Protein AF-W4LJQ9-F1 (afdb_monomer_lite)

Sequence (547 aa):
MVQDPSAESLKRIEALAGYAGAALRARLMQADMQIQIDRLKTTSRDLQQLRPLLRETQQRLEKLIQHLPQGIVMLDTAFHVVMVNPLGQDYLAVLADIGVGERLAALGVYPIELLLLMPEEGHHHEVESQETAPRAFEVEVHALESQGEAGGWLLVLNDVTEKRQVRQQLQQKEHLANVGQGVAGMAHDFNNLLSGTISLARSLEVLDGMPAVARDRLARIVELGQHGSSLVRQMIDVTPAPTNIAQPLNVDVFLSETCELLKHVIPKQIYFFLASDAGQHVARIDAVPLQQALMNLVANAVDAMPQGGKLRLGLSRATCLAGEPTPCPDMPPGEWVVLTVSDTGSGIPADALPHVFESFFTTKPPGKGTGLGLSQVHSIVKQHQGYMNIESEEGEGTSVLIYLPAVHDRTAVVGADREEDLPQGQGEVVLLVDDEIIVREGSKALLEYLGYQVLTADNGQHALDVYRSHQDEIALVLTDMVMPEIDGVRLFHQLRQLNPEVLSVLMTGYPLGEERQQLLQQGIVDWIQKPLDLAVLAQTVHRILTP

Secondary structure (DSSP, 8-state):
----HHHHHHHHHHHHHHHHHHHHHHHHHHHHHHHHHHHHHHHHHHHHHHHHHHHHHHHHHHHHHHT-SSEEEEEETT-BEEEE-HHHHHHHHHHT---TTSB--EETTEEHHHHTS---TTPPEEEE--SSS--EEEEEEEEE--SSS--EEEEEEEE-HHHHHHHHHHHHHHHHHHHHHHHHHHHHHHHHHHHHHHHHHHHHHTSTT--HHHHHHHHHHHHHHHHHHHHHHHHHTTS-------EEEEHHHHHHHHHHHHHHHS-TTEEEEEEE-SS--EEEE-HHHHHHHHHHHHHHHHHH-TT-EEEEEEEEEEEEPTTSPPSSTTPPSEEEEEEEEEE-SS---TTTGGGTTSTT--SSPTTS--S-HHHHHHHHHHHTT-EEEEEEETTTEEEEEEEEEB---TT--SS---SS-PPPPSS-EEEEE-S-HHHHHHHHHHHHHTT-EEEEESSHHHHHHHHHHSTTTEEEEEEESS-SSS-HHHHHHHHHHH-TT--EEEEESS---THHHHHHHTT--EEEESS--HHHHHHHHHHHH--

Foldseek 3Di:
DDPPPPPVVVVVVVVVVVVVVVVVVVVVVVVVVVVVVVVVVVVVVVVVVVVVVVVVVVVVVLVVQQPDLWWKFKAFPQQATQDTHPVVQVQCCQQPNDDHRDHQQAGAPGGPVRVVPDPDPPDWDWHWGPDPQIWIWTWDKDWADDPDDTTIIMIIIDTCRVVVVVVVVVVVLVVLQVVLVVLVVVLVVLLVVLVVQLVVLVVVCPDPPDDPVSNVVSVVSNVVSVVSNVVSVVVSLSGDDPDDFQAWDFVVVLVVVLVVVLVVVADPLAAEDEAEDPDGFTFRGDSPLLSLLVVLLSVVQNVQAVRYWYWYWYWYKDFADPPDDDLDPPDDGAIWIKIKIWHQGQWDDPVCQVCLLPQQDDPDPPPPDRSHNNVSSCVNLVSQVKDWDWDTDGNRTIMIMIIGHGDPPPPSDPDDDDPPDLQADPAAEEEEEAQDPVLQVVVCVLNVVSVYHYDYDNALVRSVVVCVVQVVRHLEYEYEQDGPPAGPLNSVVVVCVVPVPHAYEYEEQDDDDPCVVVSVVVPHPYYAYPPHDSSCVSVSVCVRSPD

InterPro domains:
  IPR001789 Signal transduction response regulator, receiver domain [PF00072] (430-541)
  IPR001789 Signal transduction response regulator, receiver domain [PS50110] (429-545)
  IPR001789 Signal transduction response regulator, receiver domain [SM00448] (428-541)
  IPR003594 Histidine kinase/HSP90-like ATPase domain [PF02518] (286-406)
  IPR003594 Histidine kinase/HSP90-like ATPase domain [SM00387] (285-408)
  IPR004358 Signal transduction histidine kinase-related protein, C-terminal [PR00344] (337-351)
  IPR004358 Signal transduction histidine kinase-related protein, C-terminal [PR00344] (355-365)
  IPR004358 Signal transduction histidine kinase-related protein, C-terminal [PR00344] (368-386)
  IPR004358 Signal transduction histidine kinase-related protein, C-terminal [PR00344] (392-405)
  IPR005467 Histidine kinase domain [PS50109] (185-408)
  IPR011006 CheY-like superfamily [SSF52172] (430-545)
  IPR013656 PAS fold 4 [PF08448] (67-165)
  IPR035965 PAS domain superfamily [SSF55785] (46-161)
  IPR036097 Signal transduction histidine kinase, dimerisation/phosphoacceptor domain superfamily [SSF47384] (168-239)
  IPR036890 Histidine kinase/HSP90-like ATPase superfamily [G3DSA:3.30.565.10] (246-414)
  IPR036890 Histidine kinase/HSP90-like ATPase superfamily [SSF55874] (245-407)

Radius of gyration: 46.01 Å; chains: 1; bounding box: 107×58×169 Å

Organism: Entotheonella factor (NCBI:txid1429438)

Structure (mmCIF, N/CA/C/O backbone):
data_AF-W4LJQ9-F1
#
_entry.id   AF-W4LJQ9-F1
#
loop_
_atom_site.group_PDB
_atom_site.id
_atom_site.type_symbol
_atom_site.label_atom_id
_atom_site.label_alt_id
_atom_site.label_comp_id
_atom_site.label_asym_id
_atom_site.label_entity_id
_atom_site.label_seq_id
_atom_site.pdbx_PDB_ins_code
_atom_site.Cartn_x
_atom_site.Cartn_y
_atom_site.Cartn_z
_atom_site.occupancy
_atom_site.B_iso_or_equiv
_atom_site.auth_seq_id
_atom_site.auth_comp_id
_atom_site.auth_asym_id
_atom_site.auth_atom_id
_atom_site.pdbx_PDB_model_num
ATOM 1 N N . MET A 1 1 ? 62.533 11.687 -133.766 1.00 51.72 1 MET A N 1
ATOM 2 C CA . MET A 1 1 ? 62.206 12.704 -132.746 1.00 51.72 1 MET A CA 1
ATOM 3 C C . MET A 1 1 ? 60.759 13.128 -132.915 1.00 51.72 1 MET A C 1
ATOM 5 O O . MET A 1 1 ? 60.488 14.006 -133.715 1.00 51.72 1 MET A O 1
ATOM 9 N N . VAL A 1 2 ? 59.856 12.487 -132.180 1.00 40.78 2 VAL A N 1
ATOM 10 C CA . VAL A 1 2 ? 58.673 13.116 -131.582 1.00 40.78 2 VAL A CA 1
ATOM 11 C C . VAL A 1 2 ? 58.566 12.398 -130.238 1.00 40.78 2 VAL A C 1
ATOM 13 O O . VAL A 1 2 ? 58.276 11.207 -130.207 1.00 40.78 2 VAL A O 1
ATOM 16 N N . GLN A 1 3 ? 58.994 13.048 -129.153 1.00 49.59 3 GLN A N 1
ATOM 17 C CA . GLN A 1 3 ? 58.728 12.543 -127.806 1.00 49.59 3 GLN A CA 1
ATOM 18 C C . GLN A 1 3 ? 57.218 12.631 -127.617 1.00 49.59 3 GLN A C 1
ATOM 20 O O . GLN A 1 3 ? 56.670 13.719 -127.765 1.00 49.59 3 GLN A O 1
ATOM 25 N N . ASP A 1 4 ? 56.562 11.499 -127.369 1.00 48.84 4 ASP A N 1
ATOM 26 C CA . ASP A 1 4 ? 55.137 11.460 -127.064 1.00 48.84 4 ASP A CA 1
ATOM 27 C C . ASP A 1 4 ? 54.937 12.103 -125.678 1.00 48.84 4 ASP A C 1
ATOM 29 O O . ASP A 1 4 ? 55.297 11.496 -124.662 1.00 48.84 4 ASP A O 1
ATOM 33 N N . PRO A 1 5 ? 54.424 13.346 -125.598 1.00 54.44 5 PRO A N 1
ATOM 34 C CA . PRO A 1 5 ? 54.293 14.057 -124.333 1.00 54.44 5 PRO A CA 1
ATOM 35 C C . PRO A 1 5 ? 53.219 13.427 -123.430 1.00 54.44 5 PRO A C 1
ATOM 37 O O . PRO A 1 5 ? 53.063 13.845 -122.282 1.00 54.44 5 PRO A O 1
ATOM 40 N N . SER A 1 6 ? 52.483 12.415 -123.908 1.00 58.94 6 SER A N 1
ATOM 41 C CA . SER A 1 6 ? 51.405 11.768 -123.161 1.00 58.94 6 SER A CA 1
ATOM 42 C C . SER A 1 6 ? 51.905 10.811 -122.069 1.00 58.94 6 SER A C 1
ATOM 44 O O . SER A 1 6 ? 51.359 10.826 -120.967 1.00 58.94 6 SER A O 1
ATOM 46 N N . ALA A 1 7 ? 52.978 10.044 -122.301 1.00 59.41 7 ALA A N 1
ATOM 47 C CA . ALA A 1 7 ? 53.425 8.994 -121.374 1.00 59.41 7 ALA A CA 1
ATOM 48 C C . ALA A 1 7 ? 54.112 9.535 -120.102 1.00 59.41 7 ALA A C 1
ATOM 50 O O . ALA A 1 7 ? 53.917 9.008 -119.004 1.00 59.41 7 ALA A O 1
ATOM 51 N N . GLU A 1 8 ? 54.898 10.609 -120.223 1.00 60.06 8 GLU A N 1
ATOM 52 C CA . GLU A 1 8 ? 55.540 11.267 -119.073 1.00 60.06 8 GLU A CA 1
ATOM 53 C C . GLU A 1 8 ? 54.527 12.088 -118.255 1.00 60.06 8 GLU A C 1
ATOM 55 O O . GLU A 1 8 ? 54.589 12.127 -117.022 1.00 60.06 8 GLU A O 1
ATOM 60 N N . SER A 1 9 ? 53.527 12.660 -118.934 1.00 58.16 9 SER A N 1
ATOM 61 C CA . SER A 1 9 ? 52.391 13.334 -118.301 1.00 58.16 9 SER A CA 1
ATOM 62 C C . SER A 1 9 ? 51.513 12.350 -117.519 1.00 58.16 9 SER A C 1
ATOM 64 O O . SER A 1 9 ? 51.148 12.642 -116.383 1.00 58.16 9 SER A O 1
ATOM 66 N N . LEU A 1 10 ? 51.250 11.154 -118.061 1.00 60.97 10 LEU A N 1
ATOM 67 C CA . LEU A 1 10 ? 50.495 10.090 -117.383 1.00 60.97 10 LEU A CA 1
ATOM 68 C C . LEU A 1 10 ? 51.184 9.609 -116.097 1.00 60.97 10 LEU A C 1
ATOM 70 O O . LEU A 1 10 ? 50.539 9.554 -115.053 1.00 60.97 10 LEU A O 1
ATOM 74 N N . LYS A 1 11 ? 52.502 9.365 -116.121 1.00 64.56 11 LYS A N 1
ATOM 75 C CA . LYS A 1 11 ? 53.256 8.979 -114.910 1.00 64.56 11 LYS A CA 1
ATOM 76 C C . LYS A 1 11 ? 53.276 10.071 -113.837 1.00 64.56 11 LYS A C 1
ATOM 78 O O . LYS A 1 11 ? 53.215 9.763 -112.647 1.00 64.56 11 LYS A O 1
ATOM 83 N N . ARG A 1 12 ? 53.348 11.350 -114.227 1.00 61.41 12 ARG A N 1
ATOM 84 C CA . ARG A 1 12 ? 53.240 12.472 -113.275 1.00 61.41 12 ARG A CA 1
ATOM 85 C C . ARG A 1 12 ? 51.840 12.579 -112.674 1.00 61.41 12 ARG A C 1
ATOM 87 O O . ARG A 1 12 ? 51.730 12.850 -111.482 1.00 61.41 12 ARG A O 1
ATOM 94 N N . ILE A 1 13 ? 50.794 12.337 -113.464 1.00 65.94 13 ILE A N 1
ATOM 95 C CA . ILE A 1 13 ? 49.404 12.329 -112.990 1.00 65.94 13 ILE A CA 1
ATOM 96 C C . ILE A 1 13 ? 49.165 11.160 -112.025 1.00 65.94 13 ILE A C 1
ATOM 98 O O . ILE A 1 13 ? 48.574 11.375 -110.971 1.00 65.94 13 ILE A O 1
ATOM 102 N N . GLU A 1 14 ? 49.678 9.961 -112.309 1.00 64.62 14 GLU A N 1
ATOM 103 C CA . GLU A 1 14 ? 49.582 8.808 -111.398 1.00 64.62 14 GLU A CA 1
ATOM 104 C C . GLU A 1 14 ? 50.332 9.039 -110.079 1.00 64.62 14 GLU A C 1
ATOM 106 O O . GLU A 1 14 ? 49.798 8.749 -109.007 1.00 64.62 14 GLU A O 1
ATOM 111 N N . ALA A 1 15 ? 51.534 9.623 -110.125 1.00 65.06 15 ALA A N 1
ATOM 112 C CA . ALA A 1 15 ? 52.278 9.982 -108.919 1.00 65.06 15 ALA A CA 1
ATOM 113 C C . ALA A 1 15 ? 51.540 11.050 -108.090 1.00 65.06 15 ALA A C 1
ATOM 115 O O . ALA A 1 15 ? 51.401 10.903 -106.875 1.00 65.06 15 ALA A O 1
ATOM 116 N N . LEU A 1 16 ? 51.006 12.095 -108.734 1.00 63.22 16 LEU A N 1
ATOM 117 C CA . LEU A 1 16 ? 50.203 13.131 -108.073 1.00 63.22 16 LEU A CA 1
ATOM 118 C C . LEU A 1 16 ? 48.896 12.569 -107.493 1.00 63.22 16 LEU A C 1
ATOM 120 O O . LEU A 1 16 ? 48.522 12.945 -106.383 1.00 63.22 16 LEU A O 1
ATOM 124 N N . ALA A 1 17 ? 48.237 11.634 -108.182 1.00 63.62 17 ALA A N 1
ATOM 125 C CA . ALA A 1 17 ? 47.046 10.943 -107.691 1.00 63.62 17 ALA A CA 1
ATOM 126 C C . ALA A 1 17 ? 47.363 10.032 -106.490 1.00 63.62 17 ALA A C 1
ATOM 128 O O . ALA A 1 17 ? 46.606 10.008 -105.518 1.00 63.62 17 ALA A O 1
ATOM 129 N N . GLY A 1 18 ? 48.511 9.344 -106.503 1.00 65.88 18 GLY A N 1
ATOM 130 C CA . GLY A 1 18 ? 49.005 8.551 -105.374 1.00 65.88 18 GLY A CA 1
ATOM 131 C C . GLY A 1 18 ? 49.303 9.403 -104.135 1.00 65.88 18 GLY A C 1
ATOM 132 O O . GLY A 1 18 ? 48.854 9.070 -103.035 1.00 65.88 18 GLY A O 1
ATOM 133 N N . TYR A 1 19 ? 49.981 10.543 -104.314 1.00 66.62 19 TYR A N 1
ATOM 134 C CA . TYR A 1 19 ? 50.239 11.510 -103.240 1.00 66.62 19 TYR A CA 1
ATOM 135 C C . TYR A 1 19 ? 48.948 12.150 -102.711 1.00 66.62 19 TYR A C 1
ATOM 137 O O . TYR A 1 19 ? 48.764 12.237 -101.496 1.00 66.62 19 TYR A O 1
ATOM 145 N N . ALA A 1 20 ? 48.022 12.537 -103.593 1.00 65.56 20 ALA A N 1
ATOM 146 C CA . ALA A 1 20 ? 46.721 13.077 -103.202 1.00 65.56 20 ALA A CA 1
ATOM 147 C C . ALA A 1 20 ? 45.877 12.043 -102.433 1.00 65.56 20 ALA A C 1
ATOM 149 O O . ALA A 1 20 ? 45.271 12.377 -101.416 1.00 65.56 20 ALA A O 1
ATOM 150 N N . GLY A 1 21 ? 45.893 10.772 -102.850 1.00 70.31 21 GLY A N 1
ATOM 151 C CA . GLY A 1 21 ? 45.200 9.679 -102.163 1.00 70.31 21 GLY A CA 1
ATOM 152 C C . GLY A 1 21 ? 45.816 9.308 -100.808 1.00 70.31 21 GLY A C 1
ATOM 153 O O . GLY A 1 21 ? 45.095 8.932 -99.883 1.00 70.31 21 GLY A O 1
ATOM 154 N N . ALA A 1 22 ? 47.138 9.419 -100.648 1.00 70.38 22 ALA A N 1
ATOM 155 C CA . ALA A 1 22 ? 47.801 9.256 -99.351 1.00 70.38 22 ALA A CA 1
ATOM 156 C C . ALA A 1 22 ? 47.487 10.428 -98.402 1.00 70.38 22 ALA A C 1
ATOM 158 O O . ALA A 1 22 ? 47.125 10.203 -97.247 1.00 70.38 22 ALA A O 1
ATOM 159 N N . ALA A 1 23 ? 47.534 11.667 -98.902 1.00 71.38 23 ALA A N 1
ATOM 160 C CA . ALA A 1 23 ? 47.203 12.863 -98.129 1.00 71.38 23 ALA A CA 1
ATOM 161 C C . ALA A 1 23 ? 45.725 12.896 -97.696 1.00 71.38 23 ALA A C 1
ATOM 163 O O . ALA A 1 23 ? 45.420 13.278 -96.565 1.00 71.38 23 ALA A O 1
ATOM 164 N N . LEU A 1 24 ? 44.805 12.454 -98.561 1.00 75.00 24 LEU A N 1
ATOM 165 C CA . LEU A 1 24 ? 43.382 12.352 -98.234 1.00 75.00 24 LEU A CA 1
ATOM 166 C C . LEU A 1 24 ? 43.120 11.285 -97.160 1.00 75.00 24 LEU A C 1
ATOM 168 O O . LEU A 1 24 ? 42.386 11.550 -96.211 1.00 75.00 24 LEU A O 1
ATOM 172 N N . ARG A 1 25 ? 43.766 10.113 -97.257 1.00 72.75 25 ARG A N 1
ATOM 173 C CA . ARG A 1 25 ? 43.676 9.058 -96.230 1.00 72.75 25 ARG A CA 1
ATOM 174 C C . ARG A 1 25 ? 44.215 9.518 -94.876 1.00 72.75 25 ARG A C 1
ATOM 176 O O . ARG A 1 25 ? 43.562 9.282 -93.866 1.00 72.75 25 ARG A O 1
ATOM 183 N N . ALA A 1 26 ? 45.343 10.227 -94.857 1.00 73.88 26 ALA A N 1
ATOM 184 C CA . ALA A 1 26 ? 45.894 10.796 -93.628 1.00 73.88 26 ALA A CA 1
ATOM 185 C C . ALA A 1 26 ? 44.939 11.820 -92.986 1.00 73.88 26 ALA A C 1
ATOM 187 O O . ALA A 1 26 ? 44.717 11.774 -91.779 1.00 73.88 26 ALA A O 1
ATOM 188 N N . ARG A 1 27 ? 44.307 12.696 -93.785 1.00 77.81 27 ARG A N 1
ATOM 189 C CA . ARG A 1 27 ? 43.311 13.660 -93.281 1.00 77.81 27 ARG A CA 1
ATOM 190 C C . ARG A 1 27 ? 42.048 12.991 -92.742 1.00 77.81 27 ARG A C 1
ATOM 192 O O . ARG A 1 27 ? 41.546 13.424 -91.711 1.00 77.81 27 ARG A O 1
ATOM 199 N N . LEU A 1 28 ? 41.547 11.949 -93.407 1.00 77.81 28 LEU A N 1
ATOM 200 C CA . LEU A 1 28 ? 40.390 11.184 -92.927 1.00 77.81 28 LEU A CA 1
ATOM 201 C C . LEU A 1 28 ? 40.703 10.464 -91.610 1.00 77.81 28 LEU A C 1
ATOM 203 O O . LEU A 1 28 ? 39.911 10.543 -90.678 1.00 77.81 28 LEU A O 1
ATOM 207 N N . MET A 1 29 ? 41.880 9.841 -91.499 1.00 78.31 29 MET A N 1
ATOM 208 C CA . MET A 1 29 ? 42.329 9.190 -90.264 1.00 78.31 29 MET A CA 1
ATOM 209 C C . MET A 1 29 ? 42.514 10.196 -89.120 1.00 78.31 29 MET A C 1
ATOM 211 O O . MET A 1 29 ? 42.135 9.922 -87.987 1.00 78.31 29 MET A O 1
ATOM 215 N N . GLN A 1 30 ? 43.042 11.388 -89.413 1.00 81.94 30 GLN A N 1
ATOM 216 C CA . GLN A 1 30 ? 43.189 12.456 -88.425 1.00 81.94 30 GLN A CA 1
ATOM 217 C C . GLN A 1 30 ? 41.829 13.002 -87.959 1.00 81.94 30 GLN A C 1
ATOM 219 O O . GLN A 1 30 ? 41.656 13.259 -86.771 1.00 81.94 30 GLN A O 1
ATOM 224 N N . ALA A 1 31 ? 40.858 13.147 -88.867 1.00 82.19 31 ALA A N 1
ATOM 225 C CA . ALA A 1 31 ? 39.500 13.561 -88.523 1.00 82.19 31 ALA A CA 1
ATOM 226 C C . ALA A 1 31 ? 38.775 12.507 -87.667 1.00 82.19 31 ALA A C 1
ATOM 228 O O . ALA A 1 31 ? 38.155 12.862 -86.668 1.00 82.19 31 ALA A O 1
ATOM 229 N N . ASP A 1 32 ? 38.902 11.221 -88.007 1.00 84.06 32 ASP A N 1
ATOM 230 C CA . ASP A 1 32 ? 38.313 10.124 -87.230 1.00 84.06 32 ASP A CA 1
ATOM 231 C C . ASP A 1 32 ? 38.943 10.020 -85.830 1.00 84.06 32 ASP A C 1
ATOM 233 O O . ASP A 1 32 ? 38.240 9.947 -84.821 1.00 84.06 32 ASP A O 1
ATOM 237 N N . MET A 1 33 ? 40.272 10.150 -85.734 1.00 83.12 33 MET A N 1
ATOM 238 C CA . MET A 1 33 ? 40.975 10.185 -84.449 1.00 83.12 33 MET A CA 1
ATOM 239 C C . MET A 1 33 ? 40.550 11.389 -83.597 1.00 83.12 33 MET A C 1
ATOM 241 O O . MET A 1 33 ? 40.387 11.257 -82.386 1.00 83.12 33 MET A O 1
ATOM 245 N N . GLN A 1 34 ? 40.309 12.550 -84.212 1.00 87.19 34 GLN A N 1
ATOM 246 C CA . GLN A 1 34 ? 39.817 13.730 -83.502 1.00 87.19 34 GLN A CA 1
ATOM 247 C C . GLN A 1 34 ? 38.397 13.515 -82.953 1.00 87.19 34 GLN A C 1
ATOM 249 O O . GLN A 1 34 ? 38.136 13.852 -81.799 1.00 87.19 34 GLN A O 1
ATOM 254 N N . ILE A 1 35 ? 37.510 12.881 -83.728 1.00 88.12 35 ILE A N 1
ATOM 255 C CA . ILE A 1 35 ? 36.161 12.507 -83.277 1.00 88.12 35 ILE A CA 1
ATOM 256 C C . ILE A 1 35 ? 36.237 11.518 -82.106 1.00 88.12 35 ILE A C 1
ATOM 258 O O . ILE A 1 35 ? 35.501 11.668 -81.129 1.00 88.12 35 ILE A O 1
ATOM 262 N N . GLN A 1 36 ? 37.130 10.525 -82.163 1.00 84.62 36 GLN A N 1
ATOM 263 C CA . GLN A 1 36 ? 37.331 9.585 -81.056 1.00 84.62 36 GLN A CA 1
ATOM 264 C C . GLN A 1 36 ? 37.874 10.272 -79.797 1.00 84.62 36 GLN A C 1
ATOM 266 O O . GLN A 1 36 ? 37.385 10.006 -78.700 1.00 84.62 36 GLN A O 1
ATOM 271 N N . ILE A 1 37 ? 38.837 11.186 -79.943 1.00 88.25 37 ILE A N 1
ATOM 272 C CA . ILE A 1 37 ? 39.380 11.976 -78.831 1.00 88.25 37 ILE A CA 1
ATOM 273 C C . ILE A 1 37 ? 38.285 12.832 -78.192 1.00 88.25 37 ILE A C 1
ATOM 275 O O . ILE A 1 37 ? 38.193 12.887 -76.966 1.00 88.25 37 ILE A O 1
ATOM 279 N N . ASP A 1 38 ? 37.443 13.482 -78.992 1.00 87.69 38 ASP A N 1
ATOM 280 C CA . ASP A 1 38 ? 36.369 14.321 -78.465 1.00 87.69 38 ASP A CA 1
ATOM 281 C C . ASP A 1 38 ? 35.274 13.479 -77.792 1.00 87.69 38 ASP A C 1
ATOM 283 O O . ASP A 1 38 ? 34.813 13.850 -76.714 1.00 87.69 38 ASP A O 1
ATOM 287 N N . ARG A 1 39 ? 34.941 12.289 -78.321 1.00 86.69 39 ARG A N 1
ATOM 288 C CA . ARG A 1 39 ? 34.070 11.321 -77.623 1.00 86.69 39 ARG A CA 1
ATOM 289 C C . ARG A 1 39 ? 34.654 10.896 -76.274 1.00 86.69 39 ARG A C 1
ATOM 291 O O . ARG A 1 39 ? 33.951 10.966 -75.271 1.00 86.69 39 ARG A O 1
ATOM 298 N N . LEU A 1 40 ? 35.936 10.526 -76.227 1.00 84.94 40 LEU A N 1
ATOM 299 C CA . LEU A 1 40 ? 36.619 10.135 -74.986 1.00 84.94 40 LEU A CA 1
ATOM 300 C C . LEU A 1 40 ? 36.670 11.276 -73.964 1.00 84.94 40 LEU A C 1
ATOM 302 O O . LEU A 1 40 ? 36.496 11.040 -72.769 1.00 84.94 40 LEU A O 1
ATOM 306 N N . LYS A 1 41 ? 36.877 12.519 -74.411 1.00 86.81 41 LYS A N 1
ATOM 307 C CA . LYS A 1 41 ? 36.841 13.700 -73.536 1.00 86.81 41 LYS A CA 1
ATOM 308 C C . LYS A 1 41 ? 35.456 13.926 -72.942 1.00 86.81 41 LYS A C 1
ATOM 310 O O . LYS A 1 41 ? 35.373 14.254 -71.761 1.00 86.81 41 LYS A O 1
ATOM 315 N N . THR A 1 42 ? 34.397 13.745 -73.728 1.00 87.50 42 THR A N 1
ATOM 316 C CA . THR A 1 42 ? 33.017 13.865 -73.241 1.00 87.50 42 THR A CA 1
ATOM 317 C C . THR A 1 42 ? 32.712 12.774 -72.218 1.00 87.50 42 THR A C 1
ATOM 319 O O . THR A 1 42 ? 32.376 13.102 -71.088 1.00 87.50 42 THR A O 1
ATOM 322 N N . THR A 1 43 ? 32.986 11.501 -72.526 1.00 85.12 43 THR A N 1
ATOM 323 C CA . THR A 1 43 ? 32.788 10.393 -71.572 1.00 85.12 43 THR A CA 1
ATOM 324 C C . THR A 1 43 ? 33.610 10.567 -70.291 1.00 85.12 43 THR A C 1
ATOM 326 O O . THR A 1 43 ? 33.126 10.292 -69.197 1.00 85.12 43 THR A O 1
ATOM 329 N N . SER A 1 44 ? 34.847 11.061 -70.397 1.00 87.06 44 SER A N 1
ATOM 330 C CA . SER A 1 44 ? 35.690 11.359 -69.234 1.00 87.06 44 SER A CA 1
ATOM 331 C C . SER A 1 44 ? 35.094 12.469 -68.359 1.00 87.06 44 SER A C 1
ATOM 333 O O . SER A 1 44 ? 35.081 12.336 -67.136 1.00 87.06 44 SER A O 1
ATOM 335 N N . ARG A 1 45 ? 34.539 13.532 -68.962 1.00 84.44 45 ARG A N 1
ATOM 336 C CA . ARG A 1 45 ? 33.818 14.581 -68.221 1.00 84.44 45 ARG A CA 1
ATOM 337 C C . ARG A 1 45 ? 32.565 14.041 -67.540 1.00 84.44 45 ARG A C 1
ATOM 339 O O . ARG A 1 45 ? 32.370 14.332 -66.364 1.00 84.44 45 ARG A O 1
ATOM 346 N N . ASP A 1 46 ? 31.771 13.234 -68.234 1.00 85.19 46 ASP A N 1
ATOM 347 C CA . ASP A 1 46 ? 30.539 12.659 -67.683 1.00 85.19 46 ASP A CA 1
ATOM 348 C C . ASP A 1 46 ? 30.850 11.758 -66.474 1.00 85.19 46 ASP A C 1
ATOM 350 O O . ASP A 1 46 ? 30.238 11.885 -65.412 1.00 85.19 46 ASP A O 1
ATOM 354 N N . LEU A 1 47 ? 31.887 10.915 -66.573 1.00 82.94 47 LEU A N 1
ATOM 355 C CA . LEU A 1 47 ? 32.363 10.093 -65.454 1.00 82.94 47 LEU A CA 1
ATOM 356 C C . LEU A 1 47 ? 32.901 10.936 -64.288 1.00 82.94 47 LEU A C 1
ATOM 358 O O . LEU A 1 47 ? 32.677 10.597 -63.123 1.00 82.94 47 LEU A O 1
ATOM 362 N N . GLN A 1 48 ? 33.598 12.038 -64.577 1.00 82.75 48 GLN A N 1
ATOM 363 C CA . GLN A 1 48 ? 34.076 12.965 -63.548 1.00 82.75 48 GLN A CA 1
ATOM 364 C C . GLN A 1 48 ? 32.931 13.687 -62.827 1.00 82.75 48 GLN A C 1
ATOM 366 O O . GLN A 1 48 ? 33.084 13.993 -61.646 1.00 82.75 48 GLN A O 1
ATOM 371 N N . GLN A 1 49 ? 31.795 13.918 -63.491 1.00 84.94 49 GLN A N 1
ATOM 372 C CA . GLN A 1 49 ? 30.601 14.521 -62.889 1.00 84.94 49 GLN A CA 1
ATOM 373 C C . GLN A 1 49 ? 29.753 13.518 -62.094 1.00 84.94 49 GLN A C 1
ATOM 375 O O . GLN A 1 49 ? 29.212 13.876 -61.051 1.00 84.94 49 GLN A O 1
ATOM 380 N N . LEU A 1 50 ? 29.679 12.253 -62.519 1.00 84.50 50 LEU A N 1
ATOM 381 C CA . LEU A 1 50 ? 28.918 11.212 -61.811 1.00 84.50 50 LEU A CA 1
ATOM 382 C C . LEU A 1 50 ? 29.584 10.760 -60.506 1.00 84.50 50 LEU A C 1
ATOM 384 O O . LEU A 1 50 ? 28.908 10.486 -59.516 1.00 84.50 50 LEU A O 1
ATOM 388 N N . ARG A 1 51 ? 30.919 10.698 -60.475 1.00 84.12 51 ARG A N 1
ATOM 389 C CA . ARG A 1 51 ? 31.681 10.227 -59.309 1.00 84.12 51 ARG A CA 1
ATOM 390 C C . ARG A 1 51 ? 31.403 10.997 -58.005 1.00 84.12 51 ARG A C 1
ATOM 392 O O . ARG A 1 51 ? 31.230 10.330 -56.984 1.00 84.12 51 ARG A O 1
ATOM 399 N N . PRO A 1 52 ? 31.378 12.346 -57.970 1.00 86.88 52 PRO A N 1
ATOM 400 C CA . PRO A 1 52 ? 31.029 13.074 -56.752 1.00 86.88 52 PRO A CA 1
ATOM 401 C C . PRO A 1 52 ? 29.570 12.849 -56.347 1.00 86.88 52 PRO A C 1
ATOM 403 O O . PRO A 1 52 ? 29.306 12.708 -55.161 1.00 86.88 52 PRO A O 1
ATOM 406 N N . LEU A 1 53 ? 28.654 12.728 -57.311 1.00 85.19 53 LEU A N 1
ATOM 407 C CA . LEU A 1 53 ? 27.225 12.539 -57.053 1.00 85.19 53 LEU A CA 1
ATOM 408 C C . LEU A 1 53 ? 26.932 11.164 -56.426 1.00 85.19 53 LEU A C 1
ATOM 410 O O . LEU A 1 53 ? 26.166 11.053 -55.469 1.00 85.19 53 LEU A O 1
ATOM 414 N N . LEU A 1 54 ? 27.617 10.120 -56.905 1.00 84.06 54 LEU A N 1
ATOM 415 C CA . LEU A 1 54 ? 27.594 8.790 -56.291 1.00 84.06 54 LEU A CA 1
ATOM 416 C C . LEU A 1 54 ? 28.195 8.804 -54.882 1.00 84.06 54 LEU A C 1
ATOM 418 O O . LEU A 1 54 ? 27.598 8.245 -53.967 1.00 84.06 54 LEU A O 1
ATOM 422 N N . ARG A 1 55 ? 29.334 9.483 -54.685 1.00 84.62 55 ARG A N 1
ATOM 423 C CA . ARG A 1 55 ? 29.950 9.627 -53.354 1.00 84.62 55 ARG A CA 1
ATOM 424 C C . ARG A 1 55 ? 29.037 10.354 -52.372 1.00 84.62 55 ARG A C 1
ATOM 426 O O . ARG A 1 55 ? 28.930 9.926 -51.233 1.00 84.62 55 ARG A O 1
ATOM 433 N N . GLU A 1 56 ? 28.384 11.427 -52.801 1.00 85.81 56 GLU A N 1
ATOM 434 C CA . GLU A 1 56 ? 27.450 12.185 -51.966 1.00 85.81 56 GLU A CA 1
ATOM 435 C C . GLU A 1 56 ? 26.235 11.333 -51.580 1.00 85.81 56 GLU A C 1
ATOM 437 O O . GLU A 1 56 ? 25.837 11.303 -50.416 1.00 85.81 56 GLU A O 1
ATOM 442 N N . THR A 1 57 ? 25.687 10.583 -52.539 1.00 85.69 57 THR A N 1
ATOM 443 C CA . THR A 1 57 ? 24.568 9.665 -52.289 1.00 85.69 57 THR A CA 1
ATOM 444 C C . THR A 1 57 ? 24.970 8.554 -51.317 1.00 85.69 57 THR A C 1
ATOM 446 O O . THR A 1 57 ? 24.250 8.303 -50.353 1.00 85.69 57 THR A O 1
ATOM 449 N N . GLN A 1 58 ? 26.144 7.943 -51.510 1.00 82.56 58 GLN A N 1
ATOM 450 C CA . GLN A 1 58 ? 26.682 6.917 -50.615 1.00 82.56 58 GLN A CA 1
ATOM 451 C C . GLN A 1 58 ? 26.890 7.463 -49.195 1.00 82.56 58 GLN A C 1
ATOM 453 O O . GLN A 1 58 ? 26.395 6.877 -48.238 1.00 82.56 58 GLN A O 1
ATOM 458 N N . GLN A 1 59 ? 27.526 8.630 -49.056 1.00 82.56 59 GLN A N 1
ATOM 459 C CA . GLN A 1 59 ? 27.729 9.278 -47.755 1.00 82.56 59 GLN A CA 1
ATOM 460 C C . GLN A 1 59 ? 26.407 9.623 -47.061 1.00 82.56 59 GLN A C 1
ATOM 462 O O . GLN A 1 59 ? 26.314 9.560 -45.836 1.00 82.56 59 GLN A O 1
ATOM 467 N N . ARG A 1 60 ? 25.375 10.007 -47.821 1.00 84.12 60 ARG A N 1
ATOM 468 C CA . ARG A 1 60 ? 24.044 10.275 -47.267 1.00 84.12 60 ARG A CA 1
ATOM 469 C C . ARG A 1 60 ? 23.398 8.996 -46.733 1.00 84.12 60 ARG A C 1
ATOM 471 O O . ARG A 1 60 ? 22.854 9.034 -45.634 1.00 84.12 60 ARG A O 1
ATOM 478 N N . LEU A 1 61 ? 23.470 7.892 -47.475 1.00 83.75 61 LEU A N 1
ATOM 479 C CA . LEU A 1 61 ? 22.937 6.597 -47.039 1.00 83.75 61 LEU A CA 1
ATOM 480 C C . LEU A 1 61 ? 23.689 6.053 -45.817 1.00 83.75 61 LEU A C 1
ATOM 482 O O . LEU A 1 61 ? 23.050 5.647 -44.852 1.00 83.75 61 LEU A O 1
ATOM 486 N N . GLU A 1 62 ? 25.022 6.132 -45.810 1.00 83.31 62 GLU A N 1
ATOM 487 C CA . GLU A 1 62 ? 25.852 5.742 -44.660 1.00 83.31 62 GLU A CA 1
ATOM 488 C C . GLU A 1 62 ? 25.462 6.521 -43.398 1.00 83.31 62 GLU A C 1
ATOM 490 O O . GLU A 1 62 ? 25.264 5.924 -42.341 1.00 83.31 62 GLU A O 1
ATOM 495 N N . LYS A 1 63 ? 25.266 7.842 -43.510 1.00 83.31 63 LYS A N 1
ATOM 496 C CA . LYS A 1 63 ? 24.807 8.669 -42.383 1.00 83.31 63 LYS A CA 1
ATOM 497 C C . LYS A 1 63 ? 23.423 8.269 -41.878 1.00 83.31 63 LYS A C 1
ATOM 499 O O . LYS A 1 63 ? 23.208 8.275 -40.673 1.00 83.31 63 LYS A O 1
ATOM 504 N N . LEU A 1 64 ? 22.486 7.939 -42.769 1.00 85.44 64 LEU A N 1
ATOM 505 C CA . LEU A 1 64 ? 21.155 7.489 -42.354 1.00 85.44 64 LEU A CA 1
ATOM 506 C C . LEU A 1 64 ? 21.245 6.173 -41.578 1.00 85.44 64 LEU A C 1
ATOM 508 O O . LEU A 1 64 ? 20.704 6.088 -40.482 1.00 85.44 64 LEU A O 1
ATOM 512 N N . ILE A 1 65 ? 21.991 5.194 -42.097 1.00 86.38 65 ILE A N 1
ATOM 513 C CA . ILE A 1 65 ? 22.169 3.878 -41.466 1.00 86.38 65 ILE A CA 1
ATOM 514 C C . ILE A 1 65 ? 22.838 3.997 -40.087 1.00 86.38 65 ILE A C 1
ATOM 516 O O . ILE A 1 65 ? 22.440 3.312 -39.144 1.00 86.38 65 ILE A O 1
ATOM 520 N N . GLN A 1 66 ? 23.818 4.895 -39.943 1.00 85.12 66 GLN A N 1
ATOM 521 C CA . GLN A 1 66 ? 24.516 5.133 -38.675 1.00 85.12 66 GLN A CA 1
ATOM 522 C C . GLN A 1 66 ? 23.628 5.719 -37.568 1.00 85.12 66 GLN A C 1
ATOM 524 O O . GLN A 1 66 ? 23.945 5.540 -36.396 1.00 85.12 66 GLN A O 1
ATOM 529 N N . HIS A 1 67 ? 22.540 6.409 -37.921 1.00 84.38 67 HIS A N 1
ATOM 530 C CA . HIS A 1 67 ? 21.640 7.073 -36.970 1.00 84.38 67 HIS A CA 1
ATOM 531 C C . HIS A 1 67 ? 20.291 6.365 -36.790 1.00 84.38 67 HIS A C 1
ATOM 533 O O . HIS A 1 67 ? 19.408 6.903 -36.121 1.00 84.38 67 HIS A O 1
ATOM 539 N N . LEU A 1 68 ? 20.102 5.183 -37.384 1.00 86.88 68 LEU A N 1
ATOM 540 C CA . LEU A 1 68 ? 18.894 4.398 -37.149 1.00 86.88 68 LEU A CA 1
ATOM 541 C C . LEU A 1 68 ? 18.855 3.904 -35.695 1.00 86.88 68 LEU A C 1
ATOM 543 O O . LEU A 1 68 ? 19.892 3.496 -35.181 1.00 86.88 68 LEU A O 1
ATOM 547 N N . PRO A 1 69 ? 17.680 3.898 -35.038 1.00 84.31 69 PRO A N 1
ATOM 548 C CA . PRO A 1 69 ? 17.519 3.467 -33.645 1.00 84.31 69 PRO A CA 1
ATOM 549 C C . PRO A 1 69 ? 17.490 1.935 -33.488 1.00 84.31 69 PRO A C 1
ATOM 551 O O . PRO A 1 69 ? 16.980 1.425 -32.498 1.00 84.31 69 PRO A O 1
ATOM 554 N N . GLN A 1 70 ? 17.985 1.201 -34.483 1.00 90.94 70 GLN A N 1
ATOM 555 C CA . GLN A 1 70 ? 18.014 -0.257 -34.533 1.00 90.94 70 GLN A CA 1
ATOM 556 C C . GLN A 1 70 ? 19.419 -0.708 -34.920 1.00 90.94 70 GLN A C 1
ATOM 558 O O . GLN A 1 70 ? 20.118 -0.021 -35.673 1.00 90.94 70 GLN A O 1
ATOM 563 N N . GLY A 1 71 ? 19.829 -1.870 -34.422 1.00 91.75 71 GLY A N 1
ATOM 564 C CA . GLY A 1 71 ? 21.076 -2.498 -34.822 1.00 91.75 71 GLY A CA 1
ATOM 565 C C . GLY A 1 71 ? 20.921 -3.135 -36.193 1.00 91.75 71 GLY A C 1
ATOM 566 O O . GLY A 1 71 ? 20.038 -3.956 -36.402 1.00 91.75 71 GLY A O 1
ATOM 567 N N . ILE A 1 72 ? 21.768 -2.753 -37.138 1.00 91.94 72 ILE A N 1
ATOM 568 C CA . ILE A 1 72 ? 21.751 -3.283 -38.499 1.00 91.94 72 ILE A CA 1
ATOM 569 C C . ILE A 1 72 ? 23.028 -4.068 -38.717 1.00 91.94 72 ILE A C 1
ATOM 571 O O . ILE A 1 72 ? 24.120 -3.514 -38.580 1.00 91.94 72 ILE A O 1
ATOM 575 N N . VAL A 1 73 ? 22.877 -5.334 -39.099 1.00 91.31 73 VAL A N 1
ATOM 576 C CA . VAL A 1 73 ? 23.977 -6.240 -39.430 1.00 91.31 73 VAL A CA 1
ATOM 577 C C . VAL A 1 73 ? 23.720 -6.825 -40.810 1.00 91.31 73 VAL A C 1
ATOM 579 O O . VAL A 1 73 ? 22.654 -7.374 -41.068 1.00 91.31 73 VAL A O 1
ATOM 582 N N . MET A 1 74 ? 24.698 -6.737 -41.704 1.00 89.69 74 MET A N 1
ATOM 583 C CA . MET A 1 74 ? 24.630 -7.353 -43.025 1.00 89.69 74 MET A CA 1
ATOM 584 C C . MET A 1 74 ? 25.645 -8.485 -43.121 1.00 89.69 74 MET A C 1
ATOM 586 O O . MET A 1 74 ? 26.828 -8.284 -42.837 1.00 89.69 74 MET A O 1
ATOM 590 N N . LEU A 1 75 ? 25.183 -9.652 -43.558 1.00 89.44 75 LEU A N 1
ATOM 591 C CA . LEU A 1 75 ? 25.985 -10.849 -43.757 1.00 89.44 75 LEU A CA 1
ATOM 592 C C . LEU A 1 75 ? 26.110 -11.196 -45.241 1.00 89.44 75 LEU A C 1
ATOM 594 O O . LEU A 1 75 ? 25.163 -11.018 -46.010 1.00 89.44 75 LEU A O 1
ATOM 598 N N . ASP A 1 76 ? 27.254 -11.756 -45.628 1.00 88.44 76 ASP A N 1
ATOM 599 C CA . ASP A 1 76 ? 27.420 -12.409 -46.930 1.00 88.44 76 ASP A CA 1
ATOM 600 C C . ASP A 1 76 ? 26.820 -13.834 -46.948 1.00 88.44 76 ASP A C 1
ATOM 602 O O . ASP A 1 76 ? 26.329 -14.352 -45.940 1.00 88.44 76 ASP A O 1
ATOM 606 N N . THR A 1 77 ? 26.887 -14.517 -48.097 1.00 84.25 77 THR A N 1
ATOM 607 C CA . THR A 1 77 ? 26.434 -15.916 -48.241 1.00 84.25 77 THR A CA 1
ATOM 608 C C . THR A 1 77 ? 27.179 -16.924 -47.355 1.00 84.25 77 THR A C 1
ATOM 610 O O . THR A 1 77 ? 26.731 -18.059 -47.214 1.00 84.25 77 THR A O 1
ATOM 613 N N . ALA A 1 78 ? 28.343 -16.555 -46.815 1.00 84.94 78 ALA A N 1
ATOM 614 C CA . ALA A 1 78 ? 29.156 -17.379 -45.925 1.00 84.94 78 ALA A CA 1
ATOM 615 C C . ALA A 1 78 ? 29.011 -16.974 -44.443 1.00 84.94 78 ALA A C 1
ATOM 617 O O . ALA A 1 78 ? 29.738 -17.515 -43.602 1.00 84.94 78 ALA A O 1
ATOM 618 N N . PHE A 1 79 ? 28.059 -16.086 -44.135 1.00 86.62 79 PHE A N 1
ATOM 619 C CA . PHE A 1 79 ? 27.750 -15.538 -42.813 1.00 86.62 79 PHE A CA 1
ATOM 620 C C . PHE A 1 79 ? 28.843 -14.653 -42.204 1.00 86.62 79 PHE A C 1
ATOM 622 O O . PHE A 1 79 ? 28.913 -14.515 -40.984 1.00 86.62 79 PHE A O 1
ATOM 629 N N . HIS A 1 80 ? 29.695 -14.032 -43.022 1.00 89.31 80 HIS A N 1
ATOM 630 C CA . HIS A 1 80 ? 30.615 -13.002 -42.538 1.00 89.31 80 HIS A CA 1
ATOM 631 C C . HIS A 1 80 ? 29.918 -11.654 -42.447 1.00 89.31 80 HIS A C 1
ATOM 633 O O . HIS A 1 80 ? 29.188 -11.268 -43.360 1.00 89.31 80 HIS A O 1
ATOM 639 N N . VAL A 1 81 ? 30.188 -10.920 -41.369 1.00 89.81 81 VAL A N 1
ATOM 640 C CA . VAL A 1 81 ? 29.677 -9.561 -41.174 1.00 89.81 81 VAL A CA 1
ATOM 641 C C . VAL A 1 81 ? 30.354 -8.616 -42.167 1.00 89.81 81 VAL A C 1
ATOM 643 O O . VAL A 1 81 ? 31.529 -8.286 -42.028 1.00 89.81 81 VAL A O 1
ATOM 646 N N . VAL A 1 82 ? 29.612 -8.163 -43.175 1.00 89.69 82 VAL A N 1
ATOM 647 C CA . VAL A 1 82 ? 30.096 -7.236 -44.214 1.00 89.69 82 VAL A CA 1
ATOM 648 C C . VAL A 1 82 ? 29.912 -5.786 -43.781 1.00 89.69 82 VAL A C 1
ATOM 650 O O . VAL A 1 82 ? 30.734 -4.924 -44.086 1.00 89.69 82 VAL A O 1
ATOM 653 N N . MET A 1 83 ? 28.822 -5.507 -43.071 1.00 88.50 83 MET A N 1
ATOM 654 C CA . MET A 1 83 ? 28.476 -4.170 -42.609 1.00 88.50 83 MET A CA 1
ATOM 655 C C . MET A 1 83 ? 27.771 -4.261 -41.268 1.00 88.50 83 MET A C 1
ATOM 657 O O . MET A 1 83 ? 26.932 -5.133 -41.056 1.00 88.50 83 MET A O 1
ATOM 661 N N . VAL A 1 84 ? 28.079 -3.314 -40.394 1.00 92.06 84 VAL A N 1
ATOM 662 C CA . VAL A 1 84 ? 27.351 -3.107 -39.153 1.00 92.06 84 VAL A CA 1
ATOM 663 C C . VAL A 1 84 ? 27.226 -1.610 -38.898 1.00 92.06 84 VAL A C 1
ATOM 665 O O . VAL A 1 84 ? 28.153 -0.851 -39.196 1.00 92.06 84 VAL A O 1
ATOM 668 N N . ASN A 1 85 ? 26.078 -1.163 -38.400 1.00 92.06 85 ASN A N 1
ATOM 669 C CA . ASN A 1 85 ? 25.947 0.202 -37.890 1.00 92.06 85 ASN A CA 1
ATOM 670 C C . ASN A 1 85 ? 26.412 0.276 -36.415 1.00 92.06 85 ASN A C 1
ATOM 672 O O . ASN A 1 85 ? 26.611 -0.763 -35.791 1.00 92.06 85 ASN A O 1
ATOM 676 N N . PRO A 1 86 ? 26.592 1.473 -35.825 1.00 91.31 86 PRO A N 1
ATOM 677 C CA . PRO A 1 86 ? 27.118 1.597 -34.462 1.00 91.31 86 PRO A CA 1
ATOM 678 C C . PRO A 1 86 ? 26.316 0.808 -33.413 1.00 91.31 86 PRO A C 1
ATOM 680 O O . PRO A 1 86 ? 26.901 0.032 -32.667 1.00 91.31 86 PRO A O 1
ATOM 683 N N . LEU A 1 87 ? 24.980 0.917 -33.417 1.00 90.12 87 LEU A N 1
ATOM 684 C CA . LEU A 1 87 ? 24.129 0.154 -32.492 1.00 90.12 87 LEU A CA 1
ATOM 685 C C . LEU A 1 87 ? 24.221 -1.359 -32.718 1.00 90.12 87 LEU A C 1
ATOM 687 O O . LEU A 1 87 ? 24.244 -2.127 -31.764 1.00 90.12 87 LEU A O 1
ATOM 691 N N . GLY A 1 88 ? 24.303 -1.802 -33.972 1.00 90.38 88 GLY A N 1
ATOM 692 C CA . GLY A 1 88 ? 24.474 -3.212 -34.305 1.00 90.38 88 GLY A CA 1
ATOM 693 C C . GLY A 1 88 ? 25.808 -3.758 -33.808 1.00 90.38 88 GLY A C 1
ATOM 694 O O . GLY A 1 88 ? 25.872 -4.916 -33.415 1.00 90.38 88 GLY A O 1
ATOM 695 N N . GLN A 1 89 ? 26.855 -2.930 -33.778 1.00 89.88 89 GLN A N 1
ATOM 696 C CA . GLN A 1 89 ? 28.158 -3.315 -33.245 1.00 89.88 89 GLN A CA 1
ATOM 697 C C . GLN A 1 89 ? 28.091 -3.514 -31.728 1.00 89.88 89 GLN A C 1
ATOM 699 O O . GLN A 1 89 ? 28.583 -4.525 -31.232 1.00 89.88 89 GLN A O 1
ATOM 704 N N . ASP A 1 90 ? 27.423 -2.604 -31.014 1.00 88.31 90 ASP A N 1
ATOM 705 C CA . ASP A 1 90 ? 27.188 -2.734 -29.573 1.00 88.31 90 ASP A CA 1
ATOM 706 C C . ASP A 1 90 ? 26.365 -3.994 -29.253 1.00 88.31 90 ASP A C 1
ATOM 708 O O . ASP A 1 90 ? 26.670 -4.728 -28.315 1.00 88.31 90 ASP A O 1
ATOM 712 N N . TYR A 1 91 ? 25.337 -4.287 -30.055 1.00 90.31 91 TYR A N 1
ATOM 713 C CA . TYR A 1 91 ? 24.493 -5.466 -29.851 1.00 90.31 91 TYR A CA 1
ATOM 714 C C . TYR A 1 91 ? 25.212 -6.771 -30.203 1.00 90.31 91 TYR A C 1
ATOM 716 O O . TYR A 1 91 ? 25.072 -7.751 -29.476 1.00 90.31 91 TYR A O 1
ATOM 724 N N . LEU A 1 92 ? 26.011 -6.800 -31.275 1.00 88.12 92 LEU A N 1
ATOM 725 C CA . LEU A 1 92 ? 26.828 -7.966 -31.622 1.00 88.12 92 LEU A CA 1
ATOM 726 C C . LEU A 1 92 ? 27.889 -8.258 -30.564 1.00 88.12 92 LEU A C 1
ATOM 728 O O . LEU A 1 92 ? 28.116 -9.431 -30.275 1.00 88.12 92 LEU A O 1
ATOM 732 N N . ALA A 1 93 ? 28.487 -7.232 -29.953 1.00 85.88 93 ALA A N 1
ATOM 733 C CA . ALA A 1 93 ? 29.426 -7.417 -28.849 1.00 85.88 93 ALA A CA 1
ATOM 734 C C . ALA A 1 93 ? 28.772 -8.166 -27.673 1.00 85.88 93 ALA A C 1
ATOM 736 O O . ALA A 1 93 ? 29.366 -9.076 -27.108 1.00 85.88 93 ALA A O 1
ATOM 737 N N . VAL A 1 94 ? 27.513 -7.843 -27.363 1.00 84.38 94 VAL A N 1
ATOM 738 C CA . VAL A 1 94 ? 26.743 -8.487 -26.285 1.00 84.38 94 VAL A CA 1
ATOM 739 C C . VAL A 1 94 ? 26.234 -9.883 -26.674 1.00 84.38 94 VAL A C 1
ATOM 741 O O . VAL A 1 94 ? 26.181 -10.789 -25.843 1.00 84.38 94 VAL A O 1
ATOM 744 N N . LEU A 1 95 ? 25.810 -10.070 -27.926 1.00 84.62 95 LEU A N 1
ATOM 745 C CA . LEU A 1 95 ? 25.108 -11.283 -28.364 1.00 84.62 95 LEU A CA 1
ATOM 746 C C . LEU A 1 95 ? 26.020 -12.380 -28.919 1.00 84.62 95 LEU A C 1
ATOM 748 O O . LEU A 1 95 ? 25.634 -13.549 -28.895 1.00 84.62 95 LEU A O 1
ATOM 752 N N . ALA A 1 96 ? 27.175 -12.017 -29.468 1.00 83.50 96 ALA A N 1
ATOM 753 C CA . ALA A 1 96 ? 28.073 -12.946 -30.151 1.00 83.50 96 ALA A CA 1
ATOM 754 C C . ALA A 1 96 ? 29.567 -12.644 -29.936 1.00 83.50 96 ALA A C 1
ATOM 756 O O . ALA A 1 96 ? 30.383 -13.499 -30.266 1.00 83.50 96 ALA A O 1
ATOM 757 N N . ASP A 1 97 ? 29.918 -11.475 -29.384 1.00 84.44 97 ASP A N 1
ATOM 758 C CA . ASP A 1 97 ? 31.297 -10.995 -29.195 1.00 84.44 97 ASP A CA 1
ATOM 759 C C . ASP A 1 97 ? 32.130 -11.029 -30.493 1.00 84.44 97 ASP A C 1
ATOM 761 O O . ASP A 1 97 ? 33.276 -11.473 -30.516 1.00 84.44 97 ASP A O 1
ATOM 765 N N . ILE A 1 98 ? 31.524 -10.594 -31.609 1.00 84.62 98 ILE A N 1
ATOM 766 C CA . ILE A 1 98 ? 32.165 -10.571 -32.935 1.00 84.62 98 ILE A CA 1
ATOM 767 C C . ILE A 1 98 ? 32.171 -9.179 -33.572 1.00 84.62 98 ILE A C 1
ATOM 769 O O . ILE A 1 98 ? 31.292 -8.348 -33.327 1.00 84.62 98 ILE A O 1
ATOM 773 N N . GLY A 1 99 ? 33.143 -8.954 -34.457 1.00 83.75 99 GLY A N 1
ATOM 774 C CA . GLY A 1 99 ? 33.303 -7.725 -35.230 1.00 83.75 99 GLY A CA 1
ATOM 775 C C . GLY A 1 99 ? 33.026 -7.861 -36.732 1.00 83.75 99 GLY A C 1
ATOM 776 O O . GLY A 1 99 ? 32.662 -8.911 -37.262 1.00 83.75 99 GLY A O 1
ATOM 777 N N . VAL A 1 100 ? 33.234 -6.756 -37.455 1.00 86.81 100 VAL A N 1
ATOM 778 C CA . VAL A 1 100 ? 33.153 -6.726 -38.925 1.00 86.81 100 VAL A CA 1
ATOM 779 C C . VAL A 1 100 ? 34.245 -7.608 -39.535 1.00 86.81 100 VAL A C 1
ATOM 781 O O . VAL A 1 100 ? 35.411 -7.509 -39.161 1.00 86.81 100 VAL A O 1
ATOM 784 N N . GLY A 1 101 ? 33.875 -8.427 -40.519 1.00 83.50 101 GLY A N 1
ATOM 785 C CA . GLY A 1 101 ? 34.757 -9.360 -41.223 1.00 83.50 101 GLY A CA 1
ATOM 786 C C . GLY A 1 101 ? 34.826 -10.757 -40.603 1.00 83.50 101 GLY A C 1
ATOM 787 O O . GLY A 1 101 ? 35.361 -11.669 -41.232 1.00 83.50 101 GLY A O 1
ATOM 788 N N . GLU A 1 102 ? 34.266 -10.951 -39.410 1.00 88.06 102 GLU A N 1
ATOM 789 C CA . GLU A 1 102 ? 34.210 -12.251 -38.742 1.00 88.06 102 GLU A CA 1
ATOM 790 C C . GLU A 1 102 ? 32.931 -13.011 -39.104 1.00 88.06 102 GLU A C 1
ATOM 792 O O . GLU A 1 102 ? 31.922 -12.426 -39.509 1.00 88.06 102 GLU A O 1
ATOM 797 N N . ARG A 1 103 ? 32.983 -14.344 -38.996 1.00 88.31 103 ARG A N 1
ATOM 798 C CA . ARG A 1 103 ? 31.838 -15.213 -39.280 1.00 88.31 103 ARG A CA 1
ATOM 799 C C . ARG A 1 103 ? 30.912 -15.273 -38.068 1.00 88.31 103 ARG A C 1
ATOM 801 O O . ARG A 1 103 ? 31.310 -15.772 -37.019 1.00 88.31 103 ARG A O 1
ATOM 808 N N . LEU A 1 104 ? 29.660 -14.866 -38.248 1.00 87.62 104 LEU A N 1
ATOM 809 C CA . LEU A 1 104 ? 28.603 -15.056 -37.260 1.00 87.62 104 LEU A CA 1
ATOM 810 C C . LEU A 1 104 ? 28.148 -16.519 -37.288 1.00 87.62 104 LEU A C 1
ATOM 812 O O . LEU A 1 104 ? 27.588 -16.976 -38.280 1.00 87.62 104 LEU A O 1
ATOM 816 N N . ALA A 1 105 ? 28.418 -17.265 -36.216 1.00 85.44 105 ALA A N 1
ATOM 817 C CA . ALA A 1 105 ? 27.995 -18.663 -36.079 1.00 85.44 105 ALA A CA 1
ATOM 818 C C . ALA A 1 105 ? 26.693 -18.810 -35.275 1.00 85.44 105 ALA A C 1
ATOM 820 O O . ALA A 1 105 ? 25.862 -19.665 -35.572 1.00 85.44 105 ALA A O 1
ATOM 821 N N . ALA A 1 106 ? 26.508 -17.975 -34.257 1.00 84.25 106 ALA A N 1
ATOM 822 C CA . ALA A 1 106 ? 25.334 -17.973 -33.400 1.00 84.25 106 ALA A CA 1
ATOM 823 C C . ALA A 1 106 ? 25.063 -16.555 -32.900 1.00 84.25 106 ALA A C 1
ATOM 825 O O . ALA A 1 106 ? 25.985 -15.749 -32.792 1.00 84.25 106 ALA A O 1
ATOM 826 N N . LEU A 1 107 ? 23.802 -16.277 -32.590 1.00 83.75 107 LEU A N 1
ATOM 827 C CA . LEU A 1 107 ? 23.359 -15.040 -31.965 1.00 83.75 107 LEU A CA 1
ATOM 828 C C . LEU A 1 107 ? 22.659 -15.431 -30.656 1.00 83.75 107 LEU A C 1
ATOM 830 O O . LEU A 1 107 ? 21.619 -16.096 -30.668 1.00 83.75 107 LEU A O 1
ATOM 834 N N . GLY A 1 108 ? 23.280 -15.108 -29.520 1.00 82.56 108 GLY A N 1
ATOM 835 C CA . GLY A 1 108 ? 22.884 -15.641 -28.218 1.00 82.56 108 GLY A CA 1
ATOM 836 C C . GLY A 1 108 ? 22.980 -17.171 -28.175 1.00 82.56 108 GLY A C 1
ATOM 837 O O . GLY A 1 108 ? 24.041 -17.750 -28.390 1.00 82.56 108 GLY A O 1
ATOM 838 N N . VAL A 1 109 ? 21.864 -17.844 -27.880 1.00 77.62 109 VAL A N 1
ATOM 839 C CA . VAL A 1 109 ? 21.790 -19.320 -27.801 1.00 77.62 109 VAL A CA 1
ATOM 840 C C . VAL A 1 109 ? 21.455 -19.961 -29.158 1.00 77.62 109 VAL A C 1
ATOM 842 O O . VAL A 1 109 ? 21.572 -21.175 -29.322 1.00 77.62 109 VAL A O 1
ATOM 845 N N . TYR A 1 110 ? 21.038 -19.168 -30.148 1.00 81.56 110 TYR A N 1
ATOM 846 C CA . TYR A 1 110 ? 20.527 -19.686 -31.414 1.00 81.56 110 TYR A CA 1
ATOM 847 C C . TYR A 1 110 ? 21.618 -19.723 -32.493 1.00 81.56 110 TYR A C 1
ATOM 849 O O . TYR A 1 110 ? 22.218 -18.686 -32.786 1.00 81.56 110 TYR A O 1
ATOM 857 N N . PRO A 1 111 ? 21.862 -20.883 -33.136 1.00 84.75 111 PRO A N 1
ATOM 858 C CA . PRO A 1 111 ? 22.697 -20.958 -34.332 1.00 84.75 111 PRO A CA 1
ATOM 859 C C . PRO A 1 111 ? 22.126 -20.086 -35.451 1.00 84.75 111 PRO A C 1
ATOM 861 O O . PRO A 1 111 ? 20.908 -20.076 -35.661 1.00 84.75 111 PRO A O 1
ATOM 864 N N . ILE A 1 112 ? 22.992 -19.394 -36.194 1.00 82.94 112 ILE A N 1
ATOM 865 C CA . ILE A 1 112 ? 22.553 -18.476 -37.252 1.00 82.94 112 ILE A CA 1
ATOM 866 C C . ILE A 1 112 ? 21.740 -19.215 -38.317 1.00 82.94 112 ILE A C 1
ATOM 868 O O . ILE A 1 112 ? 20.728 -18.709 -38.785 1.00 82.94 112 ILE A O 1
ATOM 872 N N . GLU A 1 113 ? 22.107 -20.459 -38.631 1.00 80.94 113 GLU A N 1
ATOM 873 C CA . GLU A 1 113 ? 21.408 -21.282 -39.613 1.00 80.94 113 GLU A CA 1
ATOM 874 C C . GLU A 1 113 ? 19.951 -21.545 -39.212 1.00 80.94 113 GLU A C 1
ATOM 876 O O . GLU A 1 113 ? 19.095 -21.662 -40.082 1.00 80.94 113 GLU A O 1
ATOM 881 N N . LEU A 1 114 ? 19.650 -21.602 -37.911 1.00 76.31 114 LEU A N 1
ATOM 882 C CA . LEU A 1 114 ? 18.294 -21.824 -37.408 1.00 76.31 114 LEU A CA 1
ATOM 883 C C . LEU A 1 114 ? 17.436 -20.556 -37.486 1.00 76.31 114 LEU A C 1
ATOM 885 O O . LEU A 1 114 ? 16.257 -20.649 -37.819 1.00 76.31 114 LEU A O 1
ATOM 889 N N . LEU A 1 115 ? 18.037 -19.385 -37.253 1.00 75.81 115 LEU A N 1
ATOM 890 C CA . LEU A 1 115 ? 17.381 -18.080 -37.420 1.00 75.81 115 LEU A CA 1
ATOM 891 C C . LEU A 1 115 ? 17.049 -17.776 -38.893 1.00 75.81 115 LEU A C 1
ATOM 893 O O . LEU A 1 115 ? 16.150 -17.001 -39.187 1.00 75.81 115 LEU A O 1
ATOM 897 N N . LEU A 1 116 ? 17.758 -18.406 -39.832 1.00 72.69 116 LEU A N 1
ATOM 898 C CA . LEU A 1 116 ? 17.582 -18.206 -41.274 1.00 72.69 116 LEU A CA 1
ATOM 899 C C . LEU A 1 116 ? 16.553 -19.157 -41.912 1.00 72.69 116 LEU A C 1
ATOM 901 O O . LEU A 1 116 ? 16.149 -18.953 -43.055 1.00 72.69 116 LEU A O 1
ATOM 905 N N . LEU A 1 117 ? 16.144 -20.220 -41.207 1.00 67.44 117 LEU A N 1
ATOM 906 C CA . LEU A 1 117 ? 15.298 -21.296 -41.743 1.00 67.44 117 LEU A CA 1
ATOM 907 C C . LEU A 1 117 ? 13.787 -20.990 -41.734 1.00 67.44 117 LEU A C 1
ATOM 909 O O . LEU A 1 117 ? 13.019 -21.801 -42.252 1.00 67.44 117 LEU A O 1
ATOM 913 N N . MET A 1 118 ? 13.340 -19.856 -41.182 1.00 55.53 118 MET A N 1
ATOM 914 C CA . MET A 1 118 ? 11.913 -19.507 -41.087 1.00 55.53 118 MET A CA 1
ATOM 915 C C . MET A 1 118 ? 11.623 -18.115 -41.674 1.00 55.53 118 MET A C 1
ATOM 917 O O . MET A 1 118 ? 11.775 -17.121 -40.973 1.00 55.53 118 MET A O 1
ATOM 921 N N . PRO A 1 119 ? 11.189 -18.017 -42.946 1.00 50.59 119 PRO A N 1
ATOM 922 C CA . PRO A 1 119 ? 10.982 -16.745 -43.627 1.00 50.59 119 PRO A CA 1
ATOM 923 C C . PRO A 1 119 ? 9.487 -16.406 -43.745 1.00 50.59 119 PRO A C 1
ATOM 925 O O . PRO A 1 119 ? 9.017 -16.068 -44.830 1.00 50.59 119 PRO A O 1
ATOM 928 N N . GLU A 1 120 ? 8.700 -16.545 -42.677 1.00 53.00 120 GLU A N 1
ATOM 929 C CA . GLU A 1 120 ? 7.352 -15.967 -42.702 1.00 53.00 120 GLU A CA 1
ATOM 930 C C . GLU A 1 120 ? 7.453 -14.491 -42.317 1.00 53.00 120 GLU A C 1
ATOM 932 O O . GLU A 1 120 ? 7.741 -14.164 -41.164 1.00 53.00 120 GLU A O 1
ATOM 937 N N . GLU A 1 121 ? 7.244 -13.609 -43.302 1.00 47.78 121 GLU A N 1
ATOM 938 C CA . GLU A 1 121 ? 7.205 -12.153 -43.129 1.00 47.78 121 GLU A CA 1
ATOM 939 C C . GLU A 1 121 ? 6.400 -11.779 -41.871 1.00 47.78 121 GLU A C 1
ATOM 941 O O . GLU A 1 121 ? 5.197 -12.030 -41.790 1.00 47.78 121 GLU A O 1
ATOM 946 N N . GLY A 1 122 ? 7.077 -11.188 -40.879 1.00 48.62 122 GLY A N 1
ATOM 947 C CA . GLY A 1 122 ? 6.464 -10.706 -39.637 1.00 48.62 122 GLY A CA 1
ATOM 948 C C . GLY A 1 122 ? 6.753 -11.519 -38.370 1.00 48.62 122 GLY A C 1
ATOM 949 O O . GLY A 1 122 ? 6.225 -11.167 -37.317 1.00 48.62 122 GLY A O 1
ATOM 950 N N . HIS A 1 123 ? 7.576 -12.571 -38.426 1.00 57.62 123 HIS A N 1
ATOM 951 C CA . HIS A 1 123 ? 8.052 -13.259 -37.221 1.00 57.62 123 HIS A CA 1
ATOM 952 C C . HIS A 1 123 ? 9.432 -12.735 -36.804 1.00 57.62 123 HIS A C 1
ATOM 954 O O . HIS A 1 123 ? 10.412 -12.887 -37.529 1.00 57.62 123 HIS A O 1
ATOM 960 N N . HIS A 1 124 ? 9.503 -12.128 -35.621 1.00 68.75 124 HIS A N 1
ATOM 961 C CA . HIS A 1 124 ? 10.752 -11.714 -34.989 1.00 68.75 124 HIS A CA 1
ATOM 962 C C . HIS A 1 124 ? 11.275 -12.862 -34.112 1.00 68.75 124 HIS A C 1
ATOM 964 O O . HIS A 1 124 ? 10.501 -13.515 -33.406 1.00 68.75 124 HIS A O 1
ATOM 970 N N . HIS A 1 125 ? 12.582 -13.119 -34.129 1.00 74.44 125 HIS A N 1
ATOM 971 C CA . HIS A 1 125 ? 13.205 -14.039 -33.180 1.00 74.44 125 HIS A CA 1
ATOM 972 C C . HIS A 1 125 ? 13.546 -13.302 -31.888 1.00 74.44 125 HIS A C 1
ATOM 974 O O . HIS A 1 125 ? 14.277 -12.317 -31.921 1.00 74.44 125 HIS A O 1
ATOM 980 N N . GLU A 1 126 ? 13.067 -13.791 -30.745 1.00 78.62 126 GLU A N 1
ATOM 981 C CA . GLU A 1 126 ? 13.535 -13.292 -29.451 1.00 78.62 126 GLU A CA 1
ATOM 982 C C . GLU A 1 126 ? 14.844 -13.984 -29.063 1.00 78.62 126 GLU A C 1
ATOM 984 O O . GLU A 1 126 ? 14.906 -15.208 -28.913 1.00 78.62 126 GLU A O 1
ATOM 989 N N . VAL A 1 127 ? 15.890 -13.183 -28.882 1.00 82.81 127 VAL A N 1
ATOM 990 C CA . VAL A 1 127 ? 17.205 -13.630 -28.427 1.00 82.81 127 VAL A CA 1
ATOM 991 C C . VAL A 1 127 ? 17.575 -12.882 -27.154 1.00 82.81 127 VAL A C 1
ATOM 993 O O . VAL A 1 127 ? 17.482 -11.659 -27.089 1.00 82.81 127 VAL A O 1
ATOM 996 N N . GLU A 1 128 ? 18.011 -13.619 -26.137 1.00 81.62 128 GLU A N 1
ATOM 997 C CA . GLU A 1 128 ? 18.471 -13.053 -24.868 1.00 81.62 128 GLU A CA 1
ATOM 998 C C . GLU A 1 128 ? 19.999 -13.121 -24.766 1.00 81.62 128 GLU A C 1
ATOM 1000 O O . GLU A 1 128 ? 20.620 -14.103 -25.191 1.00 81.62 128 GLU A O 1
ATOM 1005 N N . SER A 1 129 ? 20.608 -12.076 -24.199 1.00 80.06 129 SER A N 1
ATOM 1006 C CA . SER A 1 129 ? 22.034 -12.081 -23.868 1.00 80.06 129 SER A CA 1
ATOM 1007 C C . SER A 1 129 ? 22.321 -12.988 -22.670 1.00 80.06 129 SER A C 1
ATOM 1009 O O . SER A 1 129 ? 21.484 -13.168 -21.786 1.00 80.06 129 SER A O 1
ATOM 1011 N N . GLN A 1 130 ? 23.530 -13.551 -22.620 1.00 72.25 130 GLN A N 1
ATOM 1012 C CA . GLN A 1 130 ? 23.972 -14.435 -21.530 1.00 72.25 130 GLN A CA 1
ATOM 1013 C C . GLN A 1 130 ? 24.685 -13.680 -20.389 1.00 72.25 130 GLN A C 1
ATOM 1015 O O . GLN A 1 130 ? 25.535 -14.238 -19.697 1.00 72.25 130 GLN A O 1
ATOM 1020 N N . GLU A 1 131 ? 24.375 -12.397 -20.203 1.00 72.50 131 GLU A N 1
ATOM 1021 C CA . GLU A 1 131 ? 24.979 -11.552 -19.167 1.00 72.50 131 GLU A CA 1
ATOM 1022 C C . GLU A 1 131 ? 24.259 -11.691 -17.812 1.00 72.50 131 GLU A C 1
ATOM 1024 O O . GLU A 1 131 ? 23.141 -12.198 -17.723 1.00 72.50 131 GLU A O 1
ATOM 1029 N N . THR A 1 132 ? 24.878 -11.196 -16.733 1.00 55.75 132 THR A N 1
ATOM 1030 C CA . THR A 1 132 ? 24.280 -11.153 -15.381 1.00 55.75 132 THR A CA 1
ATOM 1031 C C . THR A 1 132 ? 22.976 -10.351 -15.312 1.00 55.75 132 THR A C 1
ATOM 1033 O O . THR A 1 132 ? 22.160 -10.605 -14.429 1.00 55.75 132 THR A O 1
ATOM 1036 N N . ALA A 1 133 ? 22.766 -9.413 -16.239 1.00 69.88 133 ALA A N 1
ATOM 1037 C CA . ALA A 1 133 ? 21.492 -8.744 -16.485 1.00 69.88 133 ALA A CA 1
ATOM 1038 C C . ALA A 1 133 ? 21.086 -8.994 -17.953 1.00 69.88 133 ALA A C 1
ATOM 1040 O O . ALA A 1 133 ? 21.575 -8.291 -18.839 1.00 69.88 133 ALA A O 1
ATOM 1041 N N . PRO A 1 134 ? 20.241 -10.003 -18.236 1.00 75.12 134 PRO A N 1
ATOM 1042 C CA . PRO A 1 134 ? 19.945 -10.409 -19.604 1.00 75.12 134 PRO A CA 1
ATOM 1043 C C . PRO A 1 134 ? 19.174 -9.313 -20.345 1.00 75.12 134 PRO A C 1
ATOM 1045 O O . PRO A 1 134 ? 18.140 -8.826 -19.879 1.00 75.12 134 PRO A O 1
ATOM 1048 N N . ARG A 1 135 ? 19.680 -8.935 -21.520 1.00 84.38 135 ARG A N 1
ATOM 1049 C CA . ARG A 1 135 ? 19.014 -8.032 -22.465 1.00 84.38 135 ARG A CA 1
ATOM 1050 C C . ARG A 1 135 ? 18.255 -8.857 -23.491 1.00 84.38 135 ARG A C 1
ATOM 1052 O O . ARG A 1 135 ? 18.777 -9.858 -23.979 1.00 84.38 135 ARG A O 1
ATOM 1059 N N . ALA A 1 136 ? 17.038 -8.435 -23.811 1.00 84.94 136 ALA A N 1
ATOM 1060 C CA . ALA A 1 136 ? 16.172 -9.111 -24.769 1.00 84.94 136 ALA A CA 1
ATOM 1061 C C . ALA A 1 136 ? 16.151 -8.345 -26.093 1.00 84.94 136 ALA A C 1
ATOM 1063 O O . ALA A 1 136 ? 15.891 -7.141 -26.114 1.00 84.94 136 ALA A O 1
ATOM 1064 N N . PHE A 1 137 ? 16.379 -9.059 -27.190 1.00 87.94 137 PHE A N 1
ATOM 1065 C CA . PHE A 1 137 ? 16.420 -8.506 -28.536 1.00 87.94 137 PHE A CA 1
ATOM 1066 C C . PHE A 1 137 ? 15.413 -9.209 -29.441 1.00 87.94 137 PHE A C 1
ATOM 1068 O O . PHE A 1 137 ? 15.360 -10.436 -29.476 1.00 87.94 137 PHE A O 1
ATOM 1075 N N . GLU A 1 138 ? 14.646 -8.430 -30.198 1.00 88.38 138 GLU A N 1
ATOM 1076 C CA . GLU A 1 138 ? 13.935 -8.916 -31.381 1.00 88.38 138 GLU A CA 1
ATOM 1077 C C . GLU A 1 138 ? 14.884 -8.889 -32.575 1.00 88.38 138 GLU A C 1
ATOM 1079 O O . GLU A 1 138 ? 15.536 -7.877 -32.838 1.00 88.38 138 GLU A O 1
ATOM 1084 N N . VAL A 1 139 ? 14.942 -9.996 -33.303 1.00 88.38 139 VAL A N 1
ATOM 1085 C CA . VAL A 1 139 ? 15.803 -10.169 -34.467 1.00 88.38 139 VAL A CA 1
ATOM 1086 C C . VAL A 1 139 ? 14.934 -10.470 -35.675 1.00 88.38 139 VAL A C 1
ATOM 1088 O O . VAL A 1 139 ? 14.324 -11.535 -35.766 1.00 88.38 139 VAL A O 1
ATOM 1091 N N . GLU A 1 140 ? 14.885 -9.528 -36.607 1.00 87.06 140 GLU A N 1
ATOM 1092 C CA . GLU A 1 140 ? 14.298 -9.730 -37.929 1.00 87.06 140 GLU A CA 1
ATOM 1093 C C . GLU A 1 140 ? 15.392 -10.102 -38.912 1.00 87.06 140 GLU A C 1
ATOM 1095 O O . GLU A 1 140 ? 16.488 -9.540 -38.882 1.00 87.06 140 GLU A O 1
ATOM 1100 N N . VAL A 1 141 ? 15.086 -11.040 -39.801 1.00 86.31 141 VAL A N 1
ATOM 1101 C CA . VAL A 1 141 ? 16.033 -11.536 -40.790 1.00 86.31 141 VAL A CA 1
ATOM 1102 C C . VAL A 1 141 ? 15.419 -11.391 -42.174 1.00 86.31 141 VAL A C 1
ATOM 1104 O O . VAL A 1 141 ? 14.379 -11.974 -42.473 1.00 86.31 141 VAL A O 1
ATOM 1107 N N . HIS A 1 142 ? 16.079 -10.626 -43.038 1.00 85.00 142 HIS A N 1
ATOM 1108 C CA . HIS A 1 142 ? 15.661 -10.412 -44.418 1.00 85.00 142 HIS A CA 1
ATOM 1109 C C . HIS A 1 142 ? 16.715 -10.949 -45.381 1.00 85.00 142 HIS A C 1
ATOM 1111 O O . HIS A 1 142 ? 17.900 -10.630 -45.273 1.00 85.00 142 HIS A O 1
ATOM 1117 N N . ALA A 1 143 ? 16.284 -11.739 -46.361 1.00 83.50 143 ALA A N 1
ATOM 1118 C CA . ALA A 1 143 ? 17.145 -12.149 -47.461 1.00 83.50 143 ALA A CA 1
ATOM 1119 C C . ALA A 1 143 ? 17.322 -10.982 -48.445 1.00 83.50 143 ALA A C 1
ATOM 1121 O O . ALA A 1 143 ? 16.349 -10.370 -48.885 1.00 83.50 143 ALA A O 1
ATOM 1122 N N . LEU A 1 144 ? 18.566 -10.679 -48.810 1.00 80.81 144 LEU A N 1
ATOM 1123 C CA . LEU A 1 144 ? 18.893 -9.697 -49.839 1.00 80.81 144 LEU A CA 1
ATOM 1124 C C . LEU A 1 144 ? 19.102 -10.426 -51.170 1.00 80.81 144 LEU A C 1
ATOM 1126 O O . LEU A 1 144 ? 20.141 -11.052 -51.399 1.00 80.81 144 LEU A O 1
ATOM 1130 N N . GLU A 1 145 ? 18.112 -10.336 -52.059 1.00 69.88 145 GLU A N 1
ATOM 1131 C CA . GLU A 1 145 ? 18.254 -10.781 -53.445 1.00 69.88 145 GLU A CA 1
ATOM 1132 C C . GLU A 1 145 ? 19.043 -9.742 -54.253 1.00 69.88 145 GLU A C 1
ATOM 1134 O O . GLU A 1 145 ? 18.713 -8.556 -54.263 1.00 69.88 145 GLU A O 1
ATOM 1139 N N . SER A 1 146 ? 20.082 -10.181 -54.966 1.00 60.72 146 SER A N 1
ATOM 1140 C CA . SER A 1 146 ? 20.878 -9.316 -55.841 1.00 60.72 146 SER A CA 1
ATOM 1141 C C . SER A 1 146 ? 20.794 -9.789 -57.292 1.00 60.72 146 SER A C 1
ATOM 1143 O O . SER A 1 146 ? 21.018 -10.961 -57.597 1.00 60.72 146 SER A O 1
ATOM 1145 N N . GLN A 1 147 ? 20.498 -8.865 -58.214 1.00 49.38 147 GLN A N 1
ATOM 1146 C CA . GLN A 1 147 ? 20.506 -9.104 -59.664 1.00 49.38 147 GLN A CA 1
ATOM 1147 C C . GLN A 1 147 ? 21.940 -9.130 -60.241 1.00 49.38 147 GLN A C 1
ATOM 1149 O O . GLN A 1 147 ? 22.239 -8.409 -61.192 1.00 49.38 147 GLN A O 1
ATOM 1154 N N . GLY A 1 148 ? 22.831 -9.966 -59.691 1.00 53.38 148 GLY A N 1
ATOM 1155 C CA . GLY A 1 148 ? 24.129 -10.277 -60.315 1.00 53.38 148 GLY A CA 1
ATOM 1156 C C . GLY A 1 148 ? 25.386 -10.234 -59.434 1.00 53.38 148 GLY A C 1
ATOM 1157 O O . GLY A 1 148 ? 26.444 -10.602 -59.937 1.00 53.38 148 GLY A O 1
ATOM 1158 N N . GLU A 1 149 ? 25.307 -9.857 -58.154 1.00 54.06 149 GLU A N 1
ATOM 1159 C CA . GLU A 1 149 ? 26.390 -10.043 -57.160 1.00 54.06 149 GLU A CA 1
ATOM 1160 C C . GLU A 1 149 ? 25.932 -10.964 -56.016 1.00 54.06 149 GLU A C 1
ATOM 1162 O O . GLU A 1 149 ? 24.748 -11.279 -55.917 1.00 54.06 149 GLU A O 1
ATOM 1167 N N . ALA A 1 150 ? 26.867 -11.455 -55.192 1.00 53.28 150 ALA A N 1
ATOM 1168 C CA . ALA A 1 150 ? 26.585 -12.404 -54.112 1.00 53.28 150 ALA A CA 1
ATOM 1169 C C . ALA A 1 150 ? 25.435 -11.904 -53.218 1.00 53.28 150 ALA A C 1
ATOM 1171 O O . ALA A 1 150 ? 25.498 -10.797 -52.685 1.00 53.28 150 ALA A O 1
ATOM 1172 N N . GLY A 1 151 ? 24.377 -12.713 -53.090 1.00 71.31 151 GLY A N 1
ATOM 1173 C CA . GLY A 1 151 ? 23.276 -12.444 -52.164 1.00 71.31 151 GLY A CA 1
ATOM 1174 C C . GLY A 1 151 ? 23.754 -12.394 -50.711 1.00 71.31 151 GLY A C 1
ATOM 1175 O O . GLY A 1 151 ? 24.890 -12.751 -50.396 1.00 71.31 151 GLY A O 1
ATOM 1176 N N . GLY A 1 152 ? 22.890 -11.953 -49.807 1.00 84.00 152 GLY A N 1
ATOM 1177 C CA . GLY A 1 152 ? 23.248 -11.820 -48.399 1.00 84.00 152 GLY A CA 1
ATOM 1178 C C . GLY A 1 152 ? 22.034 -11.806 -47.490 1.00 84.00 152 GLY A C 1
ATOM 1179 O O . GL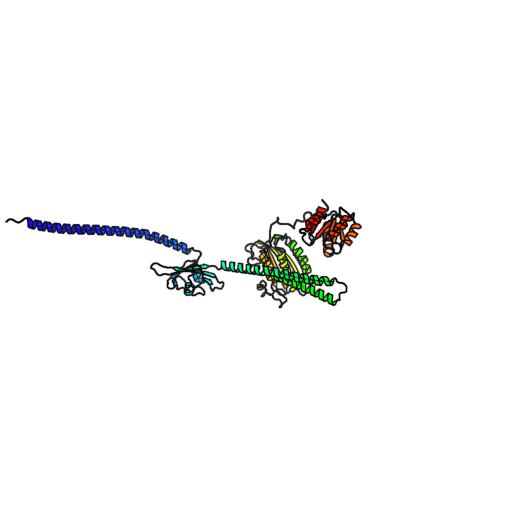Y A 1 152 ? 20.906 -12.019 -47.934 1.00 84.00 152 GLY A O 1
ATOM 1180 N N . TRP A 1 153 ? 22.278 -11.534 -46.217 1.00 87.25 153 TRP A N 1
ATOM 1181 C CA . TRP A 1 153 ? 21.236 -11.444 -45.201 1.00 87.25 153 TRP A CA 1
ATOM 1182 C C . TRP A 1 153 ? 21.353 -10.126 -44.452 1.00 87.25 153 TRP A C 1
ATOM 1184 O O . TRP A 1 153 ? 22.453 -9.683 -44.132 1.00 87.25 153 TRP A O 1
ATOM 1194 N N . LEU A 1 154 ? 20.219 -9.502 -44.175 1.00 87.88 154 LEU A N 1
ATOM 1195 C CA . LEU A 1 154 ? 20.099 -8.315 -43.345 1.00 87.88 154 LEU A CA 1
ATOM 1196 C C . LEU A 1 154 ? 19.430 -8.723 -42.038 1.00 87.88 154 LEU A C 1
ATOM 1198 O O . LEU A 1 154 ? 18.289 -9.176 -42.054 1.00 87.88 154 LEU A O 1
ATOM 1202 N N . LEU A 1 155 ? 20.130 -8.545 -40.924 1.00 89.25 155 LEU A N 1
ATOM 1203 C CA . LEU A 1 155 ? 19.560 -8.679 -39.595 1.00 89.25 155 LEU A CA 1
ATOM 1204 C C . LEU A 1 155 ? 19.252 -7.294 -39.043 1.00 89.25 155 LEU A C 1
ATOM 1206 O O . LEU A 1 155 ? 20.121 -6.415 -39.023 1.00 89.25 155 LEU A O 1
ATOM 1210 N N . VAL A 1 156 ? 18.022 -7.127 -38.574 1.00 89.81 156 VAL A N 1
ATOM 1211 C CA . VAL A 1 156 ? 17.585 -5.953 -37.823 1.00 89.81 156 VAL A CA 1
ATOM 1212 C C . VAL A 1 156 ? 17.384 -6.384 -36.377 1.00 89.81 156 VAL A C 1
ATOM 1214 O O . VAL A 1 156 ? 16.558 -7.238 -36.075 1.00 89.81 156 VAL A O 1
ATOM 1217 N N . LEU A 1 157 ? 18.193 -5.813 -35.494 1.00 90.56 157 LEU A N 1
ATOM 1218 C CA . LEU A 1 157 ? 18.242 -6.087 -34.066 1.00 90.56 157 LEU A CA 1
ATOM 1219 C C . LEU A 1 157 ? 17.569 -4.934 -33.323 1.00 90.56 157 LEU A C 1
ATOM 1221 O O . LEU A 1 157 ? 18.011 -3.784 -33.410 1.00 90.56 157 LEU A O 1
ATOM 1225 N N . ASN A 1 158 ? 16.523 -5.236 -32.569 1.00 89.56 158 ASN A N 1
ATOM 1226 C CA . ASN A 1 158 ? 15.783 -4.262 -31.785 1.00 89.56 158 ASN A CA 1
ATOM 1227 C C . ASN A 1 158 ? 15.863 -4.618 -30.300 1.00 89.56 158 ASN A C 1
ATOM 1229 O O . ASN A 1 158 ? 15.436 -5.698 -29.901 1.00 89.56 158 ASN A O 1
ATOM 1233 N N . ASP A 1 159 ? 16.396 -3.718 -29.475 1.00 88.88 159 ASP A N 1
ATOM 1234 C CA . ASP A 1 159 ? 16.421 -3.922 -28.027 1.00 88.88 159 ASP A CA 1
ATOM 1235 C C . ASP A 1 159 ? 15.018 -3.702 -27.446 1.00 88.88 159 ASP A C 1
ATOM 1237 O O . ASP A 1 159 ? 14.477 -2.594 -27.453 1.00 88.88 159 ASP A O 1
ATOM 1241 N N . VAL A 1 160 ? 14.420 -4.779 -26.941 1.00 86.06 160 VAL A N 1
ATOM 1242 C CA . VAL A 1 160 ? 13.073 -4.788 -26.360 1.00 86.06 160 VAL A CA 1
ATOM 1243 C C . VAL A 1 160 ? 13.098 -4.995 -24.847 1.00 86.06 160 VAL A C 1
ATOM 1245 O O . VAL A 1 160 ? 12.049 -5.237 -24.249 1.00 86.06 160 VAL A O 1
ATOM 1248 N N . THR A 1 161 ? 14.262 -4.861 -24.206 1.00 83.75 161 THR A N 1
ATOM 1249 C CA . THR A 1 161 ? 14.455 -5.130 -22.772 1.00 83.75 161 THR A CA 1
ATOM 1250 C C . THR A 1 161 ? 13.493 -4.311 -21.906 1.00 83.75 161 THR A C 1
ATOM 1252 O O . THR A 1 161 ? 12.715 -4.876 -21.135 1.00 83.75 161 THR A O 1
ATOM 1255 N N . GLU A 1 162 ? 13.469 -2.987 -22.078 1.00 80.56 162 GLU A N 1
ATOM 1256 C CA . GLU A 1 162 ? 12.599 -2.087 -21.304 1.00 80.56 162 GLU A CA 1
ATOM 1257 C C . GLU A 1 162 ? 11.113 -2.360 -21.591 1.00 80.56 162 GLU A C 1
ATOM 1259 O O . GLU A 1 162 ? 10.295 -2.510 -20.680 1.00 80.56 162 GLU A O 1
ATOM 1264 N N . LYS A 1 163 ? 10.764 -2.531 -22.872 1.00 77.19 163 LYS A N 1
ATOM 1265 C CA . LYS A 1 163 ? 9.395 -2.834 -23.312 1.00 77.19 163 LYS A CA 1
ATOM 1266 C C . LYS A 1 163 ? 8.886 -4.148 -22.712 1.00 77.19 163 LYS A C 1
ATOM 1268 O O . LYS A 1 163 ? 7.719 -4.231 -22.325 1.00 77.19 163 LYS A O 1
ATOM 1273 N N . ARG A 1 164 ? 9.744 -5.167 -22.609 1.00 75.81 164 ARG A N 1
ATOM 1274 C CA . ARG A 1 164 ? 9.418 -6.477 -22.031 1.00 75.81 164 ARG A CA 1
ATOM 1275 C C . ARG A 1 164 ? 9.263 -6.406 -20.517 1.00 75.81 164 ARG A C 1
ATOM 1277 O O . ARG A 1 164 ? 8.281 -6.942 -20.009 1.00 75.81 164 ARG A O 1
ATOM 1284 N N . GLN A 1 165 ? 10.152 -5.702 -19.815 1.00 73.19 165 GLN A N 1
ATOM 1285 C CA . GLN A 1 165 ? 10.031 -5.482 -18.369 1.00 73.19 165 GLN A CA 1
ATOM 1286 C C . GLN A 1 165 ? 8.712 -4.781 -18.025 1.00 73.19 165 GLN A C 1
ATOM 1288 O O . GLN A 1 165 ? 7.962 -5.250 -17.169 1.00 73.19 165 GLN A O 1
ATOM 1293 N N . VAL A 1 166 ? 8.372 -3.718 -18.758 1.00 72.88 166 VAL A N 1
ATOM 1294 C CA . VAL A 1 166 ? 7.099 -3.004 -18.590 1.00 72.88 166 VAL A CA 1
ATOM 1295 C C . VAL A 1 166 ? 5.908 -3.927 -18.871 1.00 72.88 166 VAL A C 1
ATOM 1297 O O . VAL A 1 166 ? 4.955 -3.958 -18.092 1.00 72.88 166 VAL A O 1
ATOM 1300 N N . ARG A 1 167 ? 5.955 -4.729 -19.944 1.00 75.44 167 ARG A N 1
ATOM 1301 C CA . ARG A 1 167 ? 4.869 -5.655 -20.309 1.00 75.44 167 ARG A CA 1
ATOM 1302 C C . ARG A 1 167 ? 4.672 -6.771 -19.283 1.00 75.44 167 ARG A C 1
ATOM 1304 O O . ARG A 1 167 ? 3.531 -7.075 -18.951 1.00 75.44 167 ARG A O 1
ATOM 1311 N N . GLN A 1 168 ? 5.753 -7.349 -18.761 1.00 71.44 168 GLN A N 1
ATOM 1312 C CA . GLN A 1 168 ? 5.695 -8.359 -17.701 1.00 71.44 168 GLN A CA 1
ATOM 1313 C C . GLN A 1 168 ? 5.127 -7.774 -16.406 1.00 71.44 168 GLN A C 1
ATOM 1315 O O . GLN A 1 168 ? 4.247 -8.382 -15.803 1.00 71.44 168 GLN A O 1
ATOM 1320 N N . GLN A 1 169 ? 5.547 -6.565 -16.018 1.00 64.12 169 GLN A N 1
ATOM 1321 C CA . GLN A 1 169 ? 4.973 -5.870 -14.863 1.00 64.12 169 GLN A CA 1
ATOM 1322 C C . GLN A 1 169 ? 3.473 -5.602 -15.041 1.00 64.12 169 GLN A C 1
ATOM 1324 O O . GLN A 1 169 ? 2.702 -5.780 -14.100 1.00 64.12 169 GLN A O 1
ATOM 1329 N N . LEU A 1 170 ? 3.042 -5.200 -16.240 1.00 61.53 170 LEU A N 1
ATOM 1330 C CA . LEU A 1 170 ? 1.627 -5.009 -16.573 1.00 61.53 170 LEU A CA 1
ATOM 1331 C C . LEU A 1 170 ? 0.833 -6.316 -16.493 1.00 61.53 170 LEU A C 1
ATOM 1333 O O . LEU A 1 170 ? -0.195 -6.349 -15.827 1.00 61.53 170 LEU A O 1
ATOM 1337 N N . GLN A 1 171 ? 1.330 -7.400 -17.091 1.00 64.56 171 GLN A N 1
ATOM 1338 C CA . GLN A 1 171 ? 0.681 -8.715 -17.037 1.00 64.56 171 GLN A CA 1
ATOM 1339 C C . GLN A 1 171 ? 0.584 -9.251 -15.608 1.00 64.56 171 GLN A C 1
ATOM 1341 O O . GLN A 1 171 ? -0.439 -9.812 -15.224 1.00 64.56 171 GLN A O 1
ATOM 1346 N N . GLN A 1 172 ? 1.622 -9.052 -14.796 1.00 54.75 172 GLN A N 1
ATOM 1347 C CA . GLN A 1 172 ? 1.6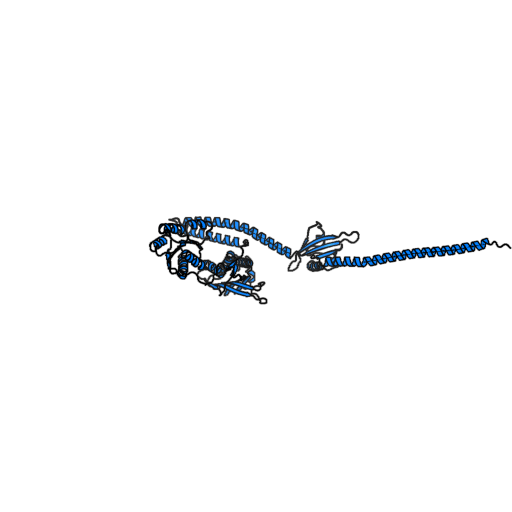12 -9.457 -13.396 1.00 54.75 172 GLN A CA 1
ATOM 1348 C C . GLN A 1 172 ? 0.611 -8.627 -12.580 1.00 54.75 172 GLN A C 1
ATOM 1350 O O . GLN A 1 172 ? -0.124 -9.190 -11.770 1.00 54.75 172 GLN A O 1
ATOM 1355 N N . LYS A 1 173 ? 0.506 -7.316 -12.842 1.00 57.28 173 LYS A N 1
ATOM 1356 C CA . LYS A 1 173 ? -0.525 -6.448 -12.249 1.00 57.28 173 LYS A CA 1
ATOM 1357 C C . LYS A 1 173 ? -1.941 -6.854 -12.666 1.00 57.28 173 LYS A C 1
ATOM 1359 O O . LYS A 1 173 ? -2.810 -6.937 -11.805 1.00 57.28 173 LYS A O 1
ATOM 1364 N N . GLU A 1 174 ? -2.177 -7.145 -13.945 1.00 48.94 174 GLU A N 1
ATOM 1365 C CA . GLU A 1 174 ? -3.475 -7.626 -14.443 1.00 48.94 174 GLU A CA 1
ATOM 1366 C C . GLU A 1 174 ? -3.839 -8.999 -13.866 1.00 48.94 174 GLU A C 1
ATOM 1368 O O . GLU A 1 174 ? -4.986 -9.228 -13.488 1.00 48.94 174 GLU A O 1
ATOM 1373 N N . HIS A 1 175 ? -2.870 -9.910 -13.746 1.00 49.44 175 HIS A N 1
ATOM 1374 C CA . HIS A 1 175 ? -3.081 -11.214 -13.125 1.00 49.44 175 HIS A CA 1
ATOM 1375 C C . HIS A 1 175 ? -3.472 -11.075 -11.648 1.00 49.44 175 HIS A C 1
ATOM 1377 O O . HIS A 1 175 ? -4.462 -11.671 -11.225 1.00 49.44 175 HIS A O 1
ATOM 1383 N N . LEU A 1 176 ? -2.760 -10.237 -10.886 1.00 51.94 176 LEU A N 1
ATOM 1384 C CA . LEU A 1 176 ? -3.091 -9.934 -9.490 1.00 51.94 176 LEU A CA 1
ATOM 1385 C C . LEU A 1 176 ? -4.473 -9.275 -9.354 1.00 51.94 176 LEU A C 1
ATOM 1387 O O . LEU A 1 176 ? -5.235 -9.641 -8.462 1.00 51.94 176 LEU A O 1
ATOM 1391 N N . ALA A 1 177 ? -4.830 -8.361 -10.261 1.00 47.28 177 ALA A N 1
ATOM 1392 C CA . ALA A 1 177 ? -6.143 -7.718 -10.278 1.00 47.28 177 ALA A CA 1
ATOM 1393 C C . ALA A 1 177 ? -7.283 -8.715 -10.568 1.00 47.28 177 ALA A C 1
ATOM 1395 O O . ALA A 1 177 ? -8.291 -8.726 -9.861 1.00 47.28 177 ALA A O 1
ATOM 1396 N N . ASN A 1 178 ? -7.108 -9.599 -11.558 1.00 46.53 178 ASN A N 1
ATOM 1397 C CA . ASN A 1 178 ? -8.102 -10.612 -11.930 1.00 46.53 178 ASN A CA 1
ATOM 1398 C C . ASN A 1 178 ? -8.286 -11.682 -10.844 1.00 46.53 178 ASN A C 1
ATOM 1400 O O . ASN A 1 178 ? -9.414 -12.083 -10.552 1.00 46.53 178 ASN A O 1
ATOM 1404 N N . VAL A 1 179 ? -7.192 -12.132 -10.220 1.00 51.34 179 VAL A N 1
ATOM 1405 C CA . VAL A 1 179 ? -7.245 -13.063 -9.082 1.00 51.34 179 VAL A CA 1
ATOM 1406 C C . VAL A 1 179 ? -7.963 -12.408 -7.903 1.00 51.34 179 VAL A C 1
ATOM 1408 O O . VAL A 1 179 ? -8.851 -13.012 -7.302 1.00 51.34 179 VAL A O 1
ATOM 1411 N N . GLY A 1 180 ? -7.655 -11.149 -7.608 1.00 49.66 180 GLY A N 1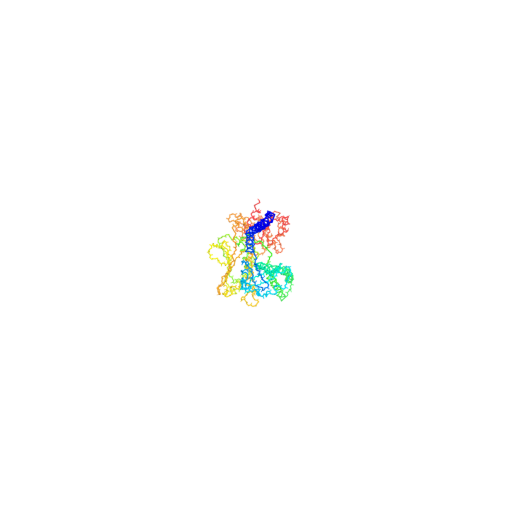
ATOM 1412 C CA . GLY A 1 180 ? -8.230 -10.460 -6.466 1.00 49.66 180 GLY A CA 1
ATOM 1413 C C . GLY A 1 180 ? -9.703 -10.074 -6.589 1.00 49.66 180 GLY A C 1
ATOM 1414 O O . GLY A 1 180 ? -10.427 -10.131 -5.597 1.00 49.66 180 GLY A O 1
ATOM 1415 N N . GLN A 1 181 ? -10.202 -9.781 -7.794 1.00 47.22 181 GLN A N 1
ATOM 1416 C CA . GLN A 1 181 ? -11.637 -9.555 -8.007 1.00 47.22 181 GLN A CA 1
ATOM 1417 C C . GLN A 1 181 ? -12.460 -10.840 -7.768 1.00 47.22 181 GLN A C 1
ATOM 1419 O O . GLN A 1 181 ? -13.565 -10.780 -7.226 1.00 47.22 181 GLN A O 1
ATOM 1424 N N . GLY A 1 182 ? -11.899 -12.012 -8.097 1.00 45.12 182 GLY A N 1
ATOM 1425 C CA . GLY A 1 182 ? -12.486 -13.317 -7.769 1.00 45.12 182 GLY A CA 1
ATOM 1426 C C . GLY A 1 182 ? -12.425 -13.652 -6.274 1.00 45.12 182 GLY A C 1
ATOM 1427 O O . GLY A 1 182 ? -13.408 -14.135 -5.709 1.00 45.12 182 GLY A O 1
ATOM 1428 N N . VAL A 1 183 ? -11.306 -13.340 -5.612 1.00 54.41 183 VAL A N 1
ATOM 1429 C CA . VAL A 1 183 ? -11.125 -13.541 -4.162 1.00 54.41 183 VAL A CA 1
ATOM 1430 C C . VAL A 1 183 ? -12.054 -12.635 -3.348 1.00 54.41 183 VAL A C 1
ATOM 1432 O O . VAL A 1 183 ? -12.643 -13.107 -2.381 1.00 54.41 183 VAL A O 1
ATOM 1435 N N . ALA A 1 184 ? -12.269 -11.379 -3.754 1.00 52.66 184 ALA A N 1
ATOM 1436 C CA . ALA A 1 184 ? -13.194 -10.460 -3.083 1.00 52.66 184 ALA A CA 1
ATOM 1437 C C . ALA A 1 184 ? -14.653 -10.955 -3.117 1.00 52.66 184 ALA A C 1
ATOM 1439 O O . ALA A 1 184 ? -15.352 -10.885 -2.105 1.00 52.66 184 ALA A O 1
ATOM 1440 N N . GLY A 1 185 ? -15.095 -11.515 -4.250 1.00 51.09 185 GLY A N 1
ATOM 1441 C CA . GLY A 1 185 ? -16.419 -12.136 -4.373 1.00 51.09 185 GLY A CA 1
ATOM 1442 C C . GLY A 1 185 ? -16.566 -13.386 -3.498 1.00 51.09 185 GLY A C 1
ATOM 1443 O O . GLY A 1 185 ? -17.525 -13.504 -2.739 1.00 51.09 185 GLY A O 1
ATOM 1444 N N . MET A 1 186 ? -15.574 -14.283 -3.520 1.00 59.97 186 MET A N 1
ATOM 1445 C CA . MET A 1 186 ? -15.572 -15.483 -2.669 1.00 59.97 186 MET A CA 1
ATOM 1446 C C . MET A 1 186 ? -15.527 -15.146 -1.175 1.00 59.97 186 MET A C 1
ATOM 1448 O O . MET A 1 186 ? -16.165 -15.811 -0.360 1.00 59.97 186 MET A O 1
ATOM 1452 N N . ALA A 1 187 ? -14.781 -14.109 -0.808 1.00 63.31 187 ALA A N 1
ATOM 1453 C CA . ALA A 1 187 ? -14.640 -13.668 0.566 1.00 63.31 187 ALA A CA 1
ATOM 1454 C C . ALA A 1 187 ? -15.899 -12.982 1.107 1.00 63.31 187 ALA A C 1
ATOM 1456 O O . ALA A 1 187 ? -16.247 -13.172 2.273 1.00 63.31 187 ALA A O 1
ATOM 1457 N N . HIS A 1 188 ? -16.609 -12.228 0.266 1.00 59.56 188 HIS A N 1
ATOM 1458 C CA . HIS A 1 188 ? -17.942 -11.724 0.585 1.00 59.56 188 HIS A CA 1
ATOM 1459 C C . HIS A 1 188 ? -18.901 -12.881 0.905 1.00 59.56 188 HIS A C 1
ATOM 1461 O O . HIS A 1 188 ? -19.549 -12.878 1.952 1.00 59.56 188 HIS A O 1
ATOM 1467 N N . ASP A 1 189 ? -18.923 -13.923 0.074 1.00 60.88 189 ASP A N 1
ATOM 1468 C CA . ASP A 1 189 ? -19.796 -15.082 0.286 1.00 60.88 189 ASP A CA 1
ATOM 1469 C C . ASP A 1 189 ? -19.414 -15.882 1.541 1.00 60.88 189 ASP A C 1
ATOM 1471 O O . ASP A 1 189 ? -20.284 -16.297 2.311 1.00 60.88 189 ASP A O 1
ATOM 1475 N N . PHE A 1 190 ? -18.116 -16.026 1.818 1.00 69.25 190 PHE A N 1
ATOM 1476 C CA . PHE A 1 190 ? -17.629 -16.626 3.062 1.00 69.25 190 PHE A CA 1
ATOM 1477 C C . PHE A 1 190 ? -18.045 -15.822 4.298 1.00 69.25 190 PHE A C 1
ATOM 1479 O O . PHE A 1 190 ? -18.536 -16.395 5.273 1.00 69.25 190 PHE A O 1
ATOM 1486 N N . ASN A 1 191 ? -17.894 -14.495 4.258 1.00 67.81 191 ASN A N 1
ATOM 1487 C CA . ASN A 1 191 ? -18.320 -13.619 5.348 1.00 67.81 191 ASN A CA 1
ATOM 1488 C C . ASN A 1 191 ? -19.836 -13.639 5.550 1.00 67.81 191 ASN A C 1
ATOM 1490 O O . ASN A 1 191 ? -20.283 -13.535 6.691 1.00 67.81 191 ASN A O 1
ATOM 1494 N N . ASN A 1 192 ? -20.624 -13.840 4.494 1.00 66.25 192 ASN A N 1
ATOM 1495 C CA . ASN A 1 192 ? -22.071 -14.004 4.609 1.00 66.25 192 ASN A CA 1
ATOM 1496 C C . ASN A 1 192 ? -22.442 -15.305 5.329 1.00 66.25 192 ASN A C 1
ATOM 1498 O O . ASN A 1 192 ? -23.288 -15.295 6.227 1.00 66.25 192 ASN A O 1
ATOM 1502 N N . LEU A 1 193 ? -21.774 -16.415 5.004 1.00 65.19 193 LEU A N 1
ATOM 1503 C CA . LEU A 1 193 ? -21.978 -17.694 5.692 1.00 65.19 193 LEU A CA 1
ATOM 1504 C C . LEU A 1 193 ? -21.562 -17.618 7.168 1.00 65.19 193 LEU A C 1
ATOM 1506 O O . LEU A 1 193 ? -22.296 -18.077 8.048 1.00 65.19 193 LEU A O 1
ATOM 1510 N N . LEU A 1 194 ? -20.412 -17.003 7.457 1.00 72.62 194 LEU A N 1
ATOM 1511 C CA . LEU A 1 194 ? -19.905 -16.839 8.822 1.00 72.62 194 LEU A CA 1
ATOM 1512 C C . LEU A 1 194 ? -20.796 -15.907 9.648 1.00 72.62 194 LEU A C 1
ATOM 1514 O O . LEU A 1 194 ? -21.190 -16.272 10.755 1.00 72.62 194 LEU A O 1
ATOM 1518 N N . SER A 1 195 ? -21.201 -14.765 9.089 1.00 63.03 195 SER A N 1
ATOM 1519 C CA . SER A 1 195 ? -22.135 -13.829 9.730 1.00 63.03 195 SER A CA 1
ATOM 1520 C C . SER A 1 195 ? -23.473 -14.493 10.055 1.00 63.03 195 SER A C 1
ATOM 1522 O O . SER A 1 195 ? -23.970 -14.358 11.173 1.00 63.03 195 SER A O 1
ATOM 1524 N N . GLY A 1 196 ? -24.031 -15.273 9.121 1.00 65.69 196 GLY A N 1
ATOM 1525 C CA . GLY A 1 196 ? -25.262 -16.033 9.356 1.00 65.69 196 GLY A CA 1
ATOM 1526 C C . GLY A 1 196 ? -25.110 -17.074 10.471 1.00 65.69 196 GLY A C 1
ATOM 1527 O O . GLY A 1 196 ? -25.978 -17.195 11.335 1.00 65.69 196 GLY A O 1
ATOM 1528 N N . THR A 1 197 ? -23.976 -17.776 10.505 1.00 70.69 197 THR A N 1
ATOM 1529 C CA . THR A 1 197 ? -23.676 -18.784 11.536 1.00 70.69 197 THR A CA 1
ATOM 1530 C C . THR A 1 197 ? -23.509 -18.149 12.922 1.00 70.69 197 THR A C 1
ATOM 1532 O O . THR A 1 197 ? -24.062 -18.650 13.901 1.00 70.69 197 THR A O 1
ATOM 1535 N N . ILE A 1 198 ? -22.807 -17.014 13.008 1.00 74.12 198 ILE A N 1
ATOM 1536 C CA . ILE A 1 198 ? -22.629 -16.239 14.247 1.00 74.12 198 ILE A CA 1
ATOM 1537 C C . ILE A 1 198 ? -23.969 -15.682 14.738 1.00 74.12 198 ILE A C 1
ATOM 1539 O O . ILE A 1 198 ? -24.259 -15.747 15.931 1.00 74.12 198 ILE A O 1
ATOM 1543 N N . SER A 1 199 ? -24.797 -15.156 13.833 1.00 68.25 199 SER A N 1
ATOM 1544 C CA . SER A 1 199 ? -26.119 -14.619 14.169 1.00 68.25 199 SER A CA 1
ATOM 1545 C C . SER A 1 199 ? -27.030 -15.700 14.760 1.00 68.25 199 SER A C 1
ATOM 1547 O O . SER A 1 199 ? -27.609 -15.500 15.828 1.00 68.25 199 SER A O 1
ATOM 1549 N N . LEU A 1 200 ? -27.076 -16.884 14.137 1.00 75.00 200 LEU A N 1
ATOM 1550 C CA . LEU A 1 200 ? -27.810 -18.038 14.664 1.00 75.00 200 LEU A CA 1
ATOM 1551 C C . LEU A 1 200 ? -27.283 -18.466 16.040 1.00 75.00 200 LEU A C 1
ATOM 1553 O O . LEU A 1 200 ? -28.080 -18.684 16.953 1.00 75.00 200 LEU A O 1
ATOM 1557 N N . ALA A 1 201 ? -25.960 -18.526 16.221 1.00 76.06 201 ALA A N 1
ATOM 1558 C CA . ALA A 1 201 ? -25.354 -18.870 17.506 1.00 76.06 201 ALA A CA 1
ATOM 1559 C C . ALA A 1 201 ? -25.720 -17.862 18.612 1.00 76.06 201 ALA A C 1
ATOM 1561 O O . ALA A 1 201 ? -26.162 -18.269 19.685 1.00 76.06 201 ALA A O 1
ATOM 1562 N N . ARG A 1 202 ? -25.638 -16.555 18.331 1.00 76.50 202 ARG A N 1
ATOM 1563 C CA . ARG A 1 202 ? -26.039 -15.497 19.274 1.00 76.50 202 ARG A CA 1
ATOM 1564 C C . ARG A 1 202 ? -27.533 -15.520 19.577 1.00 76.50 202 ARG A C 1
ATOM 1566 O O . ARG A 1 202 ? -27.917 -15.329 20.723 1.00 76.50 202 ARG A O 1
ATOM 1573 N N . SER A 1 203 ? -28.386 -15.806 18.591 1.00 79.19 203 SER A N 1
ATOM 1574 C CA . SER A 1 203 ? -29.838 -15.884 18.819 1.00 79.19 203 SER A CA 1
ATOM 1575 C C . SER A 1 203 ? -30.221 -16.977 19.826 1.00 79.19 203 SER A C 1
ATOM 1577 O O . SER A 1 203 ? -31.203 -16.836 20.552 1.00 79.19 203 SER A O 1
ATOM 1579 N N . LEU A 1 204 ? -29.417 -18.043 19.912 1.00 76.94 204 LEU A N 1
ATOM 1580 C CA . LEU A 1 204 ? -29.595 -19.117 20.884 1.00 76.94 204 LEU A CA 1
ATOM 1581 C C . LEU A 1 204 ? -29.108 -18.724 22.288 1.00 76.94 204 LEU A C 1
ATOM 1583 O O . LEU A 1 204 ? -29.685 -19.196 23.260 1.00 76.94 204 LEU A O 1
ATOM 1587 N N . GLU A 1 205 ? -28.115 -17.839 22.428 1.00 73.56 205 GLU A N 1
ATOM 1588 C CA . GLU A 1 205 ? -27.636 -17.376 23.746 1.00 73.56 205 GLU A CA 1
ATOM 1589 C C . GLU A 1 205 ? -28.688 -16.583 24.536 1.00 73.56 205 GLU A C 1
ATOM 1591 O O . GLU A 1 205 ? -28.645 -16.578 25.766 1.00 73.56 205 GLU A O 1
ATOM 1596 N N . VAL A 1 206 ? -29.643 -15.956 23.841 1.00 75.75 206 VAL A N 1
ATOM 1597 C CA . VAL A 1 206 ? -30.709 -15.122 24.430 1.00 75.75 206 VAL A CA 1
ATOM 1598 C C . VAL A 1 206 ? -31.883 -15.963 24.965 1.00 75.75 206 VAL A C 1
ATOM 1600 O O . VAL A 1 206 ? -32.764 -15.443 25.643 1.00 75.75 206 VAL A O 1
ATOM 1603 N N . LEU A 1 207 ? -31.919 -17.274 24.692 1.00 77.88 207 LEU A N 1
ATOM 1604 C CA . LEU A 1 207 ? -32.994 -18.153 25.161 1.00 77.88 207 LEU A CA 1
ATOM 1605 C C . LEU A 1 207 ? -32.814 -18.554 26.635 1.00 77.88 207 LEU A C 1
ATOM 1607 O O . LEU A 1 207 ? -31.782 -19.100 27.041 1.00 77.88 207 LEU A O 1
ATOM 1611 N N . ASP A 1 208 ? -33.873 -18.363 27.423 1.00 72.00 208 ASP A N 1
ATOM 1612 C CA . ASP A 1 208 ? -33.914 -18.753 28.832 1.00 72.00 208 ASP A CA 1
ATOM 1613 C C . ASP A 1 208 ? -33.922 -20.279 29.030 1.00 72.00 208 ASP A C 1
ATOM 1615 O O . ASP A 1 208 ? -34.531 -21.040 28.277 1.00 72.00 208 ASP A O 1
ATOM 1619 N N . GLY A 1 209 ? -33.249 -20.741 30.092 1.00 79.31 209 GLY A N 1
ATOM 1620 C CA . GLY A 1 209 ? -33.178 -22.162 30.467 1.00 79.31 209 GLY A CA 1
ATOM 1621 C C . GLY A 1 209 ? -32.044 -22.959 29.811 1.00 79.31 209 GLY A C 1
ATOM 1622 O O . GLY A 1 209 ? -31.994 -24.183 29.942 1.00 79.31 209 GLY A O 1
ATOM 1623 N N . MET A 1 210 ? -31.112 -22.292 29.125 1.00 79.81 210 MET A N 1
ATOM 1624 C CA . MET A 1 210 ? -30.011 -22.964 28.439 1.00 79.81 210 MET A CA 1
ATOM 1625 C C . MET A 1 210 ? -28.963 -23.556 29.406 1.00 79.81 210 MET A C 1
ATOM 1627 O O . MET A 1 210 ? -28.449 -22.840 30.271 1.00 79.81 210 MET A O 1
ATOM 1631 N N . PRO A 1 211 ? -28.573 -24.840 29.249 1.00 87.50 211 PRO A N 1
ATOM 1632 C CA . PRO A 1 211 ? -27.506 -25.445 30.045 1.00 87.50 211 PRO A CA 1
ATOM 1633 C C . PRO A 1 211 ? -26.162 -24.728 29.858 1.00 87.50 211 PRO A C 1
ATOM 1635 O O . PRO A 1 211 ? -25.786 -24.394 28.735 1.00 87.50 211 PRO A O 1
ATOM 1638 N N . ALA A 1 212 ? -25.377 -24.587 30.932 1.00 80.38 212 ALA A N 1
ATOM 1639 C CA . ALA A 1 212 ? -24.072 -23.908 30.903 1.00 80.38 212 ALA A CA 1
ATOM 1640 C C . ALA A 1 212 ? -23.103 -24.476 29.843 1.00 80.38 212 ALA A C 1
ATOM 1642 O O . ALA A 1 212 ? -22.374 -23.729 29.200 1.00 80.38 212 ALA A O 1
ATOM 1643 N N . VAL A 1 213 ? -23.149 -25.791 29.602 1.00 82.69 213 VAL A N 1
ATOM 1644 C CA . VAL A 1 213 ? -22.331 -26.469 28.578 1.00 82.69 213 VAL A CA 1
ATOM 1645 C C . VAL A 1 213 ? -22.733 -26.068 27.154 1.00 82.69 213 VAL A C 1
ATOM 1647 O O . VAL A 1 213 ? -21.884 -26.010 26.269 1.00 82.69 213 VAL A O 1
ATOM 1650 N N . ALA A 1 214 ? -24.017 -25.801 26.907 1.00 81.19 214 ALA A N 1
ATOM 1651 C CA . ALA A 1 214 ? -24.484 -25.331 25.604 1.00 81.19 214 ALA A CA 1
ATOM 1652 C C . ALA A 1 214 ? -24.067 -23.872 25.367 1.00 81.19 214 ALA A C 1
ATOM 1654 O O . ALA A 1 214 ? -23.630 -23.543 24.269 1.00 81.19 214 ALA A O 1
ATOM 1655 N N . ARG A 1 215 ? -24.103 -23.044 26.418 1.00 80.06 215 ARG A N 1
ATOM 1656 C CA . ARG A 1 215 ? -23.643 -21.650 26.379 1.00 80.06 215 ARG A CA 1
ATOM 1657 C C . ARG A 1 215 ? -22.140 -21.544 26.079 1.00 80.06 215 ARG A C 1
ATOM 1659 O O . ARG A 1 215 ? -21.758 -20.804 25.185 1.00 80.06 215 ARG A O 1
ATOM 1666 N N . ASP A 1 216 ? -21.301 -22.357 26.730 1.00 77.81 216 ASP A N 1
ATOM 1667 C CA . ASP A 1 216 ? -19.849 -22.410 26.454 1.00 77.81 216 ASP A CA 1
ATOM 1668 C C . ASP A 1 216 ? -19.535 -22.849 25.010 1.00 77.81 216 ASP A C 1
ATOM 1670 O O . ASP A 1 216 ? -18.650 -22.309 24.345 1.00 77.81 216 ASP A O 1
ATOM 1674 N N . ARG A 1 217 ? -20.303 -23.807 24.474 1.00 75.19 217 ARG A N 1
ATOM 1675 C CA . ARG A 1 217 ? -20.153 -24.252 23.079 1.00 75.19 217 ARG A CA 1
ATOM 1676 C C . ARG A 1 217 ? -20.579 -23.183 22.074 1.00 75.19 217 ARG A C 1
ATOM 1678 O O . ARG A 1 217 ? -19.925 -23.062 21.043 1.00 75.19 217 ARG A O 1
ATOM 1685 N N . LEU A 1 218 ? -21.640 -22.426 22.356 1.00 80.06 218 LEU A N 1
ATOM 1686 C CA . LEU A 1 218 ? -22.078 -21.312 21.508 1.00 80.06 218 LEU A CA 1
ATOM 1687 C C . LEU A 1 218 ? -21.045 -20.183 21.490 1.00 80.06 218 LEU A C 1
ATOM 1689 O O . LEU A 1 218 ? -20.676 -19.738 20.404 1.00 80.06 218 LEU A O 1
ATOM 1693 N N . ALA A 1 219 ? -20.491 -19.822 22.650 1.00 73.31 219 ALA A N 1
ATOM 1694 C CA . ALA A 1 219 ? -19.412 -18.842 22.746 1.00 73.31 219 ALA A CA 1
ATOM 1695 C C . ALA A 1 219 ? -18.194 -19.243 21.888 1.00 73.31 219 ALA A C 1
ATOM 1697 O O . ALA A 1 219 ? -17.686 -18.434 21.113 1.00 73.31 219 ALA A O 1
ATOM 1698 N N . ARG A 1 220 ? -17.789 -20.522 21.925 1.00 68.56 220 ARG A N 1
ATOM 1699 C CA . ARG A 1 220 ? -16.712 -21.052 21.063 1.00 68.56 220 ARG A CA 1
ATOM 1700 C C . ARG A 1 220 ? -17.049 -21.025 19.570 1.00 68.56 220 ARG A C 1
ATOM 1702 O O . ARG A 1 220 ? -16.158 -20.816 18.754 1.00 68.56 220 ARG A O 1
ATOM 1709 N N . ILE A 1 221 ? -18.306 -21.260 19.187 1.00 77.50 221 ILE A N 1
ATOM 1710 C CA . ILE A 1 221 ? -18.741 -21.171 17.780 1.00 77.50 221 ILE A CA 1
ATOM 1711 C C . ILE A 1 221 ? -18.637 -19.724 17.284 1.00 77.50 221 ILE A C 1
ATOM 1713 O O . ILE A 1 221 ? -18.173 -19.496 16.168 1.00 77.50 221 ILE A O 1
ATOM 1717 N N . VAL A 1 222 ? -19.025 -18.752 18.115 1.00 72.94 222 VAL A N 1
ATOM 1718 C CA . VAL A 1 222 ? -18.893 -17.322 17.804 1.00 72.94 222 VAL A CA 1
ATOM 1719 C C . VAL A 1 222 ? -17.421 -16.931 17.666 1.00 72.94 222 VAL A C 1
ATOM 1721 O O . VAL A 1 222 ? -17.062 -16.298 16.676 1.00 72.94 222 VAL A O 1
ATOM 1724 N N . GLU A 1 223 ? -16.566 -17.365 18.594 1.00 63.59 223 GLU A N 1
ATOM 1725 C CA . GLU A 1 223 ? -15.118 -17.120 18.562 1.00 63.59 223 GLU A CA 1
ATOM 1726 C C . GLU A 1 223 ? -14.466 -17.695 17.290 1.00 63.59 223 GLU A C 1
ATOM 1728 O O . GLU A 1 223 ? -13.751 -16.991 16.575 1.00 63.59 223 GLU A O 1
ATOM 1733 N N . LEU A 1 224 ? -14.776 -18.950 16.940 1.00 65.19 224 LEU A N 1
ATOM 1734 C CA . LEU A 1 224 ? -14.287 -19.593 15.714 1.00 65.19 224 LEU A CA 1
ATOM 1735 C C . LEU A 1 224 ? -14.795 -18.896 14.444 1.00 65.19 224 LEU A C 1
ATOM 1737 O O . LEU A 1 224 ? -14.046 -18.763 13.477 1.00 65.19 224 LEU A O 1
ATOM 1741 N N . GLY A 1 225 ? -16.049 -18.438 14.439 1.00 68.25 225 GLY A N 1
ATOM 1742 C CA . GLY A 1 225 ? -16.622 -17.695 13.319 1.00 68.25 225 GLY A CA 1
ATOM 1743 C C . GLY A 1 225 ? -15.940 -16.343 13.108 1.00 68.25 225 GLY A C 1
ATOM 1744 O O . GLY A 1 225 ? -15.584 -16.000 11.982 1.00 68.25 225 GLY A O 1
ATOM 1745 N N . GLN A 1 226 ? -15.697 -15.603 14.194 1.00 67.44 226 GLN A N 1
ATOM 1746 C CA . GLN A 1 226 ? -14.977 -14.328 14.164 1.00 67.44 226 GLN A CA 1
ATOM 1747 C C . GLN A 1 226 ? -13.532 -14.509 13.682 1.00 67.44 226 GLN A C 1
ATOM 1749 O O . GLN A 1 226 ? -13.062 -13.730 12.852 1.00 67.44 226 GLN A O 1
ATOM 1754 N N . HIS A 1 227 ? -12.862 -15.575 14.127 1.00 59.72 227 HIS A N 1
ATOM 1755 C CA . HIS A 1 227 ? -11.522 -15.929 13.663 1.00 59.72 227 HIS A CA 1
ATOM 1756 C C . HIS A 1 227 ? -11.494 -16.314 12.170 1.00 59.72 227 HIS A C 1
ATOM 1758 O O . HIS A 1 227 ? -10.599 -15.913 11.426 1.00 59.72 227 HIS A O 1
ATOM 1764 N N . GLY A 1 228 ? -12.507 -17.042 11.690 1.00 62.06 228 GLY A N 1
ATOM 1765 C CA . GLY A 1 228 ? -12.675 -17.332 10.264 1.00 62.06 228 GLY A CA 1
ATOM 1766 C C . GLY A 1 228 ? -12.840 -16.059 9.427 1.00 62.06 228 GLY A C 1
ATOM 1767 O O . GLY A 1 228 ? -12.184 -15.906 8.398 1.00 62.06 228 GLY A O 1
ATOM 1768 N N . SER A 1 229 ? -13.648 -15.107 9.900 1.00 63.38 229 SER A N 1
ATOM 1769 C CA . SER A 1 229 ? -13.851 -13.824 9.217 1.00 63.38 229 SER A CA 1
ATOM 1770 C C . SER A 1 229 ? -12.579 -12.977 9.173 1.00 63.38 229 SER A C 1
ATOM 1772 O O . SER A 1 229 ? -12.326 -12.326 8.159 1.00 63.38 229 SER A O 1
ATOM 1774 N N . SER A 1 230 ? -11.744 -13.004 10.220 1.00 54.69 230 SER A N 1
ATOM 1775 C CA . SER A 1 230 ? -10.456 -12.299 10.197 1.00 54.69 230 SER A CA 1
ATOM 1776 C C . SER A 1 230 ? -9.473 -12.906 9.193 1.00 54.69 230 SER A C 1
ATOM 1778 O O . SER A 1 230 ? -8.808 -12.158 8.480 1.00 54.69 230 SER A O 1
ATOM 1780 N N . LEU A 1 231 ? -9.426 -14.238 9.070 1.00 56.41 231 LEU A N 1
ATOM 1781 C CA . LEU A 1 231 ? -8.574 -14.929 8.090 1.00 56.41 231 LEU A CA 1
ATOM 1782 C C . LEU A 1 231 ? -8.999 -14.638 6.644 1.00 56.41 231 LEU A C 1
ATOM 1784 O O . LEU A 1 231 ? -8.158 -14.411 5.778 1.00 56.41 231 LEU A O 1
ATOM 1788 N N . VAL A 1 232 ? -10.308 -14.599 6.387 1.00 64.19 232 VAL A N 1
ATOM 1789 C CA . VAL A 1 232 ? -10.859 -14.247 5.070 1.00 64.19 232 VAL A CA 1
ATOM 1790 C C . VAL A 1 232 ? -10.517 -12.799 4.703 1.00 64.19 232 VAL A C 1
ATOM 1792 O O . VAL A 1 232 ? -10.130 -12.533 3.568 1.00 64.19 232 VAL A O 1
ATOM 1795 N N . ARG A 1 233 ? -10.582 -11.869 5.665 1.00 57.47 233 ARG A N 1
ATOM 1796 C CA . ARG A 1 233 ? -10.150 -10.474 5.467 1.00 57.47 233 ARG A CA 1
ATOM 1797 C C . ARG A 1 233 ? -8.663 -10.385 5.113 1.00 57.47 233 ARG A C 1
ATOM 1799 O O . ARG A 1 233 ? -8.326 -9.786 4.100 1.00 57.47 233 ARG A O 1
ATOM 1806 N N . GLN A 1 234 ? -7.816 -11.097 5.858 1.00 54.38 234 GLN A N 1
ATOM 1807 C CA . GLN A 1 234 ? -6.375 -11.188 5.595 1.00 54.38 234 GLN A CA 1
ATOM 1808 C C . GLN A 1 234 ? -6.027 -11.816 4.231 1.00 54.38 234 GLN A C 1
ATOM 1810 O O . GLN A 1 234 ? -4.948 -11.560 3.705 1.00 54.38 234 GLN A O 1
ATOM 1815 N N . MET A 1 235 ? -6.912 -12.628 3.640 1.00 52.78 235 MET A N 1
ATOM 1816 C CA . MET A 1 235 ? -6.725 -13.171 2.286 1.00 52.78 235 MET A CA 1
ATOM 1817 C C . MET A 1 235 ? -7.092 -12.178 1.171 1.00 52.78 235 MET A C 1
ATOM 1819 O O . MET A 1 235 ? -6.436 -12.178 0.131 1.00 52.78 235 MET A O 1
ATOM 1823 N N . ILE A 1 236 ? -8.111 -11.331 1.363 1.00 54.19 236 ILE A N 1
ATOM 1824 C CA . ILE A 1 236 ? -8.509 -10.290 0.385 1.00 54.19 236 ILE A CA 1
ATOM 1825 C C . ILE A 1 236 ? -7.414 -9.224 0.240 1.00 54.19 236 ILE A C 1
ATOM 1827 O O . ILE A 1 236 ? -7.165 -8.703 -0.848 1.00 54.19 236 ILE A O 1
ATOM 1831 N N . ASP A 1 237 ? -6.733 -8.968 1.347 1.00 49.81 237 ASP A N 1
ATOM 1832 C CA . ASP A 1 237 ? -5.706 -7.959 1.584 1.00 49.81 237 ASP A CA 1
ATOM 1833 C C . ASP A 1 237 ? -4.409 -8.116 0.759 1.00 49.81 237 ASP A C 1
ATOM 1835 O O . ASP A 1 237 ? -3.581 -7.205 0.711 1.00 49.81 237 ASP A O 1
ATOM 1839 N N . VAL A 1 238 ? -4.250 -9.240 0.050 1.00 42.50 238 VAL A N 1
ATOM 1840 C CA . VAL A 1 238 ? -3.158 -9.495 -0.915 1.00 42.50 238 VAL A CA 1
ATOM 1841 C C . VAL A 1 238 ? -3.470 -8.908 -2.305 1.00 42.50 238 VAL A C 1
ATOM 1843 O O . VAL A 1 238 ? -2.632 -8.921 -3.207 1.00 42.50 238 VAL A O 1
ATOM 1846 N N . THR A 1 239 ? -4.664 -8.344 -2.494 1.00 37.53 239 THR A N 1
ATOM 1847 C CA . THR A 1 239 ? -5.052 -7.695 -3.747 1.00 37.53 239 THR A CA 1
ATOM 1848 C C . THR A 1 239 ? -4.756 -6.196 -3.694 1.00 37.53 239 THR A C 1
ATOM 1850 O O . THR A 1 239 ? -5.225 -5.533 -2.769 1.00 37.53 239 THR A O 1
ATOM 1853 N N . PRO A 1 240 ? -4.077 -5.605 -4.696 1.00 37.72 240 PRO A N 1
ATOM 1854 C CA . PRO A 1 240 ? -4.077 -4.157 -4.843 1.00 37.72 240 PRO A CA 1
ATOM 1855 C C . PRO A 1 240 ? -5.518 -3.679 -5.070 1.00 37.72 240 PRO A C 1
ATOM 1857 O O . PRO A 1 240 ? -6.118 -3.957 -6.110 1.00 37.72 240 PRO A O 1
ATOM 1860 N N . ALA A 1 241 ? -6.090 -2.994 -4.079 1.00 37.12 241 ALA A N 1
ATOM 1861 C CA . ALA A 1 241 ? -7.408 -2.385 -4.191 1.00 37.12 241 ALA A CA 1
ATOM 1862 C C . ALA A 1 241 ? -7.426 -1.353 -5.339 1.00 37.12 241 ALA A C 1
ATOM 1864 O O . ALA A 1 241 ? -6.401 -0.715 -5.612 1.00 37.12 241 ALA A O 1
ATOM 1865 N N . PRO A 1 242 ? -8.572 -1.161 -6.022 1.00 34.50 242 PRO A N 1
ATOM 1866 C CA . PRO A 1 242 ? -8.708 -0.093 -6.999 1.00 34.50 242 PRO A CA 1
ATOM 1867 C C . PRO A 1 242 ? -8.427 1.251 -6.323 1.00 34.50 242 PRO A C 1
ATOM 1869 O O . PRO A 1 242 ? -8.845 1.483 -5.193 1.00 34.50 242 PRO A O 1
ATOM 1872 N N . THR A 1 243 ? -7.699 2.107 -7.038 1.00 39.72 243 THR A N 1
ATOM 1873 C CA . THR A 1 243 ? -7.296 3.476 -6.686 1.00 39.72 243 THR A CA 1
ATOM 1874 C C . THR A 1 243 ? -8.346 4.230 -5.868 1.00 39.72 243 THR A C 1
ATOM 1876 O O . THR A 1 243 ? -9.192 4.932 -6.421 1.00 39.72 243 THR A O 1
ATOM 1879 N N . ASN A 1 244 ? -8.241 4.150 -4.545 1.00 47.41 244 ASN A N 1
ATOM 1880 C CA . ASN A 1 244 ? -8.683 5.231 -3.686 1.00 47.41 244 ASN A CA 1
ATOM 1881 C C . ASN A 1 244 ? -7.720 6.402 -3.896 1.00 47.41 244 ASN A C 1
ATOM 1883 O O . ASN A 1 244 ? -6.498 6.239 -3.959 1.00 47.41 244 ASN A O 1
ATOM 1887 N N . ILE A 1 245 ? -8.284 7.589 -4.077 1.00 52.38 245 ILE A N 1
ATOM 1888 C CA . ILE A 1 245 ? -7.514 8.798 -4.347 1.00 52.38 245 ILE A CA 1
ATOM 1889 C C . ILE A 1 245 ? -7.002 9.314 -3.003 1.00 52.38 245 ILE A C 1
ATOM 1891 O O . ILE A 1 245 ? -7.801 9.790 -2.205 1.00 52.38 245 ILE A O 1
ATOM 1895 N N . ALA A 1 246 ? -5.690 9.242 -2.765 1.00 62.06 246 ALA A N 1
ATOM 1896 C CA . ALA A 1 246 ? -5.062 9.841 -1.589 1.00 62.06 246 ALA A CA 1
ATOM 1897 C C . ALA A 1 246 ? -5.396 11.345 -1.511 1.00 62.06 246 ALA A C 1
ATOM 1899 O O . ALA A 1 246 ? -5.119 12.112 -2.446 1.00 62.06 246 ALA A O 1
ATOM 1900 N N . GLN A 1 247 ? -6.000 11.768 -0.400 1.00 65.94 247 GLN A N 1
ATOM 1901 C CA . GLN A 1 247 ? -6.424 13.150 -0.171 1.00 65.94 247 GLN A CA 1
ATOM 1902 C C . GLN A 1 247 ? -5.508 13.812 0.861 1.00 65.94 247 GLN A C 1
ATOM 1904 O O . GLN A 1 247 ? -4.966 13.113 1.716 1.00 65.94 247 GLN A O 1
ATOM 1909 N N . PRO A 1 248 ? -5.278 15.136 0.793 1.00 73.75 248 PRO A N 1
ATOM 1910 C CA . PRO A 1 248 ? -4.609 15.845 1.878 1.00 73.75 248 PRO A CA 1
ATOM 1911 C C . PRO A 1 248 ? -5.408 15.645 3.171 1.00 73.75 248 PRO A C 1
ATOM 1913 O O . PRO A 1 248 ? -6.560 16.063 3.245 1.00 73.75 248 PRO A O 1
ATOM 1916 N N . LEU A 1 249 ? -4.814 14.983 4.161 1.00 73.19 249 LEU A N 1
ATOM 1917 C CA . LEU A 1 249 ? -5.435 14.738 5.460 1.00 73.19 249 LEU A CA 1
ATOM 1918 C C . LEU A 1 249 ? -4.480 15.169 6.568 1.00 73.19 249 LEU A C 1
ATOM 1920 O O . LEU A 1 249 ? -3.258 15.048 6.438 1.00 73.19 249 LEU A O 1
ATOM 1924 N N . ASN A 1 250 ? -5.056 15.657 7.664 1.00 77.19 250 ASN A N 1
ATOM 1925 C CA . ASN A 1 250 ? -4.320 15.898 8.891 1.00 77.19 250 ASN A CA 1
ATOM 1926 C C . ASN A 1 250 ? -4.003 14.555 9.571 1.00 77.19 250 ASN A C 1
ATOM 1928 O O . ASN A 1 250 ? -4.887 13.884 10.107 1.00 77.19 250 ASN A O 1
ATOM 1932 N N . VAL A 1 251 ? -2.732 14.165 9.535 1.00 82.69 251 VAL A N 1
ATOM 1933 C CA . VAL A 1 251 ? -2.228 12.911 10.099 1.00 82.69 251 VAL A CA 1
ATOM 1934 C C . VAL A 1 251 ? -2.355 12.901 11.625 1.00 82.69 251 VAL A C 1
ATOM 1936 O O . VAL A 1 251 ? -2.526 11.826 12.193 1.00 82.69 251 VAL A O 1
ATOM 1939 N N . ASP A 1 252 ? -2.361 14.062 12.292 1.00 74.00 252 ASP A N 1
ATOM 1940 C CA . ASP A 1 252 ? -2.592 14.144 13.739 1.00 74.00 252 ASP A CA 1
ATOM 1941 C C . ASP A 1 252 ? -3.992 13.622 14.120 1.00 74.00 252 ASP A C 1
ATOM 1943 O O . ASP A 1 252 ? -4.122 12.812 15.039 1.00 74.00 252 ASP A O 1
ATOM 1947 N N . VAL A 1 253 ? -5.029 14.031 13.375 1.00 72.50 253 VAL A N 1
ATOM 1948 C CA . VAL A 1 253 ? -6.427 13.596 13.588 1.00 72.50 253 VAL A CA 1
ATOM 1949 C C . VAL A 1 253 ? -6.591 12.120 13.231 1.00 72.50 253 VAL A C 1
ATOM 1951 O O . VAL A 1 253 ? -7.141 11.335 13.995 1.00 72.50 253 VAL A O 1
ATOM 1954 N N . PHE A 1 254 ? -6.035 11.708 12.095 1.00 79.56 254 PHE A N 1
ATOM 1955 C CA . PHE A 1 254 ? -6.059 10.307 11.684 1.00 79.56 254 PHE A CA 1
ATOM 1956 C C . PHE A 1 254 ? -5.394 9.375 12.717 1.00 79.56 254 PHE A C 1
ATOM 1958 O O . PHE A 1 254 ? -5.894 8.281 13.005 1.00 79.56 254 PHE A O 1
ATOM 1965 N N . LEU A 1 255 ? -4.263 9.792 13.299 1.00 79.69 255 LEU A N 1
ATOM 1966 C CA . LEU A 1 255 ? -3.583 9.005 14.324 1.00 79.69 255 LEU A CA 1
ATOM 1967 C C . LEU A 1 255 ? -4.359 8.947 15.631 1.00 79.69 255 LEU A C 1
ATOM 1969 O O . LEU A 1 255 ? -4.329 7.896 16.269 1.00 79.69 255 LEU A O 1
ATOM 1973 N N . SER A 1 256 ? -5.022 10.026 16.051 1.00 71.50 256 SER A N 1
ATOM 1974 C CA . SER A 1 256 ? -5.804 10.011 17.289 1.00 71.50 256 SER A CA 1
ATOM 1975 C C . SER A 1 256 ? -6.971 9.020 17.193 1.00 71.50 256 SER A C 1
ATOM 1977 O O . SER A 1 256 ? -7.121 8.181 18.083 1.00 71.50 256 SER A O 1
ATOM 1979 N N . GLU A 1 257 ? -7.703 9.010 16.074 1.00 70.06 257 GLU A N 1
ATOM 1980 C CA . GLU A 1 257 ? -8.761 8.030 15.785 1.00 70.06 257 GLU A CA 1
ATOM 1981 C C . GLU A 1 257 ? -8.215 6.597 15.735 1.00 70.06 257 GLU A C 1
ATOM 1983 O O . GLU A 1 257 ? -8.755 5.675 16.355 1.00 70.06 257 GLU A O 1
ATOM 1988 N N . THR A 1 258 ? -7.087 6.403 15.047 1.00 72.25 258 THR A N 1
ATOM 1989 C CA . THR A 1 258 ? -6.445 5.088 14.950 1.00 72.25 258 THR A CA 1
ATOM 1990 C C . THR A 1 258 ? -5.961 4.599 16.320 1.00 72.25 258 THR A C 1
ATOM 1992 O O . THR A 1 258 ? -6.071 3.411 16.628 1.00 72.25 258 THR A O 1
ATOM 1995 N N . CYS A 1 259 ? -5.469 5.493 17.184 1.00 73.69 259 CYS A N 1
ATOM 1996 C CA . CYS A 1 259 ? -5.039 5.154 18.540 1.00 73.69 259 CYS A CA 1
ATOM 1997 C C . CYS A 1 259 ? -6.186 4.603 19.395 1.00 73.69 259 CYS A C 1
ATOM 1999 O O . CYS A 1 259 ? -5.951 3.679 20.175 1.00 73.69 259 CYS A O 1
ATOM 2001 N N . GLU A 1 260 ? -7.412 5.116 19.253 1.00 70.19 260 GLU A N 1
ATOM 2002 C CA . GLU A 1 260 ? -8.575 4.582 19.977 1.00 70.19 260 GLU A CA 1
ATOM 2003 C C . GLU A 1 260 ? -8.879 3.133 19.580 1.00 70.19 260 GLU A C 1
ATOM 2005 O O . GLU A 1 260 ? -9.111 2.278 20.439 1.00 70.19 260 GLU A O 1
ATOM 2010 N N . LEU A 1 261 ? -8.778 2.810 18.289 1.00 67.81 261 LEU A N 1
ATOM 2011 C CA . LEU A 1 261 ? -8.924 1.434 17.808 1.00 67.81 261 LEU A CA 1
ATOM 2012 C C . LEU A 1 261 ? -7.790 0.535 18.321 1.00 67.81 261 LEU A C 1
ATOM 2014 O O . LEU A 1 261 ? -8.030 -0.583 18.783 1.00 67.81 261 LEU A O 1
ATOM 2018 N N . LEU A 1 262 ? -6.553 1.035 18.302 1.00 73.81 262 LEU A N 1
ATOM 2019 C CA . LEU A 1 262 ? -5.372 0.287 18.732 1.00 73.81 262 LEU A CA 1
ATOM 2020 C C . LEU A 1 262 ? -5.386 -0.051 20.226 1.00 73.81 262 LEU A C 1
ATOM 2022 O O . LEU A 1 262 ? -4.989 -1.157 20.594 1.00 73.81 262 LEU A O 1
ATOM 2026 N N . LYS A 1 263 ? -5.897 0.837 21.089 1.00 69.38 263 LYS A N 1
ATOM 2027 C CA . LYS A 1 263 ? -6.033 0.578 22.536 1.00 69.38 263 LYS A CA 1
ATOM 2028 C C . LYS A 1 263 ? -6.835 -0.689 22.849 1.00 69.38 263 LYS A C 1
ATOM 2030 O O . LYS A 1 263 ? -6.574 -1.327 23.865 1.00 69.38 263 LYS A O 1
ATOM 2035 N N . HIS A 1 264 ? -7.782 -1.064 21.987 1.00 64.75 264 HIS A N 1
ATOM 2036 C CA . HIS A 1 264 ? -8.599 -2.270 22.155 1.00 64.75 264 HIS A CA 1
ATOM 2037 C C . HIS A 1 264 ? -7.877 -3.552 21.721 1.00 64.75 264 HIS A C 1
ATOM 2039 O O . HIS A 1 264 ? -8.196 -4.635 22.209 1.00 64.75 264 HIS A O 1
ATOM 2045 N N . VAL A 1 265 ? -6.903 -3.437 20.816 1.00 65.75 265 VAL A N 1
ATOM 2046 C CA . VAL A 1 265 ? -6.132 -4.568 20.279 1.00 65.75 265 VAL A CA 1
ATOM 2047 C C . VAL A 1 265 ? -4.869 -4.828 21.103 1.00 65.75 265 VAL A C 1
ATOM 2049 O O . VAL A 1 265 ? -4.422 -5.970 21.207 1.00 65.75 265 VAL A O 1
ATOM 2052 N N . ILE A 1 266 ? -4.304 -3.791 21.723 1.00 75.75 266 ILE A N 1
ATOM 2053 C CA . ILE A 1 266 ? -3.080 -3.887 22.520 1.00 75.75 266 ILE A CA 1
ATOM 2054 C C . ILE A 1 266 ? -3.392 -4.470 23.917 1.00 75.75 266 ILE A C 1
ATOM 2056 O O . ILE A 1 266 ? -4.191 -3.905 24.667 1.00 75.75 266 ILE A O 1
ATOM 2060 N N . PRO A 1 267 ? -2.736 -5.571 24.329 1.00 74.88 267 PRO A N 1
ATOM 2061 C CA . PRO A 1 267 ? -2.856 -6.117 25.680 1.00 74.88 267 PRO A CA 1
ATOM 2062 C C . PRO A 1 267 ? -2.472 -5.110 26.776 1.00 74.88 267 PRO A C 1
ATOM 2064 O O . PRO A 1 267 ? -1.472 -4.408 26.656 1.00 74.88 267 PRO A O 1
ATOM 2067 N N . LYS A 1 268 ? -3.169 -5.136 27.924 1.00 74.94 268 LYS A N 1
ATOM 2068 C CA . LYS A 1 268 ? -2.940 -4.226 29.077 1.00 74.94 268 LYS A CA 1
ATOM 2069 C C . LYS A 1 268 ? -1.510 -4.222 29.648 1.00 74.94 268 LYS A C 1
ATOM 2071 O O . LYS A 1 268 ? -1.152 -3.323 30.400 1.00 74.94 268 LYS A O 1
ATOM 2076 N N . GLN A 1 269 ? -0.719 -5.245 29.338 1.00 72.62 269 GLN A N 1
ATOM 2077 C CA . GLN A 1 269 ? 0.682 -5.393 29.747 1.00 72.62 269 GLN A CA 1
ATOM 2078 C C . GLN A 1 269 ? 1.668 -4.580 28.889 1.00 72.62 269 GLN A C 1
ATOM 2080 O O . GLN A 1 269 ? 2.840 -4.477 29.243 1.00 72.62 269 GLN A O 1
ATOM 2085 N N . ILE A 1 270 ? 1.219 -4.008 27.769 1.00 77.81 270 ILE A N 1
ATOM 2086 C CA . ILE A 1 270 ? 2.024 -3.138 26.909 1.00 77.81 270 ILE A CA 1
ATOM 2087 C C . ILE A 1 270 ? 1.626 -1.687 27.181 1.00 77.81 270 ILE A C 1
ATOM 2089 O O . ILE A 1 270 ? 0.462 -1.310 27.059 1.00 77.81 270 ILE A O 1
ATOM 2093 N N . TYR A 1 271 ? 2.605 -0.865 27.552 1.00 75.81 271 TYR A N 1
ATOM 2094 C CA . TYR A 1 271 ? 2.412 0.568 27.729 1.00 75.81 271 TYR A CA 1
ATOM 2095 C C . TYR A 1 271 ? 2.446 1.259 26.364 1.00 75.81 271 TYR A C 1
ATOM 2097 O O . TYR A 1 271 ? 3.497 1.331 25.725 1.00 75.81 271 TYR A O 1
ATOM 2105 N N . PHE A 1 272 ? 1.289 1.749 25.927 1.00 80.19 272 PHE A N 1
ATOM 2106 C CA . PHE A 1 272 ? 1.098 2.405 24.639 1.00 80.19 272 PHE A CA 1
ATOM 2107 C C . PHE A 1 272 ? 0.994 3.922 24.799 1.00 80.19 272 PHE A C 1
ATOM 2109 O O . PHE A 1 272 ? 0.228 4.403 25.636 1.00 80.19 272 PHE A O 1
ATOM 2116 N N . PHE A 1 273 ? 1.743 4.676 23.995 1.00 73.19 273 PHE A N 1
ATOM 2117 C CA . PHE A 1 273 ? 1.672 6.136 23.984 1.00 73.19 273 PHE A CA 1
ATOM 2118 C C . PHE A 1 273 ? 1.962 6.723 22.599 1.00 73.19 273 PHE A C 1
ATOM 2120 O O . PHE A 1 273 ? 2.709 6.154 21.800 1.00 73.19 273 PHE A O 1
ATOM 2127 N N . LEU A 1 274 ? 1.375 7.892 22.347 1.00 77.44 274 LEU A N 1
ATOM 2128 C CA . LEU A 1 274 ? 1.585 8.704 21.153 1.00 77.44 274 LEU A CA 1
ATOM 2129 C C . LEU A 1 274 ? 2.534 9.862 21.492 1.00 77.44 274 LEU A C 1
ATOM 2131 O O . LEU A 1 274 ? 2.383 10.509 22.528 1.00 77.44 274 LEU A O 1
ATOM 2135 N N . ALA A 1 275 ? 3.501 10.125 20.621 1.00 75.44 275 ALA A N 1
ATOM 2136 C CA . ALA A 1 275 ? 4.400 11.267 20.689 1.00 75.44 275 ALA A CA 1
ATOM 2137 C C . ALA A 1 275 ? 4.342 12.015 19.352 1.00 75.44 275 ALA A C 1
ATOM 2139 O O . ALA A 1 275 ? 4.809 11.486 18.350 1.00 75.44 275 ALA A O 1
ATOM 2140 N N . SER A 1 276 ? 3.780 13.223 19.339 1.00 74.81 276 SER A N 1
ATOM 2141 C CA . SER A 1 276 ? 3.762 14.103 18.162 1.00 74.81 276 SER A CA 1
ATOM 2142 C C . SER A 1 276 ? 4.637 15.331 18.422 1.00 74.81 276 SER A C 1
ATOM 2144 O O . SER A 1 276 ? 4.674 15.820 19.558 1.00 74.81 276 SER A O 1
ATOM 2146 N N . ASP A 1 277 ? 5.374 15.800 17.414 1.00 73.56 277 ASP A N 1
ATOM 2147 C CA . ASP A 1 277 ? 6.065 17.089 17.482 1.00 73.56 277 ASP A CA 1
ATOM 2148 C C . ASP A 1 277 ? 5.103 18.271 17.228 1.00 73.56 277 ASP A C 1
ATOM 2150 O O . ASP A 1 277 ? 3.932 18.101 16.886 1.00 73.56 277 ASP A O 1
ATOM 2154 N N . ALA A 1 278 ? 5.562 19.496 17.495 1.00 53.56 278 ALA A N 1
ATOM 2155 C CA . ALA A 1 278 ? 4.740 20.685 17.298 1.00 53.56 278 ALA A CA 1
ATOM 2156 C C . ALA A 1 278 ? 4.716 21.081 15.809 1.00 53.56 278 ALA A C 1
ATOM 2158 O O . ALA A 1 278 ? 5.678 21.661 15.301 1.00 53.56 278 ALA A O 1
ATOM 2159 N N . GLY A 1 279 ? 3.599 20.836 15.120 1.00 57.38 279 GLY A N 1
ATOM 2160 C CA . GLY A 1 279 ? 3.415 21.214 13.718 1.00 57.38 279 GLY A CA 1
ATOM 2161 C C . GLY A 1 279 ? 2.114 20.678 13.118 1.00 57.38 279 GLY A C 1
ATOM 2162 O O . GLY A 1 279 ? 1.444 19.852 13.719 1.00 57.38 279 GLY A O 1
ATOM 2163 N N . GLN A 1 280 ? 1.733 21.157 11.929 1.00 65.88 280 GLN A N 1
ATOM 2164 C CA . GLN A 1 280 ? 0.617 20.572 11.169 1.00 65.88 280 GLN A CA 1
ATOM 2165 C C . GLN A 1 280 ? 1.121 19.375 10.358 1.00 65.88 280 GLN A C 1
ATOM 2167 O O . GLN A 1 280 ? 1.910 19.566 9.437 1.00 65.88 280 GLN A O 1
ATOM 2172 N N . HIS A 1 281 ? 0.677 18.151 10.605 1.00 79.25 281 HIS A N 1
ATOM 2173 C CA . HIS A 1 281 ? 1.133 17.004 9.815 1.00 79.25 281 HIS A CA 1
ATOM 2174 C C . HIS A 1 281 ? 0.177 16.711 8.663 1.00 79.25 281 HIS A C 1
ATOM 2176 O O . HIS A 1 281 ? -0.627 15.793 8.735 1.00 79.25 281 HIS A O 1
ATOM 2182 N N . VAL A 1 282 ? 0.242 17.490 7.580 1.00 80.94 282 VAL A N 1
ATOM 2183 C CA . VAL A 1 282 ? -0.612 17.254 6.403 1.00 80.94 282 VAL A CA 1
ATOM 2184 C C . VAL A 1 282 ? 0.148 16.453 5.351 1.00 80.94 282 VAL A C 1
ATOM 2186 O O . VAL A 1 282 ? 1.187 16.891 4.852 1.00 80.94 282 VAL A O 1
ATOM 2189 N N . ALA A 1 283 ? -0.390 15.289 4.994 1.00 84.25 283 ALA A N 1
ATOM 2190 C CA . ALA A 1 283 ? 0.130 14.423 3.937 1.00 84.25 283 ALA A CA 1
ATOM 2191 C C . ALA A 1 283 ? -1.017 13.927 3.046 1.00 84.25 283 ALA A C 1
ATOM 2193 O O . ALA A 1 283 ? -2.172 13.893 3.473 1.00 84.25 283 ALA A O 1
ATOM 2194 N N . ARG A 1 284 ? -0.723 13.539 1.796 1.00 77.06 284 ARG A N 1
ATOM 2195 C CA . ARG A 1 284 ? -1.735 12.890 0.943 1.00 77.06 284 ARG A CA 1
ATOM 2196 C C . ARG A 1 284 ? -1.867 11.436 1.361 1.00 77.06 284 ARG A C 1
ATOM 2198 O O . ARG A 1 284 ? -1.013 10.625 1.010 1.00 77.06 284 ARG A O 1
ATOM 2205 N N . ILE A 1 285 ? -2.930 11.118 2.089 1.00 80.69 285 ILE A N 1
ATOM 2206 C CA . ILE A 1 285 ? -3.178 9.772 2.594 1.00 80.69 285 ILE A CA 1
ATOM 2207 C C . ILE A 1 285 ? -4.567 9.272 2.216 1.00 80.69 285 ILE A C 1
ATOM 2209 O O . ILE A 1 285 ? -5.521 10.033 2.072 1.00 80.69 285 ILE A O 1
ATOM 2213 N N . ASP A 1 286 ? -4.654 7.968 2.012 1.00 76.56 286 ASP A N 1
ATOM 2214 C CA . ASP A 1 286 ? -5.880 7.200 2.092 1.00 76.56 286 ASP A CA 1
ATOM 2215 C C . ASP A 1 286 ? -5.916 6.548 3.479 1.00 76.56 286 ASP A C 1
ATOM 2217 O O . ASP A 1 286 ? -5.053 5.737 3.834 1.00 76.56 286 ASP A O 1
ATOM 2221 N N . ALA A 1 287 ? -6.899 6.955 4.281 1.00 72.31 287 ALA A N 1
ATOM 2222 C CA . ALA A 1 287 ? -7.002 6.572 5.680 1.00 72.31 287 ALA A CA 1
ATOM 2223 C C . ALA A 1 287 ? -7.136 5.052 5.851 1.00 72.31 287 ALA A C 1
ATOM 2225 O O . ALA A 1 287 ? -6.505 4.486 6.738 1.00 72.31 287 ALA A O 1
ATOM 2226 N N . VAL A 1 288 ? -7.899 4.369 4.988 1.00 70.00 288 VAL A N 1
ATOM 2227 C CA . VAL A 1 288 ? -8.211 2.942 5.183 1.00 70.00 288 VAL A CA 1
ATOM 2228 C C . VAL A 1 288 ? -6.970 2.051 5.009 1.00 70.00 288 VAL A C 1
ATOM 2230 O O . VAL A 1 288 ? -6.650 1.306 5.942 1.00 70.00 288 VAL A O 1
ATOM 2233 N N . PRO A 1 289 ? -6.208 2.126 3.897 1.00 75.56 289 PRO A N 1
ATOM 2234 C CA . PRO A 1 289 ? -4.978 1.357 3.757 1.00 75.56 289 PRO A CA 1
ATOM 2235 C C . PRO A 1 289 ? -3.921 1.788 4.774 1.00 75.56 289 PRO A C 1
ATOM 2237 O O . PRO A 1 289 ? -3.236 0.939 5.338 1.00 75.56 289 PRO A O 1
ATOM 2240 N N . LEU A 1 290 ? -3.781 3.086 5.070 1.00 83.00 290 LEU A N 1
ATOM 2241 C CA . LEU A 1 290 ? -2.784 3.523 6.051 1.00 83.00 290 LEU A CA 1
ATOM 2242 C C . LEU A 1 290 ? -3.102 3.001 7.463 1.00 83.00 290 LEU A C 1
ATOM 2244 O O . LEU A 1 290 ? -2.199 2.555 8.171 1.00 83.00 290 LEU A O 1
ATOM 2248 N N . GLN A 1 291 ? -4.377 2.976 7.854 1.00 78.38 291 GLN A N 1
ATOM 2249 C CA . GLN A 1 291 ? -4.820 2.407 9.127 1.00 78.38 291 GLN A CA 1
ATOM 2250 C C . GLN A 1 291 ? -4.505 0.914 9.191 1.00 78.38 291 GLN A C 1
ATOM 2252 O O . GLN A 1 291 ? -4.002 0.425 10.199 1.00 78.38 291 GLN A O 1
ATOM 2257 N N . GLN A 1 292 ? -4.735 0.186 8.100 1.00 73.88 292 GLN A N 1
ATOM 2258 C CA . GLN A 1 292 ? -4.374 -1.223 7.990 1.00 73.88 292 GLN A CA 1
ATOM 2259 C C . GLN A 1 292 ? -2.863 -1.455 8.123 1.00 73.88 292 GLN A C 1
ATOM 2261 O O . GLN A 1 292 ? -2.439 -2.381 8.819 1.00 73.88 292 GLN A O 1
ATOM 2266 N N . ALA A 1 293 ? -2.041 -0.596 7.514 1.00 85.06 293 ALA A N 1
ATOM 2267 C CA . ALA A 1 293 ? -0.595 -0.654 7.679 1.00 85.06 293 ALA A CA 1
ATOM 2268 C C . ALA A 1 293 ? -0.192 -0.471 9.155 1.00 85.06 293 ALA A C 1
ATOM 2270 O O . ALA A 1 293 ? 0.596 -1.260 9.678 1.00 85.06 293 ALA A O 1
ATOM 2271 N N . LEU A 1 294 ? -0.787 0.501 9.855 1.00 86.19 294 LEU A N 1
ATOM 2272 C CA . LEU A 1 294 ? -0.556 0.713 11.288 1.00 86.19 294 LEU A CA 1
ATOM 2273 C C . LEU A 1 294 ? -1.018 -0.479 12.137 1.00 86.19 294 LEU A C 1
ATOM 2275 O O . LEU A 1 294 ? -0.276 -0.916 13.016 1.00 86.19 294 LEU A O 1
ATOM 2279 N N . MET A 1 295 ? -2.186 -1.061 11.847 1.00 79.00 295 MET A N 1
ATOM 2280 C CA . MET A 1 295 ? -2.672 -2.261 12.540 1.00 79.00 295 MET A CA 1
ATOM 2281 C C . MET A 1 295 ? -1.691 -3.431 12.416 1.00 79.00 295 MET A C 1
ATOM 2283 O O . MET A 1 295 ? -1.407 -4.101 13.408 1.00 79.00 295 MET A O 1
ATOM 2287 N N . ASN A 1 296 ? -1.140 -3.657 11.221 1.00 79.88 296 ASN A N 1
ATOM 2288 C CA . ASN A 1 296 ? -0.163 -4.718 10.982 1.00 79.88 296 ASN A CA 1
ATOM 2289 C C . ASN A 1 296 ? 1.148 -4.484 11.745 1.00 79.88 296 ASN A C 1
ATOM 2291 O O . ASN A 1 296 ? 1.709 -5.427 12.307 1.00 79.88 296 ASN A O 1
ATOM 2295 N N . LEU A 1 297 ? 1.633 -3.240 11.792 1.00 88.94 297 LEU A N 1
ATOM 2296 C CA . LEU A 1 297 ? 2.835 -2.895 12.553 1.00 88.94 297 LEU A CA 1
ATOM 2297 C C . LEU A 1 297 ? 2.621 -3.076 14.058 1.00 88.94 297 LEU A C 1
ATOM 2299 O O . LEU A 1 297 ? 3.467 -3.669 14.724 1.00 88.94 297 LEU A O 1
ATOM 2303 N N . VAL A 1 298 ? 1.472 -2.651 14.587 1.00 86.00 298 VAL A N 1
ATOM 2304 C CA . VAL A 1 298 ? 1.148 -2.850 16.004 1.00 86.00 298 VAL A CA 1
ATOM 2305 C C . VAL A 1 298 ? 0.970 -4.328 16.344 1.00 86.00 298 VAL A C 1
ATOM 2307 O O . VAL A 1 298 ? 1.478 -4.768 17.371 1.00 86.00 298 VAL A O 1
ATOM 2310 N N . ALA A 1 299 ? 0.320 -5.120 15.490 1.00 81.75 299 ALA A N 1
ATOM 2311 C CA . ALA A 1 299 ? 0.212 -6.563 15.700 1.00 81.75 299 ALA A CA 1
ATOM 2312 C C . ALA A 1 299 ? 1.598 -7.231 15.761 1.00 81.75 299 ALA A C 1
ATOM 2314 O O . ALA A 1 299 ? 1.864 -8.030 16.660 1.00 81.75 299 ALA A O 1
ATOM 2315 N N . ASN A 1 300 ? 2.512 -6.847 14.864 1.00 85.19 300 ASN A N 1
ATOM 2316 C CA . ASN A 1 300 ? 3.893 -7.332 14.889 1.00 85.19 300 ASN A CA 1
ATOM 2317 C C . ASN A 1 300 ? 4.635 -6.925 16.171 1.00 85.19 300 ASN A C 1
ATOM 2319 O O . ASN A 1 300 ? 5.322 -7.763 16.752 1.00 85.19 300 ASN A O 1
ATOM 2323 N N . ALA A 1 301 ? 4.456 -5.686 16.635 1.00 87.69 301 ALA A N 1
ATOM 2324 C CA . ALA A 1 301 ? 5.032 -5.201 17.886 1.00 87.69 301 ALA A CA 1
ATOM 2325 C C . ALA A 1 301 ? 4.495 -5.958 19.115 1.00 87.69 301 ALA A C 1
ATOM 2327 O O . ALA A 1 301 ? 5.259 -6.353 19.994 1.00 87.69 301 ALA A O 1
ATOM 2328 N N . VAL A 1 302 ? 3.181 -6.198 19.177 1.00 84.38 302 VAL A N 1
ATOM 2329 C CA . VAL A 1 302 ? 2.544 -6.964 20.262 1.00 84.38 302 VAL A CA 1
ATOM 2330 C C . VAL A 1 302 ? 3.083 -8.393 20.304 1.00 84.38 302 VAL A C 1
ATOM 2332 O O . VAL A 1 302 ? 3.457 -8.874 21.375 1.00 84.38 302 VAL A O 1
ATOM 2335 N N . ASP A 1 303 ? 3.192 -9.050 19.149 1.00 82.81 303 ASP A N 1
ATOM 2336 C CA . ASP A 1 303 ? 3.765 -10.395 19.042 1.00 82.81 303 ASP A CA 1
ATOM 2337 C C . ASP A 1 303 ? 5.232 -10.453 19.498 1.00 82.81 303 ASP A C 1
ATOM 2339 O O . ASP A 1 303 ? 5.665 -11.467 20.050 1.00 82.81 303 ASP A O 1
ATOM 2343 N N . ALA A 1 304 ? 5.994 -9.376 19.282 1.00 85.75 304 ALA A N 1
ATOM 2344 C CA . ALA A 1 304 ? 7.386 -9.251 19.714 1.00 85.75 304 ALA A CA 1
ATOM 2345 C C . ALA A 1 304 ? 7.536 -8.970 21.224 1.00 85.75 304 ALA A C 1
ATOM 2347 O O . ALA A 1 304 ? 8.635 -9.109 21.762 1.00 85.75 304 ALA A O 1
ATOM 2348 N N . MET A 1 305 ? 6.446 -8.621 21.926 1.00 87.31 305 MET A N 1
ATOM 2349 C CA . MET A 1 305 ? 6.419 -8.260 23.354 1.00 87.31 305 MET A CA 1
ATOM 2350 C C . MET A 1 305 ? 5.484 -9.159 24.198 1.00 87.31 305 MET A C 1
ATOM 2352 O O . MET A 1 305 ? 4.600 -8.664 24.909 1.00 87.31 305 MET A O 1
ATOM 2356 N N . PRO A 1 306 ? 5.674 -10.495 24.218 1.00 80.81 306 PRO A N 1
ATOM 2357 C CA . PRO A 1 306 ? 4.777 -11.416 24.925 1.00 80.81 306 PRO A CA 1
ATOM 2358 C C . PRO A 1 306 ? 4.767 -11.234 26.454 1.00 80.81 306 PRO A C 1
ATOM 2360 O O . PRO A 1 306 ? 3.805 -11.632 27.108 1.00 80.81 306 PRO A O 1
ATOM 2363 N N . GLN A 1 307 ? 5.815 -10.633 27.031 1.00 79.62 307 GLN A N 1
ATOM 2364 C CA . GLN A 1 307 ? 5.924 -10.342 28.470 1.00 79.62 307 GLN A CA 1
ATOM 2365 C C . GLN A 1 307 ? 5.500 -8.906 28.834 1.00 79.62 307 GLN A C 1
ATOM 2367 O O . GLN A 1 307 ? 5.627 -8.504 29.989 1.00 79.62 307 GLN A O 1
ATOM 2372 N N . GLY A 1 308 ? 4.984 -8.141 27.868 1.00 79.25 308 GLY A N 1
ATOM 2373 C CA . GLY A 1 308 ? 4.778 -6.701 28.004 1.00 79.25 308 GLY A CA 1
ATOM 2374 C C . GLY A 1 308 ? 5.987 -5.897 27.527 1.00 79.25 308 GLY A C 1
ATOM 2375 O O . GLY A 1 308 ? 7.017 -6.454 27.152 1.00 79.25 308 GLY A O 1
ATOM 2376 N N . GLY A 1 309 ? 5.842 -4.576 27.500 1.00 86.44 309 GLY A N 1
ATOM 2377 C CA . GLY A 1 309 ? 6.850 -3.672 26.947 1.00 86.44 309 GLY A CA 1
ATOM 2378 C C . GLY A 1 309 ? 6.287 -2.281 26.690 1.00 86.44 309 GLY A C 1
ATOM 2379 O O . GLY A 1 309 ? 5.231 -1.927 27.223 1.00 86.44 309 GLY A O 1
ATOM 2380 N N . LYS A 1 310 ? 6.990 -1.481 25.889 1.00 83.69 310 LYS A N 1
ATOM 2381 C CA . LYS A 1 310 ? 6.542 -0.147 25.479 1.00 83.69 310 LYS A CA 1
ATOM 2382 C C . LYS A 1 310 ? 6.330 -0.121 23.973 1.00 83.69 310 LYS A C 1
ATOM 2384 O O . LYS A 1 310 ? 7.220 -0.507 23.225 1.00 83.69 310 LYS A O 1
ATOM 2389 N N . LEU A 1 311 ? 5.170 0.375 23.555 1.00 86.06 311 LEU A N 1
ATOM 2390 C CA . LEU A 1 311 ? 4.850 0.655 22.162 1.00 86.06 311 LEU A CA 1
ATOM 2391 C C . LEU A 1 311 ? 4.649 2.160 21.999 1.00 86.06 311 LEU A C 1
ATOM 2393 O O . LEU A 1 311 ? 3.789 2.752 22.655 1.00 86.06 311 LEU A O 1
ATOM 2397 N N . ARG A 1 312 ? 5.438 2.777 21.126 1.00 86.19 312 ARG A N 1
ATOM 2398 C CA . ARG A 1 312 ? 5.369 4.203 20.817 1.00 86.19 312 ARG A CA 1
ATOM 2399 C C . ARG A 1 312 ? 4.906 4.400 19.383 1.00 86.19 312 ARG A C 1
ATOM 2401 O O . ARG A 1 312 ? 5.547 3.897 18.463 1.00 86.19 312 ARG A O 1
ATOM 2408 N N . LEU A 1 313 ? 3.861 5.202 19.202 1.00 85.44 313 LEU A N 1
ATOM 2409 C CA . LEU A 1 313 ? 3.594 5.855 17.923 1.00 85.44 313 LEU A CA 1
ATOM 2410 C C . LEU A 1 313 ? 4.216 7.246 17.944 1.00 85.44 313 LEU A C 1
ATOM 2412 O O . LEU A 1 313 ? 3.980 8.022 18.865 1.00 85.44 313 LEU A O 1
ATOM 2416 N N . GLY A 1 314 ? 5.059 7.531 16.964 1.00 83.25 314 GLY A N 1
ATOM 2417 C CA . GLY A 1 314 ? 5.715 8.810 16.761 1.00 83.25 314 GLY A CA 1
ATOM 2418 C C . GLY A 1 314 ? 5.164 9.499 15.523 1.00 83.25 314 GLY A C 1
ATOM 2419 O O . GLY A 1 314 ? 4.984 8.851 14.495 1.00 83.25 314 GLY A O 1
ATOM 2420 N N . LEU A 1 315 ? 4.946 10.801 15.607 1.00 86.31 315 LEU A N 1
ATOM 2421 C CA . LEU A 1 315 ? 4.657 11.652 14.466 1.00 86.31 315 LEU A CA 1
ATOM 2422 C C . LEU A 1 315 ? 5.619 12.837 14.504 1.00 86.31 315 LEU A C 1
ATOM 2424 O O . LEU A 1 315 ? 5.749 13.506 15.528 1.00 86.31 315 LEU A O 1
ATOM 2428 N N . SER A 1 316 ? 6.354 13.038 13.417 1.00 86.62 316 SER A N 1
ATOM 2429 C CA . SER A 1 316 ? 7.297 14.147 13.311 1.00 86.62 316 SER A CA 1
ATOM 2430 C C . SER A 1 316 ? 7.453 14.635 11.880 1.00 86.62 316 SER A C 1
ATOM 2432 O O . SER A 1 316 ? 7.015 13.978 10.935 1.00 86.62 316 SER A O 1
ATOM 2434 N N . ARG A 1 317 ? 8.145 15.756 11.686 1.00 84.69 317 ARG A N 1
ATOM 2435 C CA . ARG A 1 317 ? 8.562 16.224 10.355 1.00 84.69 317 ARG A CA 1
ATOM 2436 C C . ARG A 1 317 ? 10.050 16.000 10.101 1.00 84.69 317 ARG A C 1
ATOM 2438 O O . ARG A 1 317 ? 10.881 16.166 10.989 1.00 84.69 317 ARG A O 1
ATOM 2445 N N . ALA A 1 318 ? 10.391 15.674 8.858 1.00 84.50 318 ALA A N 1
ATOM 2446 C CA . ALA A 1 318 ? 11.769 15.602 8.386 1.00 84.50 318 ALA A CA 1
ATOM 2447 C C . ALA A 1 318 ? 11.940 16.407 7.095 1.00 84.50 318 ALA A C 1
ATOM 2449 O O . ALA A 1 318 ? 11.103 16.351 6.195 1.00 84.50 318 ALA A O 1
ATOM 2450 N N . THR A 1 319 ? 13.054 17.129 6.992 1.00 83.19 319 THR A N 1
ATOM 2451 C CA . THR A 1 319 ? 13.444 17.851 5.779 1.00 83.19 319 THR A CA 1
ATOM 2452 C C . THR A 1 319 ? 14.708 17.215 5.227 1.00 83.19 319 THR A C 1
ATOM 2454 O O . THR A 1 319 ? 15.727 17.173 5.912 1.00 83.19 319 THR A O 1
ATOM 2457 N N . CYS A 1 320 ? 14.652 16.734 3.989 1.00 80.38 320 CYS A N 1
ATOM 2458 C CA . CYS A 1 320 ? 15.808 16.194 3.282 1.00 80.38 320 CYS A CA 1
ATOM 2459 C C . CYS A 1 320 ? 16.312 17.228 2.271 1.00 80.38 320 CYS A C 1
ATOM 2461 O O . CYS A 1 320 ? 15.584 17.598 1.347 1.00 80.38 320 CYS A O 1
ATOM 2463 N N . LEU A 1 321 ? 17.549 17.699 2.442 1.00 75.81 321 LEU A N 1
ATOM 2464 C CA . LEU A 1 321 ? 18.179 18.662 1.540 1.00 75.81 321 LEU A CA 1
ATOM 2465 C C . LEU A 1 321 ? 18.890 17.961 0.375 1.00 75.81 321 LEU A C 1
ATOM 2467 O O . LEU A 1 321 ? 19.341 16.821 0.474 1.00 75.81 321 LEU A O 1
ATOM 2471 N N . ALA A 1 322 ? 19.003 18.657 -0.757 1.00 68.62 322 ALA A N 1
ATOM 2472 C CA . ALA A 1 322 ? 19.697 18.130 -1.926 1.00 68.62 322 ALA A CA 1
ATOM 2473 C C . ALA A 1 322 ? 21.208 18.005 -1.657 1.00 68.62 322 ALA A C 1
ATOM 2475 O O . ALA A 1 322 ? 21.873 19.005 -1.393 1.00 68.62 322 ALA A O 1
ATOM 2476 N N . GLY A 1 323 ? 21.748 16.786 -1.772 1.00 58.19 323 GLY A N 1
ATOM 2477 C CA . GLY A 1 323 ? 23.175 16.489 -1.584 1.00 58.19 323 GLY A CA 1
ATOM 2478 C C . GLY A 1 323 ? 23.546 15.897 -0.220 1.00 58.19 323 GLY A C 1
ATOM 2479 O O . GLY A 1 323 ? 24.710 15.556 -0.018 1.00 58.19 323 GLY A O 1
ATOM 2480 N N . GLU A 1 324 ? 22.584 15.736 0.690 1.00 67.81 324 GLU A N 1
ATOM 2481 C CA . GLU A 1 324 ? 22.765 15.002 1.947 1.00 67.81 324 GLU A CA 1
ATOM 2482 C C . GLU A 1 324 ? 22.349 13.529 1.791 1.00 67.81 324 GLU A C 1
ATOM 2484 O O . GLU A 1 324 ? 21.483 13.223 0.965 1.00 67.81 324 GLU A O 1
ATOM 2489 N N . PRO A 1 325 ? 22.955 12.595 2.551 1.00 65.56 325 PRO A N 1
ATOM 2490 C CA . PRO A 1 325 ? 22.498 11.212 2.579 1.00 65.56 325 PRO A CA 1
ATOM 2491 C C . PRO A 1 325 ? 21.059 11.159 3.101 1.00 65.56 325 PRO A C 1
ATOM 2493 O O . PRO A 1 325 ? 20.770 11.600 4.214 1.00 65.56 325 PRO A O 1
ATOM 2496 N N . THR A 1 326 ? 20.152 10.629 2.285 1.00 72.88 326 THR A N 1
ATOM 2497 C CA . THR A 1 326 ? 18.751 10.449 2.660 1.00 72.88 326 THR A CA 1
ATOM 2498 C C . THR A 1 326 ? 18.569 9.178 3.493 1.00 72.88 326 THR A C 1
ATOM 2500 O O . THR A 1 326 ? 19.300 8.208 3.283 1.00 72.88 326 THR A O 1
ATOM 2503 N N . PRO A 1 327 ? 17.586 9.135 4.414 1.00 74.38 327 PRO A N 1
ATOM 2504 C CA . PRO A 1 327 ? 17.342 7.960 5.256 1.00 74.38 327 PRO A CA 1
ATOM 2505 C C . PRO A 1 327 ? 17.014 6.688 4.464 1.00 74.38 327 PRO A C 1
ATOM 2507 O O . PRO A 1 327 ? 17.325 5.589 4.905 1.00 74.38 327 PRO A O 1
ATOM 2510 N N . CYS A 1 328 ? 16.388 6.837 3.292 1.00 75.38 328 CYS A N 1
ATOM 2511 C CA . CYS A 1 328 ? 16.100 5.741 2.371 1.00 75.38 328 CYS A CA 1
ATOM 2512 C C . CYS A 1 328 ? 16.860 5.939 1.045 1.00 75.38 328 CYS A C 1
ATOM 2514 O O . CYS A 1 328 ? 16.909 7.073 0.545 1.00 75.38 328 CYS A O 1
ATOM 2516 N N . PRO A 1 329 ? 17.392 4.862 0.431 1.00 66.38 329 PRO A N 1
ATOM 2517 C CA . PRO A 1 329 ? 17.829 4.880 -0.963 1.00 66.38 329 PRO A CA 1
ATOM 2518 C C . PRO A 1 329 ? 16.659 5.310 -1.864 1.00 66.38 329 PRO A C 1
ATOM 2520 O O . PRO A 1 329 ? 15.518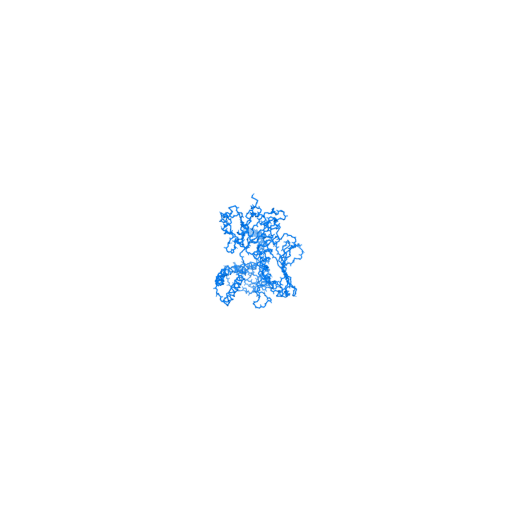 4.918 -1.626 1.00 66.38 329 PRO A O 1
ATOM 2523 N N . ASP A 1 330 ? 16.926 6.144 -2.870 1.00 73.50 330 ASP A N 1
ATOM 2524 C CA . ASP A 1 330 ? 15.943 6.672 -3.838 1.00 73.50 330 ASP A CA 1
ATOM 2525 C C . ASP A 1 330 ? 14.910 7.681 -3.304 1.00 73.50 330 ASP A C 1
ATOM 2527 O O . ASP A 1 330 ? 13.965 8.037 -4.016 1.00 73.50 330 ASP A O 1
ATOM 2531 N N . MET A 1 331 ? 15.060 8.165 -2.069 1.00 79.56 331 MET A N 1
ATOM 2532 C CA . MET A 1 331 ? 14.194 9.205 -1.508 1.00 79.56 331 MET A CA 1
ATOM 2533 C C . MET A 1 331 ? 14.591 10.592 -2.045 1.00 79.56 331 MET A C 1
ATOM 2535 O O . MET A 1 331 ? 15.745 10.993 -1.883 1.00 79.56 331 MET A O 1
ATOM 2539 N N . PRO A 1 332 ? 13.685 11.352 -2.692 1.00 79.56 332 PRO A N 1
ATOM 2540 C CA . PRO A 1 332 ? 14.028 12.669 -3.213 1.00 79.56 332 PRO A CA 1
ATOM 2541 C C . PRO A 1 332 ? 14.143 13.718 -2.089 1.00 79.56 332 PRO A C 1
ATOM 2543 O O . PRO A 1 332 ? 13.485 13.600 -1.051 1.00 79.56 332 PRO A O 1
ATOM 2546 N N . PRO A 1 333 ? 14.933 14.789 -2.296 1.00 81.75 333 PRO A N 1
ATOM 2547 C CA . PRO A 1 333 ? 14.937 15.948 -1.407 1.00 81.75 333 PRO A CA 1
ATOM 2548 C C . PRO A 1 333 ? 13.536 16.563 -1.292 1.00 81.75 333 PRO A C 1
ATOM 2550 O O . PRO A 1 333 ? 12.834 16.699 -2.295 1.00 81.75 333 PRO A O 1
ATOM 2553 N N . GLY A 1 334 ? 13.129 16.952 -0.084 1.00 84.06 334 GLY A N 1
ATOM 2554 C CA . GLY A 1 334 ? 11.785 17.465 0.178 1.00 84.06 334 GLY A CA 1
ATOM 2555 C C . GLY A 1 334 ? 11.418 17.509 1.659 1.00 84.06 334 GLY A C 1
ATOM 2556 O O . GLY A 1 334 ? 12.229 17.177 2.525 1.00 84.06 334 GLY A O 1
ATOM 2557 N N . GLU A 1 335 ? 10.183 17.925 1.939 1.00 85.75 335 GLU A N 1
ATOM 2558 C CA . GLU A 1 335 ? 9.581 17.842 3.272 1.00 85.75 335 GLU A CA 1
ATOM 2559 C C . GLU A 1 335 ? 8.725 16.582 3.397 1.00 85.75 335 GLU A C 1
ATOM 2561 O O . GLU A 1 335 ? 7.954 16.234 2.498 1.00 85.75 335 GLU A O 1
ATOM 2566 N N . TRP A 1 336 ? 8.849 15.921 4.542 1.00 88.56 336 TRP A N 1
ATOM 2567 C CA . TRP A 1 336 ? 8.250 14.625 4.809 1.00 88.56 336 TRP A CA 1
ATOM 2568 C C . TRP A 1 336 ? 7.565 14.625 6.170 1.00 88.56 336 TRP A C 1
ATOM 2570 O O . TRP A 1 336 ? 8.103 15.139 7.153 1.00 88.56 336 TRP A O 1
ATOM 2580 N N . VAL A 1 337 ? 6.389 14.009 6.228 1.00 89.81 337 VAL A N 1
ATOM 2581 C CA . VAL A 1 337 ? 5.746 13.605 7.479 1.00 89.81 337 VAL A CA 1
ATOM 2582 C C . VAL A 1 337 ? 6.239 12.203 7.813 1.00 89.81 337 VAL A C 1
ATOM 2584 O O . VAL A 1 337 ? 6.168 11.305 6.976 1.00 89.81 337 VAL A O 1
ATOM 2587 N N . VAL A 1 338 ? 6.763 12.017 9.019 1.00 91.00 338 VAL A N 1
ATOM 2588 C CA . VAL A 1 338 ? 7.371 10.769 9.476 1.00 91.00 338 VAL A CA 1
ATOM 2589 C C . VAL A 1 338 ? 6.485 10.136 10.536 1.00 91.00 338 VAL A C 1
ATOM 2591 O O . VAL A 1 338 ? 6.329 10.664 11.635 1.00 91.00 338 VAL A O 1
ATOM 2594 N N . LEU A 1 339 ? 5.927 8.980 10.200 1.00 91.62 339 LEU A N 1
ATOM 2595 C CA . LEU A 1 339 ? 5.196 8.107 11.106 1.00 91.62 339 LEU A CA 1
ATOM 2596 C C . LEU A 1 339 ? 6.144 7.035 11.632 1.00 91.62 339 LEU A C 1
ATOM 2598 O O . LEU A 1 339 ? 6.703 6.269 10.856 1.00 91.62 339 LEU A O 1
ATOM 2602 N N . THR A 1 340 ? 6.326 6.966 12.943 1.00 91.19 340 THR A N 1
ATOM 2603 C CA . THR A 1 340 ? 7.216 5.994 13.585 1.00 91.19 340 THR A CA 1
ATOM 2604 C C . THR A 1 340 ? 6.412 5.021 14.435 1.00 91.19 340 THR A C 1
ATOM 2606 O O . THR A 1 340 ? 5.620 5.449 15.268 1.00 91.19 340 THR A O 1
ATOM 2609 N N . VAL A 1 341 ? 6.639 3.720 14.283 1.00 93.06 341 VAL A N 1
ATOM 2610 C CA . VAL A 1 341 ? 6.127 2.689 15.196 1.00 93.06 341 VAL A CA 1
ATOM 2611 C C . VAL A 1 341 ? 7.324 2.026 15.864 1.00 93.06 341 VAL A C 1
ATOM 2613 O O . VAL A 1 341 ? 8.079 1.335 15.187 1.00 93.06 341 VAL A O 1
ATOM 2616 N N . SER A 1 342 ? 7.518 2.262 17.163 1.00 91.06 342 SER A N 1
ATOM 2617 C CA . SER A 1 342 ? 8.645 1.714 17.932 1.00 91.06 342 SER A CA 1
ATOM 2618 C C . SER A 1 342 ? 8.167 0.769 19.029 1.00 91.06 342 SER A C 1
ATOM 2620 O O . SER A 1 342 ? 7.353 1.165 19.864 1.00 91.06 342 SER A O 1
ATOM 2622 N N . ASP A 1 343 ? 8.724 -0.434 19.085 1.00 93.12 343 ASP A N 1
ATOM 2623 C CA . ASP A 1 343 ? 8.530 -1.407 20.156 1.00 93.12 343 ASP A CA 1
ATOM 2624 C C . ASP A 1 343 ? 9.833 -1.721 20.896 1.00 93.12 343 ASP A C 1
ATOM 2626 O O . ASP A 1 343 ? 10.923 -1.527 20.366 1.00 93.12 343 ASP A O 1
ATOM 2630 N N . THR A 1 344 ? 9.708 -2.213 22.129 1.00 90.06 344 THR A N 1
ATOM 2631 C CA . THR A 1 344 ? 10.829 -2.712 22.947 1.00 90.06 344 THR A CA 1
ATOM 2632 C C . THR A 1 344 ? 10.825 -4.242 23.021 1.00 90.06 344 THR A C 1
ATOM 2634 O O . THR A 1 344 ? 11.002 -4.813 24.100 1.00 90.06 344 THR A O 1
ATOM 2637 N N . GLY A 1 345 ? 10.451 -4.905 21.925 1.00 89.38 345 GLY A N 1
ATOM 2638 C CA . GLY A 1 345 ? 10.325 -6.354 21.831 1.00 89.38 345 GLY A CA 1
ATOM 2639 C C . GLY A 1 345 ? 11.644 -7.063 21.547 1.00 89.38 345 GLY A C 1
ATOM 2640 O O . GLY A 1 345 ? 12.728 -6.559 21.820 1.00 89.38 345 GLY A O 1
ATOM 2641 N N . SER A 1 346 ? 11.553 -8.266 20.983 1.00 86.19 346 SER A N 1
ATOM 2642 C CA . SER A 1 346 ? 12.722 -9.103 20.680 1.00 86.19 346 SER A CA 1
ATOM 2643 C C . SER A 1 346 ? 13.644 -8.553 19.586 1.00 86.19 346 SER A C 1
ATOM 2645 O O . SER A 1 346 ? 14.749 -9.064 19.433 1.00 86.19 346 SER A O 1
ATOM 2647 N N . GLY A 1 347 ? 13.200 -7.558 18.814 1.00 87.88 347 GLY A N 1
ATOM 2648 C CA . GLY A 1 347 ? 13.929 -7.060 17.647 1.00 87.88 347 GLY A CA 1
ATOM 2649 C C . GLY A 1 347 ? 14.026 -8.073 16.500 1.00 87.88 347 GLY A C 1
ATOM 2650 O O . GLY A 1 347 ? 13.477 -9.180 16.561 1.00 87.88 347 GLY A O 1
ATOM 2651 N N . ILE A 1 348 ? 14.717 -7.663 15.438 1.00 86.94 348 ILE A N 1
ATOM 2652 C CA . ILE A 1 348 ? 14.966 -8.420 14.212 1.00 86.94 348 ILE A CA 1
ATOM 2653 C C . ILE A 1 348 ? 16.486 -8.590 14.053 1.00 86.94 348 ILE A C 1
ATOM 2655 O O . ILE A 1 348 ? 17.210 -7.594 14.101 1.00 86.94 348 ILE A O 1
ATOM 2659 N N . PRO A 1 349 ? 16.992 -9.816 13.835 1.00 86.25 349 PRO A N 1
ATOM 2660 C CA . PRO A 1 349 ? 18.417 -10.032 13.619 1.00 86.25 349 PRO A CA 1
ATOM 2661 C C . PRO A 1 349 ? 18.893 -9.435 12.280 1.00 86.25 349 PRO A C 1
ATOM 2663 O O . PRO A 1 349 ? 18.140 -9.357 11.305 1.00 86.25 349 PRO A O 1
ATOM 2666 N N . ALA A 1 350 ? 20.160 -9.018 12.216 1.00 84.56 350 ALA A N 1
ATOM 2667 C CA . ALA A 1 350 ? 20.697 -8.253 11.084 1.00 84.56 350 ALA A CA 1
ATOM 2668 C C . ALA A 1 350 ? 20.713 -9.013 9.743 1.00 84.56 350 ALA A C 1
ATOM 2670 O O . ALA A 1 350 ? 20.653 -8.394 8.683 1.00 84.56 350 ALA A O 1
ATOM 2671 N N . ASP A 1 351 ? 20.780 -10.344 9.775 1.00 84.00 351 ASP A N 1
ATOM 2672 C CA . ASP A 1 351 ? 20.710 -11.210 8.592 1.00 84.00 351 ASP A CA 1
ATOM 2673 C C . ASP A 1 351 ? 19.290 -11.307 8.008 1.00 84.00 351 ASP A C 1
ATOM 2675 O O . ASP A 1 351 ? 19.131 -11.526 6.809 1.00 84.00 351 ASP A O 1
ATOM 2679 N N . ALA A 1 352 ? 18.260 -11.098 8.830 1.00 82.19 352 ALA A N 1
ATOM 2680 C CA . ALA A 1 352 ? 16.863 -11.129 8.415 1.00 82.19 352 ALA A CA 1
ATOM 2681 C C . ALA A 1 352 ? 16.364 -9.780 7.870 1.00 82.19 352 ALA A C 1
ATOM 2683 O O . ALA A 1 352 ? 15.450 -9.778 7.046 1.00 82.19 352 ALA A O 1
ATOM 2684 N N . LEU A 1 353 ? 16.960 -8.651 8.285 1.00 82.25 353 LEU A N 1
ATOM 2685 C CA . LEU A 1 353 ? 16.554 -7.289 7.892 1.00 82.25 353 LEU A CA 1
ATOM 2686 C C . LEU A 1 353 ? 16.388 -7.071 6.372 1.00 82.25 353 LEU A C 1
ATOM 2688 O O . LEU A 1 353 ? 15.394 -6.458 5.990 1.00 82.25 353 LEU A O 1
ATOM 2692 N N . PRO A 1 354 ? 17.264 -7.577 5.480 1.00 80.94 354 PRO A N 1
ATOM 2693 C CA . PRO A 1 354 ? 17.092 -7.397 4.033 1.00 80.94 354 PRO A CA 1
ATOM 2694 C C . PRO A 1 354 ? 15.854 -8.103 3.460 1.00 80.94 354 PRO A C 1
ATOM 2696 O O . PRO A 1 354 ? 15.322 -7.679 2.438 1.00 80.94 354 PRO A O 1
ATOM 2699 N N . HIS A 1 355 ? 15.391 -9.166 4.121 1.00 76.81 355 HIS A N 1
ATOM 2700 C CA . HIS A 1 355 ? 14.339 -10.056 3.627 1.00 76.81 355 HIS A CA 1
ATOM 2701 C C . HIS A 1 355 ? 12.964 -9.773 4.248 1.00 76.81 355 HIS A C 1
ATOM 2703 O O . HIS A 1 355 ? 11.964 -10.337 3.815 1.00 76.81 355 HIS A O 1
ATOM 2709 N N . VAL A 1 356 ? 12.863 -8.869 5.233 1.00 80.12 356 VAL A N 1
ATOM 2710 C CA . VAL A 1 356 ? 11.601 -8.591 5.955 1.00 80.12 356 VAL A CA 1
ATOM 2711 C C . VAL A 1 356 ? 10.472 -8.045 5.076 1.00 80.12 356 VAL A C 1
ATOM 2713 O O . VAL A 1 356 ? 9.306 -8.108 5.467 1.00 80.12 356 VAL A O 1
ATOM 2716 N N . PHE A 1 357 ? 10.805 -7.506 3.902 1.00 74.62 357 PHE A N 1
ATOM 2717 C CA . PHE A 1 357 ? 9.835 -7.007 2.927 1.00 74.62 357 PHE A CA 1
ATOM 2718 C C . PHE A 1 357 ? 9.401 -8.059 1.901 1.00 74.62 357 PHE A C 1
ATOM 2720 O O . PHE A 1 357 ? 8.448 -7.816 1.157 1.00 74.62 357 PHE A O 1
ATOM 2727 N N . GLU A 1 358 ? 10.061 -9.219 1.855 1.00 68.81 358 GLU A N 1
ATOM 2728 C CA . GLU A 1 358 ? 9.675 -10.317 0.973 1.00 68.81 358 GLU A CA 1
ATOM 2729 C C . GLU A 1 358 ? 8.365 -10.951 1.453 1.00 68.81 358 GLU A C 1
ATOM 2731 O O . GLU A 1 358 ? 8.175 -11.252 2.634 1.00 68.81 358 GLU A O 1
ATOM 2736 N N . SER A 1 359 ? 7.430 -11.166 0.528 1.00 67.12 359 SER A N 1
ATOM 2737 C CA . SER A 1 359 ? 6.170 -11.835 0.846 1.00 67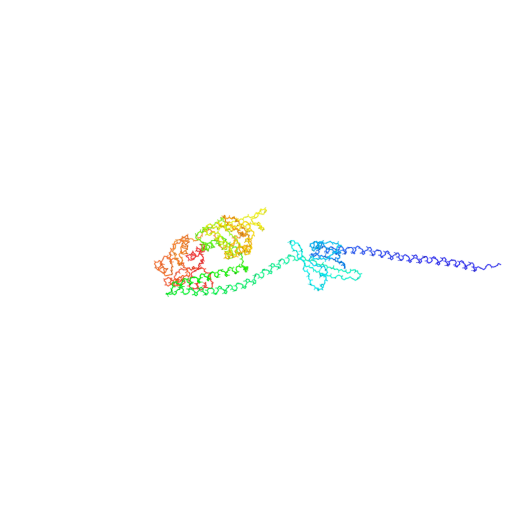.12 359 SER A CA 1
ATOM 2738 C C . SER A 1 359 ? 6.422 -13.252 1.366 1.00 67.12 359 SER A C 1
ATOM 2740 O O . SER A 1 359 ? 7.215 -13.998 0.798 1.00 67.12 359 SER A O 1
ATOM 2742 N N . PHE A 1 360 ? 5.694 -13.635 2.419 1.00 60.03 360 PHE A N 1
ATOM 2743 C CA . PHE A 1 360 ? 5.790 -14.925 3.121 1.00 60.03 360 PHE A CA 1
ATOM 2744 C C . PHE A 1 360 ? 7.066 -15.133 3.949 1.00 60.03 360 PHE A C 1
ATOM 2746 O O . PHE A 1 360 ? 7.186 -16.165 4.615 1.00 60.03 360 PHE A O 1
ATOM 2753 N N . PHE A 1 361 ? 7.984 -14.166 3.988 1.00 66.00 361 PHE A N 1
ATOM 2754 C CA . PHE A 1 361 ? 9.139 -14.242 4.872 1.00 66.00 361 PHE A CA 1
ATOM 2755 C C . PHE A 1 361 ? 8.709 -14.056 6.334 1.00 66.00 361 PHE A C 1
ATOM 2757 O O . PHE A 1 361 ? 8.014 -13.103 6.696 1.00 66.00 361 PHE A O 1
ATOM 2764 N N . THR A 1 362 ? 9.099 -14.984 7.209 1.00 71.69 362 THR A N 1
ATOM 2765 C CA . THR A 1 362 ? 8.847 -14.866 8.647 1.00 71.69 362 THR A CA 1
ATOM 2766 C C . THR A 1 362 ? 9.927 -15.566 9.458 1.00 71.69 362 THR A C 1
ATOM 2768 O O . THR A 1 362 ? 10.340 -16.679 9.144 1.00 71.69 362 THR A O 1
ATOM 2771 N N . THR A 1 363 ? 10.353 -14.926 10.545 1.00 69.00 363 THR A N 1
ATOM 2772 C CA . THR A 1 363 ? 11.238 -15.511 11.562 1.00 69.00 363 THR A CA 1
ATOM 2773 C C . THR A 1 363 ? 10.461 -16.298 12.629 1.00 69.00 363 THR A C 1
ATOM 2775 O O . THR A 1 363 ? 11.053 -16.869 13.544 1.00 69.00 363 THR A O 1
ATOM 2778 N N . LYS A 1 364 ? 9.121 -16.347 12.533 1.00 66.81 364 LYS A N 1
ATOM 2779 C CA . LYS A 1 364 ? 8.232 -16.998 13.508 1.00 66.81 364 LYS A CA 1
ATOM 2780 C C . LYS A 1 364 ? 8.053 -18.500 13.209 1.00 66.81 364 LYS A C 1
ATOM 2782 O O . LYS A 1 364 ? 8.153 -18.919 12.057 1.00 66.81 364 LYS A O 1
ATOM 2787 N N . PRO A 1 365 ? 7.724 -19.332 14.221 1.00 61.47 365 PRO A N 1
ATOM 2788 C CA . PRO A 1 365 ? 7.440 -20.752 14.019 1.00 61.47 365 PRO A CA 1
ATOM 2789 C C . PRO A 1 365 ? 6.257 -20.995 13.059 1.00 61.47 365 PRO A C 1
ATOM 2791 O O . PRO A 1 365 ? 5.335 -20.170 13.010 1.00 61.47 365 PRO A O 1
ATOM 2794 N N . PRO A 1 366 ? 6.212 -22.152 12.368 1.00 47.22 366 PRO A N 1
ATOM 2795 C CA . PRO A 1 366 ? 5.124 -22.501 11.456 1.00 47.22 366 PRO A CA 1
ATOM 2796 C C . PRO A 1 366 ? 3.747 -22.376 12.125 1.00 47.22 366 PRO A C 1
ATOM 2798 O O . PRO A 1 366 ? 3.510 -22.957 13.185 1.00 47.22 366 PRO A O 1
ATOM 2801 N N . GLY A 1 367 ? 2.843 -21.609 11.508 1.00 53.31 367 GLY A N 1
ATOM 2802 C CA . GLY A 1 367 ? 1.478 -21.382 12.002 1.00 53.31 367 GLY A CA 1
ATOM 2803 C C . GLY A 1 367 ? 1.291 -20.182 12.943 1.00 53.31 367 GLY A C 1
ATOM 2804 O O . GLY A 1 367 ? 0.156 -19.912 13.323 1.00 53.31 367 GLY A O 1
ATOM 2805 N N . LYS A 1 368 ? 2.354 -19.443 13.304 1.00 51.41 368 LYS A N 1
ATOM 2806 C CA . LYS A 1 368 ? 2.263 -18.199 14.107 1.00 51.41 368 LYS A CA 1
ATOM 2807 C C . LYS A 1 368 ? 2.571 -16.911 13.337 1.00 51.41 368 LYS A C 1
ATOM 2809 O O . LYS A 1 368 ? 2.428 -15.826 13.888 1.00 51.41 368 LYS A O 1
ATOM 2814 N N . GLY A 1 369 ? 3.001 -17.010 12.083 1.00 57.09 369 GLY A N 1
ATOM 2815 C CA . GLY A 1 369 ? 3.287 -15.860 11.232 1.00 57.09 369 GLY A CA 1
ATOM 2816 C C . GLY A 1 369 ? 2.886 -16.155 9.797 1.00 57.09 369 GLY A C 1
ATOM 2817 O O . GLY A 1 369 ? 3.279 -17.180 9.249 1.00 57.09 369 GLY A O 1
ATOM 2818 N N . THR A 1 370 ? 2.095 -15.269 9.196 1.00 56.19 370 THR A N 1
ATOM 2819 C CA . THR A 1 370 ? 1.712 -15.364 7.778 1.00 56.19 370 THR A CA 1
ATOM 2820 C C . THR A 1 370 ? 2.828 -14.887 6.846 1.00 56.19 370 THR A C 1
ATOM 2822 O O . THR A 1 370 ? 2.802 -15.193 5.660 1.00 56.19 370 THR A O 1
ATOM 2825 N N . GLY A 1 371 ? 3.791 -14.115 7.368 1.00 61.44 371 GLY A N 1
ATOM 2826 C CA . GLY A 1 371 ? 4.856 -13.478 6.584 1.00 61.44 371 GLY A CA 1
ATOM 2827 C C . GLY A 1 371 ? 4.355 -12.416 5.598 1.00 61.44 371 GLY A C 1
ATOM 2828 O O . GLY A 1 371 ? 5.096 -11.978 4.729 1.00 61.44 371 GLY A O 1
ATOM 2829 N N . LEU A 1 372 ? 3.085 -12.007 5.701 1.00 61.38 372 LEU A N 1
ATOM 2830 C CA . LEU A 1 372 ? 2.465 -11.061 4.769 1.00 61.38 372 LEU A CA 1
ATOM 2831 C C . LEU A 1 372 ? 2.436 -9.625 5.301 1.00 61.38 372 LEU A C 1
ATOM 2833 O O . LEU A 1 372 ? 2.475 -8.689 4.506 1.00 61.38 372 LEU A O 1
ATOM 2837 N N . GLY A 1 373 ? 2.428 -9.443 6.627 1.00 69.56 373 GLY A N 1
ATOM 2838 C CA . GLY A 1 373 ? 2.206 -8.144 7.270 1.00 69.56 373 GLY A CA 1
ATOM 2839 C C . GLY A 1 373 ? 3.138 -7.038 6.769 1.00 69.56 373 GLY A C 1
ATOM 2840 O O . GLY A 1 373 ? 2.666 -6.052 6.218 1.00 69.56 373 GLY A O 1
ATOM 2841 N N . LEU A 1 374 ? 4.458 -7.206 6.890 1.00 80.81 374 LEU A N 1
ATOM 2842 C CA . LEU A 1 374 ? 5.432 -6.178 6.482 1.00 80.81 374 LEU A CA 1
ATOM 2843 C C . LEU A 1 374 ? 5.466 -5.943 4.962 1.00 80.81 374 LEU A C 1
ATOM 2845 O O . LEU A 1 374 ? 5.552 -4.793 4.533 1.00 80.81 374 LEU A O 1
ATOM 2849 N N . SER A 1 375 ? 5.306 -6.992 4.147 1.00 73.75 375 SER A N 1
ATOM 2850 C CA . SER A 1 375 ? 5.209 -6.854 2.683 1.00 73.75 375 SER A CA 1
ATOM 2851 C C . SER A 1 375 ? 3.980 -6.034 2.252 1.00 73.75 375 SER A C 1
ATOM 2853 O O . SER A 1 375 ? 4.037 -5.234 1.311 1.00 73.75 375 SER A O 1
ATOM 2855 N N . GLN A 1 376 ? 2.877 -6.163 2.997 1.00 73.69 376 GLN A N 1
ATOM 2856 C CA . GLN A 1 376 ? 1.663 -5.390 2.778 1.00 73.69 376 GLN A CA 1
ATOM 2857 C C . GLN A 1 376 ? 1.840 -3.931 3.215 1.00 73.69 376 GLN A C 1
ATOM 2859 O O . GLN A 1 376 ? 1.500 -3.026 2.454 1.00 73.69 376 GLN A O 1
ATOM 2864 N N . VAL A 1 377 ? 2.429 -3.689 4.394 1.00 81.19 377 VAL A N 1
ATOM 2865 C CA . VAL A 1 377 ? 2.753 -2.329 4.867 1.00 81.19 377 VAL A CA 1
ATOM 2866 C C . VAL A 1 377 ? 3.637 -1.624 3.830 1.00 81.19 377 VAL A C 1
ATOM 2868 O O . VAL A 1 377 ? 3.347 -0.494 3.448 1.00 81.19 377 VAL A O 1
ATOM 2871 N N . HIS A 1 378 ? 4.661 -2.300 3.299 1.00 79.56 378 HIS A N 1
ATOM 2872 C CA . HIS A 1 378 ? 5.533 -1.738 2.266 1.00 79.56 378 HIS A CA 1
ATOM 2873 C C . HIS A 1 378 ? 4.763 -1.367 0.984 1.00 79.56 378 HIS A C 1
ATOM 2875 O O . HIS A 1 378 ? 4.950 -0.277 0.440 1.00 79.56 378 HIS A O 1
ATOM 2881 N N . SER A 1 379 ? 3.842 -2.224 0.537 1.00 74.81 379 SER A N 1
ATOM 2882 C CA . SER A 1 379 ? 2.999 -1.965 -0.641 1.00 74.81 379 SER A CA 1
ATOM 2883 C C . SER A 1 379 ? 2.075 -0.757 -0.446 1.00 74.81 379 SER A C 1
ATOM 2885 O O . SER A 1 379 ? 1.976 0.097 -1.330 1.00 74.81 379 SER A O 1
ATOM 2887 N N . ILE A 1 380 ? 1.459 -0.640 0.733 1.00 79.19 380 ILE A N 1
ATOM 2888 C CA . ILE A 1 380 ? 0.599 0.492 1.104 1.00 79.19 380 ILE A CA 1
ATOM 2889 C C . ILE A 1 380 ? 1.404 1.793 1.136 1.00 79.19 380 ILE A C 1
ATOM 2891 O O . ILE A 1 380 ? 0.964 2.806 0.595 1.00 79.19 380 ILE A O 1
ATOM 2895 N N . VAL A 1 381 ? 2.603 1.785 1.724 1.00 86.44 381 VAL A N 1
ATOM 2896 C CA . VAL A 1 381 ? 3.469 2.974 1.767 1.00 86.44 381 VAL A CA 1
ATOM 2897 C C . VAL A 1 381 ? 3.866 3.416 0.357 1.00 86.44 381 VAL A C 1
ATOM 2899 O O . VAL A 1 381 ? 3.792 4.604 0.044 1.00 86.44 381 VAL A O 1
ATOM 2902 N N . LYS A 1 382 ? 4.189 2.476 -0.539 1.00 80.88 382 LYS A N 1
ATOM 2903 C CA . LYS A 1 382 ? 4.477 2.793 -1.947 1.00 80.88 382 LYS A CA 1
ATOM 2904 C C . LYS A 1 382 ? 3.266 3.357 -2.694 1.00 80.88 382 LYS A C 1
ATOM 2906 O O . LYS A 1 382 ? 3.441 4.282 -3.485 1.00 80.88 382 LYS A O 1
ATOM 2911 N N . GLN A 1 383 ? 2.050 2.877 -2.421 1.00 76.00 383 GLN A N 1
ATOM 2912 C CA . GLN A 1 383 ? 0.816 3.449 -2.981 1.00 76.00 383 GLN A CA 1
ATOM 2913 C C . GLN A 1 383 ? 0.635 4.928 -2.594 1.00 76.00 383 GLN A C 1
ATOM 2915 O O . GLN A 1 383 ? 0.121 5.715 -3.387 1.00 76.00 383 GLN A O 1
ATOM 2920 N N . HIS A 1 384 ? 1.130 5.318 -1.420 1.00 81.81 384 HIS A N 1
ATOM 2921 C CA . HIS A 1 384 ? 1.133 6.695 -0.921 1.00 81.81 384 HIS A CA 1
ATOM 2922 C C . HIS A 1 384 ? 2.326 7.539 -1.387 1.00 81.81 384 HIS A C 1
ATOM 2924 O O . HIS A 1 384 ? 2.531 8.638 -0.878 1.00 81.81 384 HIS A O 1
ATOM 2930 N N . GLN A 1 385 ? 3.129 7.042 -2.337 1.00 83.31 385 GLN A N 1
ATOM 2931 C CA . GLN A 1 385 ? 4.390 7.675 -2.751 1.00 83.31 385 GLN A CA 1
ATOM 2932 C C . GLN A 1 385 ? 5.362 7.886 -1.575 1.00 83.31 385 GLN A C 1
ATOM 2934 O O . GLN A 1 385 ? 6.197 8.790 -1.595 1.00 83.31 385 GLN A O 1
ATOM 2939 N N . GLY A 1 386 ? 5.234 7.055 -0.540 1.00 85.69 386 GLY A N 1
ATOM 2940 C CA . GLY A 1 386 ? 6.057 7.102 0.652 1.00 85.69 386 GLY A CA 1
ATOM 2941 C C . GLY A 1 386 ? 7.265 6.172 0.590 1.00 85.69 386 GLY A C 1
ATOM 2942 O O . GLY A 1 386 ? 7.416 5.327 -0.301 1.00 85.69 386 GLY A O 1
ATOM 2943 N N . TYR A 1 387 ? 8.120 6.322 1.595 1.00 89.19 387 TYR A N 1
ATOM 2944 C CA . TYR A 1 387 ? 9.313 5.514 1.819 1.00 89.19 387 TYR A CA 1
ATOM 2945 C C . TYR A 1 387 ? 9.260 4.900 3.213 1.00 89.19 387 TYR A C 1
ATOM 2947 O O . TYR A 1 387 ? 8.566 5.405 4.092 1.00 89.19 387 TYR A O 1
ATOM 2955 N N . MET A 1 388 ? 9.966 3.794 3.417 1.00 89.06 388 MET A N 1
ATOM 2956 C CA . MET A 1 388 ? 9.988 3.103 4.699 1.00 89.06 388 MET A CA 1
ATOM 2957 C C . MET A 1 388 ? 11.416 2.724 5.062 1.00 89.06 388 MET A C 1
ATOM 2959 O O . MET A 1 388 ? 12.144 2.216 4.212 1.00 89.06 388 MET A O 1
ATOM 2963 N N . ASN A 1 389 ? 11.772 2.936 6.324 1.00 89.19 389 ASN A N 1
ATOM 2964 C CA . ASN A 1 389 ? 13.007 2.462 6.929 1.00 89.19 389 ASN A CA 1
ATOM 2965 C C . ASN A 1 389 ? 12.689 1.609 8.164 1.00 89.19 389 ASN A C 1
ATOM 2967 O O . ASN A 1 389 ? 11.679 1.835 8.833 1.00 89.19 389 ASN A O 1
ATOM 2971 N N . ILE A 1 390 ? 13.545 0.636 8.467 1.00 90.25 390 ILE A N 1
ATOM 2972 C CA . ILE A 1 390 ? 13.431 -0.198 9.665 1.00 90.25 390 ILE A CA 1
ATOM 2973 C C . ILE A 1 390 ? 14.765 -0.170 10.394 1.00 90.25 390 ILE A C 1
ATOM 2975 O O . ILE A 1 390 ? 15.800 -0.521 9.835 1.00 90.25 390 ILE A O 1
ATOM 2979 N N . GLU A 1 391 ? 14.711 0.209 11.661 1.00 90.00 391 GLU A N 1
ATOM 2980 C CA . GLU A 1 391 ? 15.830 0.195 12.590 1.00 90.00 391 GLU A CA 1
ATOM 2981 C C . GLU A 1 391 ? 15.517 -0.844 13.664 1.00 90.00 391 GLU A C 1
ATOM 2983 O O . GLU A 1 391 ? 14.507 -0.741 14.358 1.00 90.00 391 GLU A O 1
ATOM 2988 N N . SER A 1 392 ? 16.332 -1.888 13.781 1.00 91.44 392 SER A N 1
ATOM 2989 C CA . SER A 1 392 ? 16.103 -2.937 14.771 1.00 91.44 392 SER A CA 1
ATOM 2990 C C . SER A 1 392 ? 17.409 -3.516 15.274 1.00 91.44 392 SER A C 1
ATOM 2992 O O . SER A 1 392 ? 18.327 -3.752 14.490 1.00 91.44 392 SER A O 1
ATOM 2994 N N . GLU A 1 393 ? 17.447 -3.781 16.575 1.00 87.94 393 GLU A N 1
ATOM 2995 C CA . GLU A 1 393 ? 18.523 -4.514 17.227 1.00 87.94 393 GLU A CA 1
ATOM 2996 C C . GLU A 1 393 ? 17.927 -5.676 18.024 1.00 87.94 393 GLU A C 1
ATOM 2998 O O . GLU A 1 393 ? 16.921 -5.529 18.730 1.00 87.94 393 GLU A O 1
ATOM 3003 N N . GLU A 1 394 ? 18.537 -6.854 17.891 1.00 87.69 394 GLU A N 1
ATOM 3004 C CA . GLU A 1 394 ? 18.083 -8.066 18.569 1.00 87.69 394 GLU A CA 1
ATOM 3005 C C . GLU A 1 394 ? 18.156 -7.881 20.093 1.00 87.69 394 GLU A C 1
ATOM 3007 O O . GLU A 1 394 ? 19.217 -7.639 20.666 1.00 87.69 394 GLU A O 1
ATOM 3012 N N . GLY A 1 395 ? 17.006 -7.996 20.756 1.00 82.94 395 GLY A N 1
ATOM 3013 C CA . GLY A 1 395 ? 16.846 -7.808 22.197 1.00 82.94 395 GLY A CA 1
ATOM 3014 C C . GLY A 1 395 ? 16.577 -6.372 22.662 1.00 82.94 395 GLY A C 1
ATOM 3015 O O . GLY A 1 395 ? 16.216 -6.208 23.828 1.00 82.94 395 GLY A O 1
ATOM 3016 N N . GLU A 1 396 ? 16.702 -5.357 21.798 1.00 85.38 396 GLU A N 1
ATOM 3017 C CA . GLU A 1 396 ? 16.369 -3.962 22.144 1.00 85.38 396 GLU A CA 1
ATOM 3018 C C . GLU A 1 396 ? 15.014 -3.510 21.576 1.00 85.38 396 GLU A C 1
ATOM 3020 O O . GLU A 1 396 ? 14.311 -2.724 22.219 1.00 85.38 396 GLU A O 1
ATOM 3025 N N . GLY A 1 397 ? 14.621 -4.037 20.410 1.00 89.94 397 GLY A N 1
ATOM 3026 C CA . GLY A 1 397 ? 13.315 -3.791 19.797 1.00 89.94 397 GLY A CA 1
ATOM 3027 C C . GLY A 1 397 ? 13.381 -3.405 18.321 1.00 89.94 397 GLY A C 1
ATOM 3028 O O . GLY A 1 397 ? 14.402 -3.569 17.648 1.00 89.94 397 GLY A O 1
ATOM 3029 N N . THR A 1 398 ? 12.261 -2.915 17.791 1.00 93.38 398 THR A N 1
ATOM 3030 C CA . THR A 1 398 ? 12.129 -2.522 16.379 1.00 93.38 398 THR A CA 1
ATOM 3031 C C . THR A 1 398 ? 11.489 -1.146 16.271 1.00 93.38 398 THR A C 1
ATOM 3033 O O . THR A 1 398 ? 10.513 -0.850 16.950 1.00 93.38 398 THR A O 1
ATOM 3036 N N . SER A 1 399 ? 12.016 -0.300 15.393 1.00 92.94 399 SER A N 1
ATOM 3037 C CA . SER A 1 399 ? 11.424 0.970 14.987 1.00 92.94 399 SER A CA 1
ATOM 3038 C C . SER A 1 399 ? 11.213 0.981 13.481 1.00 92.94 399 SER A C 1
ATOM 3040 O O . SER A 1 399 ? 12.159 0.887 12.705 1.00 92.94 399 SER A O 1
ATOM 3042 N N . VAL A 1 400 ? 9.959 1.108 13.061 1.00 93.38 400 VAL A N 1
ATOM 3043 C CA . VAL A 1 400 ? 9.577 1.249 11.653 1.00 93.38 400 VAL A CA 1
ATOM 3044 C C . VAL A 1 400 ? 9.226 2.706 11.392 1.00 93.38 400 VAL A C 1
ATOM 3046 O O . VAL A 1 400 ? 8.320 3.243 12.028 1.00 93.38 400 VAL A O 1
ATOM 3049 N N . LEU A 1 401 ? 9.936 3.340 10.462 1.00 93.19 401 LEU A N 1
ATOM 3050 C CA . LEU A 1 401 ? 9.751 4.732 10.065 1.00 93.19 401 LEU A CA 1
ATOM 3051 C C . LEU A 1 401 ? 9.117 4.777 8.675 1.00 93.19 401 LEU A C 1
ATOM 3053 O O . LEU A 1 401 ? 9.666 4.234 7.720 1.00 93.19 401 LEU A O 1
ATOM 3057 N N . ILE A 1 402 ? 7.973 5.440 8.550 1.00 92.88 402 ILE A N 1
ATOM 3058 C CA . ILE A 1 402 ? 7.243 5.652 7.302 1.00 92.88 402 ILE A CA 1
ATOM 3059 C C . ILE A 1 402 ? 7.308 7.139 6.961 1.00 92.88 402 ILE A C 1
ATOM 3061 O O . ILE A 1 402 ? 6.800 7.976 7.702 1.00 92.88 402 ILE A O 1
ATOM 3065 N N . TYR A 1 403 ? 7.900 7.460 5.819 1.00 90.94 403 TYR A N 1
ATOM 3066 C CA . TYR A 1 403 ? 8.020 8.808 5.279 1.00 90.94 403 TYR A CA 1
ATOM 3067 C C . TYR A 1 403 ? 6.927 9.035 4.240 1.00 90.94 403 TYR A C 1
ATOM 3069 O O . TYR A 1 403 ? 6.884 8.350 3.219 1.00 90.94 403 TYR A O 1
ATOM 3077 N N . LEU A 1 404 ? 6.059 10.012 4.480 1.00 89.88 404 LEU A N 1
ATOM 3078 C CA . LEU A 1 404 ? 4.984 10.418 3.579 1.00 89.88 404 LEU A CA 1
ATOM 3079 C C . LEU A 1 404 ? 5.271 11.819 3.020 1.00 89.88 404 LEU A C 1
ATOM 3081 O O . LEU A 1 404 ? 5.719 12.679 3.784 1.00 89.88 404 LEU A O 1
ATOM 3085 N N . PRO A 1 405 ? 5.016 12.084 1.725 1.00 86.06 405 PRO A N 1
ATOM 3086 C CA . PRO A 1 405 ? 5.215 13.413 1.156 1.00 86.06 405 PRO A CA 1
ATOM 3087 C C . PRO A 1 405 ? 4.362 14.454 1.889 1.00 86.06 405 PRO A C 1
ATOM 3089 O O . PRO A 1 405 ? 3.131 14.338 1.934 1.00 86.06 405 PRO A O 1
ATOM 3092 N N . ALA A 1 406 ? 5.009 15.470 2.463 1.00 84.38 406 ALA A N 1
ATOM 3093 C CA . ALA A 1 406 ? 4.299 16.553 3.129 1.00 84.38 406 ALA A CA 1
ATOM 3094 C C . ALA A 1 406 ? 3.616 17.461 2.096 1.00 84.38 406 ALA A C 1
ATOM 3096 O O . ALA A 1 406 ? 4.134 17.700 1.003 1.00 84.38 406 ALA A O 1
ATOM 3097 N N . VAL A 1 407 ? 2.447 17.989 2.452 1.00 79.44 407 VAL A N 1
ATOM 3098 C CA . VAL A 1 407 ? 1.683 18.909 1.607 1.00 79.44 407 VAL A CA 1
ATOM 3099 C C . VAL A 1 407 ? 1.595 20.266 2.296 1.00 79.44 407 VAL A C 1
ATOM 3101 O O . VAL A 1 407 ? 1.064 20.381 3.396 1.00 79.44 407 VAL A O 1
ATOM 3104 N N . HIS A 1 408 ? 2.075 21.320 1.630 1.00 61.62 408 HIS A N 1
ATOM 3105 C CA . HIS A 1 408 ? 1.999 22.711 2.114 1.00 61.62 408 HIS A CA 1
ATOM 3106 C C . HIS A 1 408 ? 0.666 23.404 1.836 1.00 61.62 408 HIS A C 1
ATOM 3108 O O . HIS A 1 408 ? 0.569 24.625 1.978 1.00 61.62 408 HIS A O 1
ATOM 3114 N N . ASP A 1 409 ? -0.346 22.662 1.397 1.00 48.00 409 ASP A N 1
ATOM 3115 C CA . ASP A 1 409 ? -1.626 23.220 0.984 1.00 48.00 409 ASP A CA 1
ATOM 3116 C C . ASP A 1 409 ? -2.398 23.730 2.209 1.00 48.00 409 ASP A C 1
ATOM 3118 O O . ASP A 1 409 ? -3.201 23.033 2.823 1.00 48.00 409 ASP A O 1
ATOM 3122 N N . ARG A 1 410 ? -2.130 24.992 2.570 1.00 43.28 410 ARG A N 1
ATOM 3123 C CA . ARG A 1 410 ? -2.823 25.743 3.628 1.00 43.28 410 ARG A CA 1
ATOM 3124 C C . ARG A 1 410 ? -4.319 25.918 3.343 1.00 43.28 410 ARG A C 1
ATOM 3126 O O . ARG A 1 410 ? -5.034 26.401 4.213 1.00 43.28 410 ARG A O 1
ATOM 3133 N N . THR A 1 411 ? -4.778 25.563 2.142 1.00 38.66 411 THR A N 1
ATOM 3134 C CA . THR A 1 411 ? -6.172 25.674 1.699 1.00 38.66 411 THR A CA 1
ATOM 3135 C C . THR A 1 411 ? -6.920 24.340 1.639 1.00 38.66 411 THR A C 1
ATOM 3137 O O . THR A 1 411 ? -8.119 24.347 1.382 1.00 38.66 411 THR A O 1
ATOM 3140 N N . ALA A 1 412 ? -6.270 23.214 1.954 1.00 37.28 412 ALA A N 1
ATOM 3141 C CA . ALA A 1 412 ? -6.906 21.895 2.052 1.00 37.28 412 ALA A CA 1
ATOM 3142 C C . ALA A 1 412 ? -7.197 21.482 3.507 1.00 37.28 412 ALA A C 1
ATOM 3144 O O . ALA A 1 412 ? -7.202 20.302 3.849 1.00 37.28 412 ALA A O 1
ATOM 3145 N N . VAL A 1 413 ? -7.426 22.467 4.377 1.00 36.03 413 VAL A N 1
ATOM 3146 C CA . VAL A 1 413 ? -7.862 22.245 5.752 1.00 36.03 413 VAL A CA 1
ATOM 3147 C C . VAL A 1 413 ? -9.388 22.195 5.768 1.00 36.03 413 VAL A C 1
ATOM 3149 O O . VAL A 1 413 ? -10.058 23.214 5.891 1.00 36.03 413 VAL A O 1
ATOM 3152 N N . VAL A 1 414 ? -9.943 20.993 5.653 1.00 42.88 414 VAL A N 1
ATOM 3153 C CA . VAL A 1 414 ? -11.164 20.667 6.394 1.00 42.88 414 VAL A CA 1
ATOM 3154 C C . VAL A 1 414 ? -10.677 19.838 7.577 1.00 42.88 414 VAL A C 1
ATOM 3156 O O . VAL A 1 414 ? -10.252 18.704 7.390 1.00 42.88 414 VAL A O 1
ATOM 3159 N N . GLY A 1 415 ? -10.634 20.442 8.768 1.00 38.69 415 GLY A N 1
ATOM 3160 C CA . GLY A 1 415 ? -10.276 19.741 10.013 1.00 38.69 415 GLY A CA 1
ATOM 3161 C C . GLY A 1 415 ? -9.012 20.215 10.742 1.00 38.69 415 GLY A C 1
ATOM 3162 O O . GLY A 1 415 ? -8.335 19.411 11.375 1.00 38.69 415 GLY A O 1
ATOM 3163 N N . ALA A 1 416 ? -8.661 21.497 10.649 1.00 36.50 416 ALA A N 1
ATOM 3164 C CA . ALA A 1 416 ? -7.716 22.151 11.558 1.00 36.50 416 ALA A CA 1
ATOM 3165 C C . ALA A 1 416 ? -7.936 23.668 11.516 1.00 36.50 416 ALA A C 1
ATOM 3167 O O . ALA A 1 416 ? -7.040 24.428 11.137 1.00 36.50 416 ALA A O 1
ATOM 3168 N N . ASP A 1 417 ? -9.149 24.109 11.858 1.00 31.92 417 ASP A N 1
ATOM 3169 C CA . ASP A 1 417 ? -9.284 25.503 12.256 1.00 31.92 417 ASP A CA 1
ATOM 3170 C C . ASP A 1 417 ? -8.496 25.716 13.546 1.00 31.92 417 ASP A C 1
ATOM 3172 O O . ASP A 1 417 ? -8.435 24.869 14.440 1.00 31.92 417 ASP A O 1
ATOM 3176 N N . ARG A 1 418 ? -7.806 26.847 13.548 1.00 33.25 418 ARG A N 1
ATOM 3177 C CA . ARG A 1 418 ? -6.976 27.356 14.629 1.00 33.25 418 ARG A CA 1
ATOM 3178 C C . ARG A 1 418 ? -7.767 27.382 15.937 1.00 33.25 418 ARG A C 1
ATOM 3180 O O . ARG A 1 418 ? -8.979 27.569 15.925 1.00 33.25 418 ARG A O 1
ATOM 3187 N N . GLU A 1 419 ? -7.049 27.325 17.056 1.00 36.72 419 GLU A N 1
ATOM 3188 C CA . GLU A 1 419 ? -7.484 27.883 18.344 1.00 36.72 419 GLU A CA 1
ATOM 3189 C C . GLU A 1 419 ? -7.702 29.413 18.231 1.00 36.72 419 GLU A C 1
ATOM 3191 O O . GLU A 1 419 ? -7.035 30.208 18.887 1.00 36.72 419 GLU A O 1
ATOM 3196 N N . GLU A 1 420 ? -8.613 29.848 17.364 1.00 41.59 420 GLU A N 1
ATOM 3197 C CA . GLU A 1 420 ? -9.210 31.179 17.383 1.00 41.59 420 GLU A CA 1
ATOM 3198 C C . GLU A 1 420 ? -10.720 30.978 17.588 1.00 41.59 420 GLU A C 1
ATOM 3200 O O . GLU A 1 420 ? -11.440 30.570 16.682 1.00 41.59 420 GLU A O 1
ATOM 3205 N N . ASP A 1 421 ? -11.139 31.195 18.840 1.00 51.38 421 ASP A N 1
ATOM 3206 C CA . ASP A 1 421 ? -12.504 31.257 19.378 1.00 51.38 421 ASP A CA 1
ATOM 3207 C C . ASP A 1 421 ? -13.475 30.146 18.940 1.00 51.38 421 ASP A C 1
ATOM 3209 O O . ASP A 1 421 ? -14.458 30.382 18.233 1.00 51.38 421 ASP A O 1
ATOM 3213 N N . LEU A 1 422 ? -13.270 28.927 19.462 1.00 62.78 422 LEU A N 1
ATOM 3214 C CA . LEU A 1 422 ? -14.369 27.959 19.543 1.00 62.78 422 LEU A CA 1
ATOM 3215 C C . LEU A 1 422 ? -15.534 28.610 20.309 1.00 62.78 422 LEU A C 1
ATOM 3217 O O . LEU A 1 422 ? -15.315 29.113 21.417 1.00 62.78 422 LEU A O 1
ATOM 3221 N N . PRO A 1 423 ? -16.761 28.609 19.760 1.00 69.88 423 PRO A N 1
ATOM 3222 C CA . PRO A 1 423 ? -17.894 29.214 20.435 1.00 69.88 423 PRO A CA 1
ATOM 3223 C C . PRO A 1 423 ? -18.163 28.483 21.752 1.00 69.88 423 PRO A C 1
ATOM 3225 O O . PRO A 1 423 ? -18.428 27.279 21.770 1.00 69.88 423 PRO A O 1
ATOM 3228 N N . GLN A 1 424 ? -18.073 29.225 22.854 1.00 79.81 424 GLN A N 1
ATOM 3229 C CA . GLN A 1 424 ? -18.340 28.714 24.194 1.00 79.81 424 GLN A CA 1
ATOM 3230 C C . GLN A 1 424 ? -19.814 28.895 24.558 1.00 79.81 424 GLN A C 1
ATOM 3232 O O . GLN A 1 424 ? -20.445 29.886 24.181 1.00 79.81 424 GLN A O 1
ATOM 3237 N N . GLY A 1 425 ? -20.339 27.943 25.324 1.00 79.44 425 GLY A N 1
ATOM 3238 C CA . GLY A 1 425 ? -21.591 28.095 26.048 1.00 79.44 425 GLY A CA 1
ATOM 3239 C C . GLY A 1 425 ? -21.469 29.142 27.153 1.00 79.44 425 GLY A C 1
ATOM 3240 O O . GLY A 1 425 ? -20.386 29.428 27.667 1.00 79.44 425 GLY A O 1
ATOM 3241 N N . GLN A 1 426 ? -22.602 29.715 27.535 1.00 83.31 426 GLN A N 1
ATOM 3242 C CA . GLN A 1 426 ? -22.737 30.652 28.651 1.00 83.31 426 GLN A CA 1
ATOM 3243 C C . GLN A 1 426 ? -23.332 29.970 29.898 1.00 83.31 426 GLN A C 1
ATOM 3245 O O . GLN A 1 426 ? -23.830 30.646 30.801 1.00 83.31 426 GLN A O 1
ATOM 3250 N N . GLY A 1 427 ? -23.253 28.636 29.969 1.00 81.62 427 GLY A N 1
ATOM 3251 C CA . GLY A 1 427 ? -23.774 27.815 31.063 1.00 81.62 427 GLY A CA 1
ATOM 3252 C C . GLY A 1 427 ? -25.135 27.173 30.786 1.00 81.62 427 GLY A C 1
ATOM 3253 O O . GLY A 1 427 ? -25.802 26.760 31.733 1.00 81.62 427 GLY A O 1
ATOM 3254 N N . GLU A 1 428 ? -25.557 27.088 29.523 1.00 91.81 428 GLU A N 1
ATOM 3255 C CA . GLU A 1 428 ? -26.768 26.378 29.111 1.00 91.81 428 GLU A CA 1
ATOM 3256 C C . GLU A 1 428 ? -26.683 24.891 29.483 1.00 91.81 428 GLU A C 1
ATOM 3258 O O . GLU A 1 428 ? -25.611 24.278 29.413 1.00 91.81 428 GLU A O 1
ATOM 3263 N N . VAL A 1 429 ? -27.818 24.300 29.873 1.00 93.38 429 VAL A N 1
ATOM 3264 C CA . VAL A 1 429 ? -27.873 22.894 30.287 1.00 93.38 429 VAL A CA 1
ATOM 3265 C C . VAL A 1 429 ? -28.146 21.996 29.082 1.00 93.38 429 VAL A C 1
ATOM 3267 O O . VAL A 1 429 ? -29.168 22.131 28.406 1.00 93.38 429 VAL A O 1
ATOM 3270 N N . VAL A 1 430 ? -27.252 21.043 28.835 1.00 94.50 430 VAL A N 1
ATOM 3271 C CA . VAL A 1 430 ? -27.373 20.010 27.803 1.00 94.50 430 VAL A CA 1
ATOM 3272 C C . VAL A 1 430 ? -27.651 18.666 28.473 1.00 94.50 430 VAL A C 1
ATOM 3274 O O . VAL A 1 430 ? -26.901 18.229 29.347 1.00 94.50 430 VAL A O 1
ATOM 3277 N N . LEU A 1 431 ? -28.720 17.986 28.055 1.00 95.50 431 LEU A N 1
ATOM 3278 C CA . LEU A 1 431 ? -28.979 16.601 28.443 1.00 95.50 431 LEU A CA 1
ATOM 3279 C C . LEU A 1 431 ? -28.272 15.665 27.460 1.00 95.50 431 LEU A C 1
ATOM 3281 O O . LEU A 1 431 ? -28.674 15.570 26.303 1.00 95.50 431 LEU A O 1
ATOM 3285 N N . LEU A 1 432 ? -27.243 14.971 27.934 1.00 92.94 432 LEU A N 1
ATOM 3286 C CA . LEU A 1 432 ? -26.482 13.973 27.193 1.00 92.94 432 LEU A CA 1
ATOM 3287 C C . LEU A 1 432 ? -27.000 12.562 27.504 1.00 92.94 432 LEU A C 1
ATOM 3289 O O . LEU A 1 432 ? -26.991 12.134 28.660 1.00 92.94 432 LEU A O 1
ATOM 3293 N N . VAL A 1 433 ? -27.409 11.822 26.476 1.00 93.00 433 VAL A N 1
ATOM 3294 C CA . VAL A 1 433 ? -27.961 10.466 26.606 1.00 93.00 433 VAL A CA 1
ATOM 3295 C C . VAL A 1 433 ? -27.131 9.483 25.793 1.00 93.00 433 VAL A C 1
ATOM 3297 O O . VAL A 1 433 ? -27.028 9.619 24.574 1.00 93.00 433 VAL A O 1
ATOM 3300 N N . ASP A 1 434 ? -26.536 8.509 26.477 1.00 83.31 434 ASP A N 1
ATOM 3301 C CA . ASP A 1 434 ? -25.662 7.502 25.870 1.00 83.31 434 ASP A CA 1
ATOM 3302 C C . ASP A 1 434 ? -25.569 6.269 26.786 1.00 83.31 434 ASP A C 1
ATOM 3304 O O . ASP A 1 434 ? -25.350 6.418 27.996 1.00 83.31 434 ASP A O 1
ATOM 3308 N N . ASP A 1 435 ? -25.759 5.062 26.250 1.00 81.25 435 ASP A N 1
ATOM 3309 C CA . ASP A 1 435 ? -25.710 3.817 27.027 1.00 81.25 435 ASP A CA 1
ATOM 3310 C C . ASP A 1 435 ? -24.277 3.357 27.328 1.00 81.25 435 ASP A C 1
ATOM 3312 O O . ASP A 1 435 ? -24.041 2.644 28.311 1.00 81.25 435 ASP A O 1
ATOM 3316 N N . GLU A 1 436 ? -23.292 3.836 26.567 1.00 69.75 436 GLU A N 1
ATOM 3317 C CA . GLU A 1 436 ? -21.892 3.517 26.778 1.00 69.75 436 GLU A CA 1
ATOM 3318 C C . GLU A 1 436 ? -21.228 4.521 27.733 1.00 69.75 436 GLU A C 1
ATOM 3320 O O . GLU A 1 436 ? -20.975 5.682 27.415 1.00 69.75 436 GLU A O 1
ATOM 3325 N N . ILE A 1 437 ? -20.864 4.051 28.931 1.00 67.19 437 ILE A N 1
ATOM 3326 C CA . ILE A 1 437 ? -20.275 4.899 29.983 1.00 67.19 437 ILE A CA 1
ATOM 3327 C C . ILE A 1 437 ? -19.023 5.666 29.526 1.00 67.19 437 ILE A C 1
ATOM 3329 O O . ILE A 1 437 ? -18.835 6.812 29.923 1.00 67.19 437 ILE A O 1
ATOM 3333 N N . ILE A 1 438 ? -18.177 5.058 28.688 1.00 53.69 438 ILE A N 1
ATOM 3334 C CA . ILE A 1 438 ? -16.927 5.673 28.215 1.00 53.69 438 ILE A CA 1
ATOM 3335 C C . ILE A 1 438 ? -17.235 6.839 27.269 1.00 53.69 438 ILE A C 1
ATOM 3337 O O . ILE A 1 438 ? -16.664 7.920 27.417 1.00 53.69 438 ILE A O 1
ATOM 3341 N N . VAL A 1 439 ? -18.169 6.641 26.338 1.00 67.50 439 VAL A N 1
ATOM 3342 C CA . VAL A 1 439 ? -18.592 7.668 25.377 1.00 67.50 439 VAL A CA 1
ATOM 3343 C C . VAL A 1 439 ? -19.346 8.785 26.089 1.00 67.50 439 VAL A C 1
ATOM 3345 O O . VAL A 1 439 ? -19.093 9.961 25.817 1.00 67.50 439 VAL A O 1
ATOM 3348 N N . ARG A 1 440 ? -20.201 8.441 27.059 1.00 80.81 440 ARG A N 1
ATOM 3349 C CA . ARG A 1 440 ? -20.929 9.414 27.877 1.00 80.81 440 ARG A CA 1
ATOM 3350 C C . ARG A 1 440 ? -19.998 10.329 28.668 1.00 80.81 440 ARG A C 1
ATOM 3352 O O . ARG A 1 440 ? -20.150 11.544 28.606 1.00 80.81 440 ARG A O 1
ATOM 3359 N N . GLU A 1 441 ? -19.023 9.774 29.387 1.00 66.88 441 GLU A N 1
ATOM 3360 C CA . GLU A 1 441 ? -18.080 10.578 30.179 1.00 66.88 441 GLU A CA 1
ATOM 3361 C C . GLU A 1 441 ? -17.139 11.407 29.290 1.00 66.88 441 GLU A C 1
ATOM 3363 O O . GLU A 1 441 ? -16.862 12.565 29.604 1.00 66.88 441 GLU A O 1
ATOM 3368 N N . GLY A 1 442 ? -16.699 10.866 28.148 1.00 61.50 442 GLY A N 1
ATOM 3369 C CA . GLY A 1 442 ? -15.895 11.616 27.179 1.00 61.50 442 GLY A CA 1
ATOM 3370 C C . GLY A 1 442 ? -16.657 12.801 26.580 1.00 61.50 442 GLY A C 1
ATOM 3371 O O . GLY A 1 442 ? -16.169 13.928 26.589 1.00 61.50 442 GLY A O 1
ATOM 3372 N N . SER A 1 443 ? -17.889 12.568 26.129 1.00 76.38 443 SER A N 1
ATOM 3373 C CA . SER A 1 443 ? -18.749 13.605 25.543 1.00 76.38 443 SER A CA 1
ATOM 3374 C C . SER A 1 443 ? -19.135 14.672 26.569 1.00 76.38 443 SER A C 1
ATOM 3376 O O . SER A 1 443 ? -19.145 15.863 26.256 1.00 76.38 443 SER A O 1
ATOM 3378 N N . LYS A 1 444 ? -19.388 14.260 27.819 1.00 77.00 444 LYS A N 1
ATOM 3379 C CA . LYS A 1 444 ? -19.606 15.168 28.947 1.00 77.00 444 LYS A CA 1
ATOM 3380 C C . LYS A 1 444 ? -18.404 16.086 29.163 1.00 77.00 444 LYS A C 1
ATOM 3382 O O . LYS A 1 444 ? -18.587 17.296 29.228 1.00 77.00 444 LYS A O 1
ATOM 3387 N N . ALA A 1 445 ? -17.193 15.530 29.220 1.00 68.50 445 ALA A N 1
ATOM 3388 C CA . ALA A 1 445 ? -15.979 16.316 29.423 1.00 68.50 445 ALA A CA 1
ATOM 3389 C C . ALA A 1 445 ? -15.755 17.350 28.304 1.00 68.50 445 ALA A C 1
ATOM 3391 O O . ALA A 1 445 ? -15.343 18.474 28.586 1.00 68.50 445 ALA A O 1
ATOM 3392 N N . LEU A 1 446 ? -16.064 17.004 27.047 1.00 72.81 446 LEU A N 1
ATOM 3393 C CA . LEU A 1 446 ? -15.978 17.938 25.916 1.00 72.81 446 LEU A CA 1
ATOM 3394 C C . LEU A 1 446 ? -17.008 19.075 26.023 1.00 72.81 446 LEU A C 1
ATOM 3396 O O . LEU A 1 446 ? -16.662 20.234 25.814 1.00 72.81 446 LEU A O 1
ATOM 3400 N N . LEU A 1 447 ? -18.259 18.769 26.379 1.00 80.81 447 LEU A N 1
ATOM 3401 C CA . LEU A 1 447 ? -19.308 19.778 26.570 1.00 80.81 447 LEU A CA 1
ATOM 3402 C C . LEU A 1 447 ? -19.014 20.708 27.761 1.00 80.81 447 LEU A C 1
ATOM 3404 O O . LEU A 1 447 ? -19.185 21.920 27.644 1.00 80.81 447 LEU A O 1
ATOM 3408 N N . GLU A 1 448 ? -18.525 20.167 28.879 1.00 82.19 448 GLU A N 1
ATOM 3409 C CA . GLU A 1 448 ? -18.104 20.963 30.042 1.00 82.19 448 GLU A CA 1
ATOM 3410 C C . GLU A 1 448 ? -16.902 21.860 29.703 1.00 82.19 448 GLU A C 1
ATOM 3412 O O . GLU A 1 448 ? -16.867 23.024 30.102 1.00 82.19 448 GLU A O 1
ATOM 3417 N N . TYR A 1 449 ? -15.946 21.358 28.911 1.00 75.06 449 TYR A N 1
ATOM 3418 C CA . TYR A 1 449 ? -14.822 22.150 28.401 1.00 75.06 449 TYR A CA 1
ATOM 3419 C C . TYR A 1 449 ? -15.284 23.326 27.525 1.00 75.06 449 TYR A C 1
ATOM 3421 O O . TYR A 1 449 ? -14.694 24.404 27.578 1.00 75.06 449 TYR A O 1
ATOM 3429 N N . LEU A 1 450 ? -16.369 23.147 26.767 1.00 80.88 450 LEU A N 1
ATOM 3430 C CA . LEU A 1 450 ? -16.998 24.198 25.964 1.00 80.88 450 LEU A CA 1
ATOM 3431 C C . LEU A 1 450 ? -17.881 25.160 26.780 1.00 80.88 450 LEU A C 1
ATOM 3433 O O . LEU A 1 450 ? -18.467 26.064 26.193 1.00 80.88 450 LEU A O 1
ATOM 3437 N N . GLY A 1 451 ? -17.979 25.010 28.106 1.00 83.25 451 GLY A N 1
ATOM 3438 C CA . GLY A 1 451 ? -18.716 25.932 28.980 1.00 83.25 451 GLY A CA 1
ATOM 3439 C C . GLY A 1 451 ? -20.199 25.599 29.192 1.00 83.25 451 GLY A C 1
ATOM 3440 O O . GLY A 1 451 ? -20.929 26.428 29.738 1.00 83.25 451 GLY A O 1
ATOM 3441 N N . TYR A 1 452 ? -20.656 24.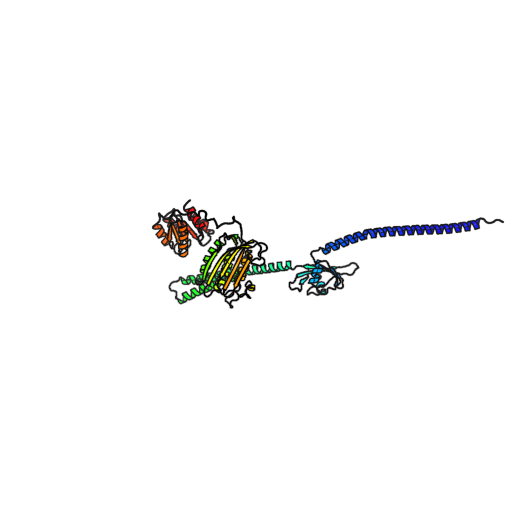407 28.795 1.00 89.75 452 TYR A N 1
ATOM 3442 C CA . TYR A 1 452 ? -22.026 23.939 29.037 1.00 89.75 452 TYR A CA 1
ATOM 3443 C C . TYR A 1 452 ? -22.155 23.206 30.379 1.00 89.75 452 TYR A C 1
ATOM 3445 O O . TYR A 1 452 ? -21.207 22.589 30.866 1.00 89.75 452 TYR A O 1
ATOM 3453 N N . GLN A 1 453 ? -23.352 23.224 30.965 1.00 90.56 453 GLN A N 1
ATOM 3454 C CA . GLN A 1 453 ? -23.696 22.338 32.080 1.00 90.56 453 GLN A CA 1
ATOM 3455 C C . GLN A 1 453 ? -24.278 21.039 31.525 1.00 90.56 453 GLN A C 1
ATOM 3457 O O . GLN A 1 453 ? -25.152 21.080 30.666 1.00 90.56 453 GLN A O 1
ATOM 3462 N N . VAL A 1 454 ? -23.823 19.879 32.001 1.00 92.00 454 VAL A N 1
ATOM 3463 C CA . VAL A 1 454 ? -24.220 18.593 31.409 1.00 92.00 454 VAL A CA 1
ATOM 3464 C C . VAL A 1 454 ? -24.973 17.733 32.416 1.00 92.00 454 VAL A C 1
ATOM 3466 O O . VAL A 1 454 ? -24.426 17.324 33.441 1.00 92.00 454 VAL A O 1
ATOM 3469 N N . LEU A 1 455 ? -26.222 17.406 32.090 1.00 93.31 455 LEU A N 1
ATOM 3470 C CA . LEU A 1 455 ? -26.977 16.336 32.739 1.00 93.31 455 LEU A CA 1
ATOM 3471 C C . LEU A 1 455 ? -26.802 15.059 31.919 1.00 93.31 455 LEU A C 1
ATOM 3473 O O . LEU A 1 455 ? -26.833 15.108 30.694 1.00 93.31 455 LEU A O 1
ATOM 3477 N N . THR A 1 456 ? -26.622 13.913 32.570 1.00 92.50 456 THR A N 1
ATOM 3478 C CA . THR A 1 456 ? -26.364 12.644 31.874 1.00 92.50 456 THR A CA 1
ATOM 3479 C C . THR A 1 456 ? -27.442 11.611 32.153 1.00 92.50 456 THR A C 1
ATOM 3481 O O . THR A 1 456 ? -27.820 11.432 33.310 1.00 92.50 456 THR A O 1
ATOM 3484 N N . ALA A 1 457 ? -27.839 10.865 31.127 1.00 91.12 457 ALA A N 1
ATOM 3485 C CA . ALA A 1 457 ? -28.668 9.671 31.246 1.00 91.12 457 ALA A CA 1
ATOM 3486 C C . ALA A 1 457 ? -28.039 8.484 30.501 1.00 91.12 457 ALA A C 1
ATOM 3488 O O . ALA A 1 457 ? -27.320 8.659 29.518 1.00 91.12 457 ALA A O 1
ATOM 3489 N N . ASP A 1 458 ? -28.297 7.274 30.994 1.00 84.25 458 ASP A N 1
ATOM 3490 C CA . ASP A 1 458 ? -27.685 6.020 30.530 1.00 84.25 458 ASP A CA 1
ATOM 3491 C C . ASP A 1 458 ? -28.595 5.159 29.648 1.00 84.25 458 ASP A C 1
ATOM 3493 O O . ASP A 1 458 ? -28.196 4.094 29.195 1.00 84.25 458 ASP A O 1
ATOM 3497 N N . ASN A 1 459 ? -29.827 5.598 29.423 1.00 86.75 459 ASN A N 1
ATOM 3498 C CA . ASN A 1 459 ? -30.779 5.018 28.485 1.00 86.75 459 ASN A CA 1
ATOM 3499 C C . ASN A 1 459 ? -31.926 6.016 28.267 1.00 86.75 459 ASN A C 1
ATOM 3501 O O . ASN A 1 459 ? -32.067 7.002 29.002 1.00 86.75 459 ASN A O 1
ATOM 3505 N N . GLY A 1 460 ? -32.780 5.757 27.274 1.00 87.31 460 GLY A N 1
ATOM 3506 C CA . GLY A 1 460 ? -33.884 6.662 26.960 1.00 87.31 460 GLY A CA 1
ATOM 3507 C C . GLY A 1 460 ? -34.928 6.799 28.078 1.00 87.31 460 GLY A C 1
ATOM 3508 O O . GLY A 1 460 ? -35.520 7.866 28.215 1.00 87.31 460 GLY A O 1
ATOM 3509 N N . GLN A 1 461 ? -35.134 5.785 28.927 1.00 89.12 461 GLN A N 1
ATOM 3510 C CA . GLN A 1 461 ? -36.090 5.890 30.037 1.00 89.12 461 GLN A CA 1
ATOM 3511 C C . GLN A 1 461 ? -35.569 6.827 31.135 1.00 89.12 461 GLN A C 1
ATOM 3513 O O . GLN A 1 461 ? -36.280 7.737 31.560 1.00 89.12 461 GLN A O 1
ATOM 3518 N N . HIS A 1 462 ? -34.306 6.667 31.527 1.00 91.50 462 HIS A N 1
ATOM 3519 C CA . HIS A 1 462 ? -33.624 7.569 32.448 1.00 91.50 462 HIS A CA 1
ATOM 3520 C C . HIS A 1 462 ? -33.584 8.999 31.889 1.00 91.50 462 HIS A C 1
ATOM 3522 O O . HIS A 1 462 ? -33.835 9.949 32.628 1.00 91.50 462 HIS A O 1
ATOM 3528 N N . ALA A 1 463 ? -33.377 9.167 30.579 1.00 92.94 463 ALA A N 1
ATOM 3529 C CA . ALA A 1 463 ? -33.411 10.481 29.939 1.00 92.94 463 ALA A CA 1
ATOM 3530 C C . ALA A 1 463 ? -34.774 11.171 30.068 1.00 92.94 463 ALA A C 1
ATOM 3532 O O . ALA A 1 463 ? -34.825 12.364 30.354 1.00 92.94 463 ALA A O 1
ATOM 3533 N N . LEU A 1 464 ? -35.880 10.437 29.908 1.00 92.25 464 LEU A N 1
ATOM 3534 C CA . LEU A 1 464 ? -37.228 10.983 30.107 1.00 92.25 464 LEU A CA 1
ATOM 3535 C C . LEU A 1 464 ? -37.466 11.413 31.552 1.00 92.25 464 LEU A C 1
ATOM 3537 O O . LEU A 1 464 ? -38.114 12.432 31.789 1.00 92.25 464 LEU A O 1
ATOM 3541 N N . ASP A 1 465 ? -36.961 10.644 32.513 1.00 92.25 465 ASP A N 1
ATOM 3542 C CA . ASP A 1 465 ? -37.125 10.955 33.929 1.00 92.25 465 ASP A CA 1
ATOM 3543 C C . ASP A 1 465 ? -36.299 12.189 34.324 1.00 92.25 465 ASP A C 1
ATOM 3545 O O . ASP A 1 465 ? -36.834 13.095 34.964 1.00 92.25 465 ASP A O 1
ATOM 3549 N N . VAL A 1 466 ? -35.055 12.299 33.840 1.00 92.00 466 VAL A N 1
ATOM 3550 C CA . VAL A 1 466 ? -34.221 13.504 34.004 1.00 92.00 466 VAL A CA 1
ATOM 3551 C C . VAL A 1 466 ? -34.867 14.713 33.328 1.00 92.00 466 VAL A C 1
ATOM 3553 O O . VAL A 1 466 ? -34.958 15.779 33.936 1.00 92.00 466 VAL A O 1
ATOM 3556 N N . TYR A 1 467 ? -35.381 14.550 32.105 1.00 93.44 467 TYR A N 1
ATOM 3557 C CA . TYR A 1 467 ? -36.019 15.641 31.371 1.00 93.44 467 TYR A CA 1
ATOM 3558 C C . TYR A 1 467 ? -37.272 16.159 32.081 1.00 93.44 467 TYR A C 1
ATOM 3560 O O . TYR A 1 467 ? -37.467 17.363 32.167 1.00 93.44 467 TYR A O 1
ATOM 3568 N N . ARG A 1 468 ? -38.104 15.282 32.661 1.00 91.00 468 ARG A N 1
ATOM 3569 C CA . ARG A 1 468 ? -39.285 15.697 33.444 1.00 91.00 468 ARG A CA 1
ATOM 3570 C C . ARG A 1 468 ? -38.921 16.483 34.701 1.00 91.00 468 ARG A C 1
ATOM 3572 O O . ARG A 1 468 ? -39.686 17.352 35.110 1.00 91.00 468 ARG A O 1
ATOM 3579 N N . SER A 1 469 ? -37.793 16.161 35.328 1.00 89.69 469 SER A N 1
ATOM 3580 C CA . SER A 1 469 ? -37.320 16.847 36.532 1.00 89.69 469 SER A CA 1
ATOM 3581 C C . SER A 1 469 ? -36.668 18.203 36.245 1.00 89.69 469 SER A C 1
ATOM 3583 O O . SER A 1 469 ? -36.711 19.066 37.116 1.00 89.69 469 SER A O 1
ATOM 3585 N N . HIS A 1 470 ? -36.111 18.396 35.045 1.00 89.75 470 HIS A N 1
ATOM 3586 C CA . HIS A 1 470 ? -35.321 19.577 34.660 1.00 89.75 470 HIS A CA 1
ATOM 3587 C C . HIS A 1 470 ? -35.824 20.248 33.369 1.00 89.75 470 HIS A C 1
ATOM 3589 O O . HIS A 1 470 ? -35.055 20.870 32.638 1.00 89.75 470 HIS A O 1
ATOM 3595 N N . GLN A 1 471 ? -37.117 20.111 33.062 1.00 84.31 471 GLN A N 1
ATOM 3596 C CA . GLN A 1 471 ? -37.686 20.487 31.762 1.00 84.31 471 GLN A CA 1
ATOM 3597 C C . GLN A 1 471 ? -37.437 21.957 31.385 1.00 84.31 471 GLN A C 1
ATOM 3599 O O . GLN A 1 471 ? -37.177 22.241 30.219 1.00 84.31 471 GLN A O 1
ATOM 3604 N N . ASP A 1 472 ? -37.499 22.867 32.359 1.00 84.25 472 ASP A N 1
ATOM 3605 C CA . ASP A 1 472 ? -37.325 24.312 32.143 1.00 84.25 472 ASP A CA 1
ATOM 3606 C C . ASP A 1 472 ? -35.845 24.742 32.072 1.00 84.25 472 ASP A C 1
ATOM 3608 O O . ASP A 1 472 ? -35.548 25.883 31.722 1.00 84.25 472 ASP A O 1
ATOM 3612 N N . GLU A 1 473 ? -34.914 23.848 32.417 1.00 89.56 473 GLU A N 1
ATOM 3613 C CA . GLU A 1 473 ? -33.473 24.125 32.470 1.00 89.56 473 GLU A CA 1
ATOM 3614 C C . GLU A 1 473 ? -32.745 23.612 31.217 1.00 89.56 473 GLU A C 1
ATOM 3616 O O . GLU A 1 473 ? -31.770 24.223 30.779 1.00 89.56 473 GLU A O 1
ATOM 3621 N N . ILE A 1 474 ? -33.215 22.504 30.628 1.00 92.69 474 ILE A N 1
ATOM 3622 C CA . ILE A 1 474 ? -32.554 21.823 29.505 1.00 92.69 474 ILE A CA 1
ATOM 3623 C C . ILE A 1 474 ? -32.777 22.587 28.195 1.00 92.69 474 ILE A C 1
ATOM 3625 O O . ILE A 1 474 ? -33.877 22.605 27.642 1.00 92.69 474 ILE A O 1
ATOM 3629 N N . ALA A 1 475 ? -31.695 23.144 27.654 1.00 90.38 475 ALA A N 1
ATOM 3630 C CA . ALA A 1 475 ? -31.686 23.895 26.403 1.00 90.38 475 ALA A CA 1
ATOM 3631 C C . ALA A 1 475 ? -31.521 23.000 25.160 1.00 90.38 475 ALA A C 1
ATOM 3633 O O . ALA A 1 475 ? -32.028 23.327 24.087 1.00 90.38 475 ALA A O 1
ATOM 3634 N N . LEU A 1 476 ? -30.827 21.864 25.289 1.00 92.94 476 LEU A N 1
ATOM 3635 C CA . LEU A 1 476 ? -30.581 20.922 24.193 1.00 92.94 476 LEU A CA 1
ATOM 3636 C C . LEU A 1 476 ? -30.521 19.480 24.703 1.00 92.94 476 LEU A C 1
ATOM 3638 O O . LEU A 1 476 ? -29.914 19.205 25.737 1.00 92.94 476 LEU A O 1
ATOM 3642 N N . VAL A 1 477 ? -31.094 18.547 23.940 1.00 93.88 477 VAL A N 1
ATOM 3643 C CA . VAL A 1 477 ? -30.943 17.103 24.168 1.00 93.88 477 VAL A CA 1
ATOM 3644 C C . VAL A 1 477 ? -30.027 16.498 23.109 1.00 93.88 477 VAL A C 1
ATOM 3646 O O . VAL A 1 477 ? -30.388 16.433 21.933 1.00 93.88 477 VAL A O 1
ATOM 3649 N N . LEU A 1 478 ? -28.864 16.016 23.534 1.00 92.75 478 LEU A N 1
ATOM 3650 C CA . LEU A 1 478 ? -27.907 15.296 22.705 1.00 92.75 478 LEU A CA 1
ATOM 3651 C C . LEU A 1 478 ? -28.019 13.798 23.018 1.00 92.75 478 LEU A C 1
ATOM 3653 O O . LEU A 1 478 ? -27.684 13.376 24.121 1.00 92.75 478 LEU A O 1
ATOM 3657 N N . THR A 1 479 ? -28.521 12.989 22.085 1.00 90.81 479 THR A N 1
ATOM 3658 C CA . THR A 1 479 ? -28.817 11.566 22.344 1.00 90.81 479 THR A CA 1
ATOM 3659 C C . THR A 1 479 ? -28.182 10.655 21.313 1.00 90.81 479 THR A C 1
ATOM 3661 O O . THR A 1 479 ? -28.224 10.953 20.121 1.00 90.81 479 THR A O 1
ATOM 3664 N N . ASP A 1 480 ? -27.650 9.513 21.746 1.00 86.00 480 ASP A N 1
ATOM 3665 C CA . ASP A 1 480 ? -27.288 8.447 20.818 1.00 86.00 480 ASP A CA 1
ATOM 3666 C C . ASP A 1 480 ? -28.530 7.966 20.060 1.00 86.00 480 ASP A C 1
ATOM 3668 O O . ASP A 1 480 ? -29.638 7.894 20.601 1.00 86.00 480 ASP A O 1
ATOM 3672 N N . MET A 1 481 ? -28.351 7.692 18.774 1.00 80.31 481 MET A N 1
ATOM 3673 C CA . MET A 1 481 ? -29.394 7.187 17.901 1.00 80.31 481 MET A CA 1
ATOM 3674 C C . MET A 1 481 ? -29.734 5.737 18.243 1.00 80.31 481 MET A C 1
ATOM 3676 O O . MET A 1 481 ? -30.911 5.376 18.237 1.00 80.31 481 MET A O 1
ATOM 3680 N N . VAL A 1 482 ? -28.730 4.913 18.553 1.00 76.94 482 VAL A N 1
ATOM 3681 C CA . VAL A 1 482 ? -28.904 3.478 18.806 1.00 76.94 482 VAL A CA 1
ATOM 3682 C C . VAL A 1 482 ? -28.678 3.203 20.284 1.00 76.94 482 VAL A C 1
ATOM 3684 O O . VAL A 1 482 ? -27.544 3.151 20.728 1.00 76.94 482 VAL A O 1
ATOM 3687 N N . MET A 1 483 ? -29.761 2.993 21.031 1.00 80.56 483 MET A N 1
ATOM 3688 C CA . MET A 1 483 ? -29.708 2.639 22.452 1.00 80.56 483 MET A CA 1
ATOM 3689 C C . MET A 1 483 ? -30.695 1.503 22.768 1.00 80.56 483 MET A C 1
ATOM 3691 O O . MET A 1 483 ? -31.714 1.366 22.078 1.00 80.56 483 MET A O 1
ATOM 3695 N N . PRO A 1 484 ? -30.436 0.685 23.806 1.00 61.69 484 PRO A N 1
ATOM 3696 C CA . PRO A 1 484 ? -31.368 -0.332 24.283 1.00 61.69 484 PRO A CA 1
ATOM 3697 C C . PRO A 1 484 ? -32.706 0.264 24.744 1.00 61.69 484 PRO A C 1
ATOM 3699 O O . PRO A 1 484 ? -32.759 1.371 25.275 1.00 61.69 484 PRO A O 1
ATOM 3702 N N . GLU A 1 485 ? -33.782 -0.520 24.602 1.00 80.50 485 GLU A N 1
ATOM 3703 C CA . GLU A 1 485 ? -35.165 -0.214 25.024 1.00 80.50 485 GLU A CA 1
ATOM 3704 C C . GLU A 1 485 ? -35.835 0.952 24.274 1.00 80.50 485 GLU A C 1
ATOM 3706 O O . GLU A 1 485 ? -36.839 0.750 23.580 1.00 80.50 485 GLU A O 1
ATOM 3711 N N . ILE A 1 486 ? -35.282 2.158 24.396 1.00 82.94 486 ILE A N 1
ATOM 3712 C CA . ILE A 1 486 ? -35.753 3.386 23.757 1.00 82.94 486 ILE A CA 1
ATOM 3713 C C . ILE A 1 486 ? -34.588 3.984 22.963 1.00 82.94 486 ILE A C 1
ATOM 3715 O O . ILE A 1 486 ? -33.674 4.571 23.537 1.00 82.94 486 ILE A O 1
ATOM 3719 N N . ASP A 1 487 ? -34.656 3.844 21.638 1.00 81.00 487 ASP A N 1
ATOM 3720 C CA . ASP A 1 487 ? -33.710 4.458 20.702 1.00 81.00 487 ASP A CA 1
ATOM 3721 C C . ASP A 1 487 ? -33.851 5.997 20.655 1.00 81.00 487 ASP A C 1
ATOM 3723 O O . ASP A 1 487 ? -34.863 6.560 21.089 1.00 81.00 487 ASP A O 1
ATOM 3727 N N . GLY A 1 488 ? -32.838 6.694 20.129 1.00 83.56 488 GLY A N 1
ATOM 3728 C CA . GLY A 1 488 ? -32.788 8.163 20.133 1.00 83.56 488 GLY A CA 1
ATOM 3729 C C . GLY A 1 488 ? -33.931 8.827 19.360 1.00 83.56 488 GLY A C 1
ATOM 3730 O O . GLY A 1 488 ? -34.423 9.887 19.749 1.00 83.56 488 GLY A O 1
ATOM 3731 N N . VAL A 1 489 ? -34.427 8.178 18.301 1.00 85.56 489 VAL A N 1
ATOM 3732 C CA . VAL A 1 489 ? -35.552 8.681 17.493 1.00 85.56 489 VAL A CA 1
ATOM 3733 C C . VAL A 1 489 ? -36.867 8.567 18.271 1.00 85.56 489 VAL A C 1
ATOM 3735 O O . VAL A 1 489 ? -37.664 9.509 18.319 1.00 85.56 489 VAL A O 1
ATOM 3738 N N . ARG A 1 490 ? -37.104 7.434 18.940 1.00 83.88 490 ARG A N 1
ATOM 3739 C CA . ARG A 1 490 ? -38.257 7.232 19.827 1.00 83.88 490 ARG A CA 1
ATOM 3740 C C . ARG A 1 490 ? -38.198 8.154 21.034 1.00 83.88 490 ARG A C 1
ATOM 3742 O O . ARG A 1 490 ? -39.239 8.697 21.405 1.00 83.88 490 ARG A O 1
ATOM 3749 N N . LEU A 1 491 ? -37.015 8.355 21.614 1.00 89.25 491 LEU A N 1
ATOM 3750 C CA . LEU A 1 491 ? -36.805 9.303 22.704 1.00 89.25 491 LEU A CA 1
ATOM 3751 C C . LEU A 1 491 ? -37.207 10.715 22.269 1.00 89.25 491 LEU A C 1
ATOM 3753 O O . LEU A 1 491 ? -38.022 11.343 22.942 1.00 89.25 491 LEU A O 1
ATOM 3757 N N . PHE A 1 492 ? -36.735 11.176 21.107 1.00 89.38 492 PHE A N 1
ATOM 3758 C CA . PHE A 1 492 ? -37.125 12.469 20.547 1.00 89.38 492 PHE A CA 1
ATOM 3759 C C . PHE A 1 492 ? -38.647 12.604 20.391 1.00 89.38 492 PHE A C 1
ATOM 3761 O O . PHE A 1 492 ? -39.232 13.596 20.826 1.00 89.38 492 PHE A O 1
ATOM 3768 N N . HIS A 1 493 ? -39.324 11.595 19.835 1.00 87.06 493 HIS A N 1
ATOM 3769 C CA . HIS A 1 493 ? -40.782 11.630 19.695 1.00 87.06 493 HIS A CA 1
ATOM 3770 C C . HIS A 1 493 ? -41.516 11.728 21.035 1.00 87.06 493 HIS A C 1
ATOM 3772 O O . HIS A 1 493 ? -42.531 12.421 21.120 1.00 87.06 493 HIS A O 1
ATOM 3778 N N . GLN A 1 494 ? -41.025 11.054 22.074 1.00 90.19 494 GLN A N 1
ATOM 3779 C CA . GLN A 1 494 ? -41.620 11.118 23.409 1.00 90.19 494 GLN A CA 1
ATOM 3780 C C . GLN A 1 494 ? -41.335 12.458 24.097 1.00 90.19 494 GLN A C 1
ATOM 3782 O O . GLN A 1 494 ? -42.244 13.041 24.686 1.00 90.19 494 GLN A O 1
ATOM 3787 N N . LEU A 1 495 ? -40.124 12.998 23.954 1.00 90.06 495 LEU A N 1
ATOM 3788 C CA . LEU A 1 495 ? -39.776 14.336 24.436 1.00 90.06 495 LEU A CA 1
ATOM 3789 C C . LEU A 1 495 ? -40.625 15.411 23.757 1.00 90.06 495 LEU A C 1
ATOM 3791 O O . LEU A 1 495 ? -41.125 16.306 24.428 1.00 90.06 495 LEU A O 1
ATOM 3795 N N . ARG A 1 496 ? -40.891 15.276 22.456 1.00 87.62 496 ARG A N 1
ATOM 3796 C CA . ARG A 1 496 ? -41.730 16.218 21.707 1.00 87.62 496 ARG A CA 1
ATOM 3797 C C . ARG A 1 496 ? -43.198 16.212 22.143 1.00 87.62 496 ARG A C 1
ATOM 3799 O O . ARG A 1 496 ? -43.885 17.221 22.004 1.00 87.62 496 ARG A O 1
ATOM 3806 N N . GLN A 1 497 ? -43.693 15.094 22.679 1.00 87.44 497 GLN A N 1
ATOM 3807 C CA . GLN A 1 497 ? -45.025 15.038 23.298 1.00 87.44 497 GLN A CA 1
ATOM 3808 C C . GLN A 1 497 ? -45.076 15.800 24.630 1.00 87.44 497 GLN A C 1
ATOM 3810 O O . GLN A 1 497 ? -46.141 16.295 24.996 1.00 87.44 497 GLN A O 1
ATOM 3815 N N . LEU A 1 498 ? -43.948 15.894 25.342 1.00 85.75 498 LEU A N 1
ATOM 3816 C CA . LEU A 1 498 ? -43.816 16.636 26.600 1.00 85.75 498 LEU A CA 1
ATOM 3817 C C . LEU A 1 498 ? -43.539 18.128 26.355 1.00 85.75 498 LEU A C 1
ATOM 3819 O O . LEU A 1 498 ? -44.113 18.979 27.031 1.00 85.75 498 LEU A O 1
ATOM 3823 N N . ASN A 1 499 ? -42.689 18.436 25.374 1.00 86.44 499 ASN A N 1
ATOM 3824 C CA . ASN A 1 499 ? -42.323 19.781 24.955 1.00 86.44 499 ASN A CA 1
ATOM 3825 C C . ASN A 1 499 ? -42.248 19.865 23.414 1.00 86.44 499 ASN A C 1
ATOM 3827 O O . ASN A 1 499 ? -41.277 19.387 22.823 1.00 86.44 499 ASN A O 1
ATOM 3831 N N . PRO A 1 500 ? -43.231 20.497 22.745 1.00 84.75 500 PRO A N 1
ATOM 3832 C CA . PRO A 1 500 ? -43.240 20.635 21.287 1.00 84.75 500 PRO A CA 1
ATOM 3833 C C . PRO A 1 500 ? -42.045 21.396 20.690 1.00 84.75 500 PRO A C 1
ATOM 3835 O O . PRO A 1 500 ? -41.782 21.222 19.498 1.00 84.75 500 PRO A O 1
ATOM 3838 N N . GLU A 1 501 ? -41.350 22.212 21.491 1.00 84.38 501 GLU A N 1
ATOM 3839 C CA . GLU A 1 501 ? -40.208 23.050 21.090 1.00 84.38 501 GLU A CA 1
ATOM 3840 C C . GLU A 1 501 ? -38.848 22.450 21.490 1.00 84.38 501 GLU A C 1
ATOM 3842 O O . GLU A 1 501 ? -37.826 23.127 21.404 1.00 84.38 501 GLU A O 1
ATOM 3847 N N . VAL A 1 502 ? -38.805 21.184 21.929 1.00 88.44 502 VAL A N 1
ATOM 3848 C CA . VAL A 1 502 ? -37.549 20.535 22.328 1.00 88.44 502 VAL A CA 1
ATOM 3849 C C . VAL A 1 502 ? -36.531 20.525 21.183 1.00 88.44 502 VAL A C 1
ATOM 3851 O O . VAL A 1 502 ? -36.784 19.989 20.101 1.00 88.44 502 VAL A O 1
ATOM 3854 N N . LEU A 1 503 ? -35.350 21.088 21.441 1.00 89.38 503 LEU A N 1
ATOM 3855 C CA . LEU A 1 503 ? -34.205 20.981 20.545 1.00 89.38 503 LEU A CA 1
ATOM 3856 C C . LEU A 1 503 ? -33.494 19.660 20.826 1.00 89.38 503 LEU A C 1
ATOM 3858 O O . LEU A 1 503 ? -33.108 19.378 21.963 1.00 89.38 503 LEU A O 1
ATOM 3862 N N . SER A 1 504 ? -33.327 18.839 19.792 1.00 89.25 504 SER A N 1
ATOM 3863 C CA . SER A 1 504 ? -32.633 17.563 19.915 1.00 89.25 504 SER A CA 1
ATOM 3864 C C . SER A 1 504 ? -31.714 17.295 18.736 1.00 89.25 504 SER A C 1
ATOM 3866 O O . SER A 1 504 ? -32.068 17.558 17.581 1.00 89.25 504 SER A O 1
ATOM 3868 N N . VAL A 1 505 ? -30.540 16.762 19.065 1.00 88.81 505 VAL A N 1
ATOM 3869 C CA . VAL A 1 505 ? -29.489 16.368 18.134 1.00 88.81 505 VAL A CA 1
ATOM 3870 C C . VAL A 1 505 ? -29.160 14.898 18.351 1.00 88.81 505 VAL A C 1
ATOM 3872 O O . VAL A 1 505 ? -28.937 14.460 19.482 1.00 88.81 505 VAL A O 1
ATOM 3875 N N . LEU A 1 506 ? -29.124 14.139 17.257 1.00 85.94 506 LEU A N 1
ATOM 3876 C CA . LEU A 1 506 ? -28.773 12.720 17.287 1.00 85.94 506 LEU A CA 1
ATOM 3877 C C . LEU A 1 506 ? -27.261 12.523 17.155 1.00 85.94 506 LEU A C 1
ATOM 3879 O O . LEU A 1 506 ? -26.625 13.153 16.321 1.00 85.94 506 LEU A O 1
ATOM 3883 N N . MET A 1 507 ? -26.682 11.601 17.912 1.00 81.19 507 MET A N 1
ATOM 3884 C CA . MET A 1 507 ? -25.307 11.143 17.724 1.00 81.19 507 MET A CA 1
ATOM 3885 C C . MET A 1 507 ? -25.326 9.780 17.023 1.00 81.19 507 MET A C 1
ATOM 3887 O O . MET A 1 507 ? -26.093 8.910 17.418 1.00 81.19 507 MET A O 1
ATOM 3891 N N . THR A 1 508 ? -24.520 9.572 15.979 1.00 69.69 508 THR A N 1
ATOM 3892 C CA . THR A 1 508 ? -24.499 8.300 15.224 1.00 69.69 508 THR A CA 1
ATOM 3893 C C . THR A 1 508 ? -23.086 7.874 14.841 1.00 69.69 508 THR A C 1
ATOM 3895 O O . THR A 1 508 ? -22.288 8.690 14.391 1.00 69.69 508 THR A O 1
ATOM 3898 N N . GLY A 1 509 ? -22.776 6.582 14.968 1.00 51.66 509 GLY A N 1
ATOM 3899 C CA . GLY A 1 509 ? -21.519 5.994 14.480 1.00 51.66 509 GLY A CA 1
ATOM 3900 C C . GLY A 1 509 ? -21.507 5.655 12.981 1.00 51.66 509 GLY A C 1
ATOM 3901 O O . GLY A 1 509 ? -20.470 5.254 12.461 1.00 51.66 509 GLY A O 1
ATOM 3902 N N . TYR A 1 510 ? -22.635 5.805 12.276 1.00 47.56 510 TYR A N 1
ATOM 3903 C CA . TYR A 1 510 ? -22.760 5.501 10.846 1.00 47.56 510 TYR A CA 1
ATOM 3904 C C . TYR A 1 510 ? -23.156 6.747 10.040 1.00 47.56 510 TYR A C 1
ATOM 3906 O O . TYR A 1 510 ? -24.014 7.513 10.494 1.00 47.56 510 TYR A O 1
ATOM 3914 N N . PRO A 1 511 ? -22.595 6.948 8.830 1.00 50.06 511 PRO A N 1
ATOM 3915 C CA . PRO A 1 511 ? -23.007 8.037 7.955 1.00 50.06 511 PRO A CA 1
ATOM 3916 C C . PRO A 1 511 ? -24.469 7.849 7.524 1.00 50.06 511 PRO A C 1
ATOM 3918 O O . PRO A 1 511 ? -24.819 6.878 6.854 1.00 50.06 511 PRO A O 1
ATOM 3921 N N . LEU A 1 512 ? -25.325 8.798 7.910 1.00 57.22 512 LEU A N 1
ATOM 3922 C CA . LEU A 1 512 ? -26.735 8.834 7.522 1.00 57.22 512 LEU A CA 1
ATOM 3923 C C . LEU A 1 512 ? -26.848 9.170 6.026 1.00 57.22 512 LEU A C 1
ATOM 3925 O O . LEU A 1 512 ? -26.593 10.301 5.609 1.00 57.22 512 LEU A O 1
ATOM 3929 N N . GLY A 1 513 ? -27.215 8.170 5.221 1.00 58.03 513 GLY A N 1
ATOM 3930 C CA . GLY A 1 513 ? -27.510 8.310 3.793 1.00 58.03 513 GLY A CA 1
ATOM 3931 C C . GLY A 1 513 ? -28.911 8.882 3.547 1.00 58.03 513 GLY A C 1
ATOM 3932 O O . GLY A 1 513 ? -29.195 10.036 3.861 1.00 58.03 513 GLY A O 1
ATOM 3933 N N . GLU A 1 514 ? -29.813 8.073 2.985 1.00 54.50 514 GLU A N 1
ATOM 3934 C CA . GLU A 1 514 ? -31.185 8.492 2.639 1.00 54.50 514 GLU A CA 1
ATOM 3935 C C . GLU A 1 514 ? -32.070 8.817 3.863 1.00 54.50 514 GLU A C 1
ATOM 3937 O O . GLU A 1 514 ? -32.987 9.636 3.766 1.00 54.50 514 GLU A O 1
ATOM 3942 N N . GLU A 1 515 ? -31.762 8.257 5.038 1.00 59.50 515 GLU A N 1
ATOM 3943 C CA . GLU A 1 515 ? -32.482 8.501 6.303 1.00 59.50 515 GLU A CA 1
ATOM 3944 C C . GLU A 1 515 ? -32.396 9.967 6.770 1.00 59.50 515 GLU A C 1
ATOM 3946 O O . GLU A 1 515 ? -33.287 10.472 7.458 1.00 59.50 515 GLU A O 1
ATOM 3951 N N . ARG A 1 516 ? -31.374 10.699 6.307 1.00 60.84 516 ARG A N 1
ATOM 3952 C CA . ARG A 1 516 ? -31.129 12.113 6.619 1.00 60.84 516 ARG A CA 1
ATOM 3953 C C . ARG A 1 516 ? -32.325 13.016 6.306 1.00 60.84 516 ARG A C 1
ATOM 3955 O O . ARG A 1 516 ? -32.686 13.878 7.105 1.00 60.84 516 ARG A O 1
ATOM 3962 N N . GLN A 1 517 ? -32.941 12.846 5.134 1.00 61.09 517 GLN A N 1
ATOM 3963 C CA . GLN A 1 517 ? -34.069 13.692 4.728 1.00 61.09 517 GLN A CA 1
ATOM 3964 C C . GLN A 1 517 ? -35.332 13.405 5.544 1.00 61.09 517 GLN A C 1
ATOM 3966 O O . GLN A 1 517 ? -36.123 14.318 5.771 1.00 61.09 517 GLN A O 1
ATOM 3971 N N . GLN A 1 518 ? -35.518 12.167 6.002 1.00 63.41 518 GLN A N 1
ATOM 3972 C CA . GLN A 1 518 ? -36.697 11.773 6.770 1.00 63.41 518 GLN A CA 1
ATOM 3973 C C . GLN A 1 518 ? -36.635 12.303 8.207 1.00 63.41 518 GLN A C 1
ATOM 3975 O O . GLN A 1 518 ? -37.632 12.824 8.702 1.00 63.41 518 GLN A O 1
ATOM 3980 N N . LEU A 1 519 ? -35.463 12.256 8.846 1.00 67.56 519 LEU A N 1
ATOM 3981 C CA . LEU A 1 519 ? -35.267 12.744 10.218 1.00 67.56 519 LEU A CA 1
ATOM 3982 C C . LEU A 1 519 ? -35.420 14.273 10.322 1.00 67.56 519 LEU A C 1
ATOM 3984 O O . LEU A 1 519 ? -36.092 14.770 11.227 1.00 67.56 519 LEU A O 1
ATOM 3988 N N . LEU A 1 520 ? -34.907 15.021 9.337 1.00 65.12 520 LEU A N 1
ATOM 3989 C CA . LEU A 1 520 ? -35.113 16.474 9.246 1.00 65.12 520 LEU A CA 1
ATOM 3990 C C . LEU A 1 520 ? -36.594 16.840 9.045 1.00 65.12 520 LEU A C 1
ATOM 3992 O O . LEU A 1 520 ? -37.094 17.783 9.654 1.00 65.12 520 LEU A O 1
ATOM 3996 N N . GLN A 1 521 ? -37.334 16.069 8.239 1.00 63.16 521 GLN A N 1
ATOM 3997 C CA . GLN A 1 521 ? -38.783 16.260 8.065 1.00 63.16 521 GLN A CA 1
ATOM 3998 C C . GLN A 1 521 ? -39.583 15.948 9.340 1.00 63.16 521 GLN A C 1
ATOM 4000 O O . GLN A 1 521 ? -40.681 16.473 9.525 1.00 63.16 521 GLN A O 1
ATOM 4005 N N . GLN A 1 522 ? -39.036 15.121 10.233 1.00 63.81 522 GLN A N 1
ATOM 4006 C CA . GLN A 1 522 ? -39.641 14.767 11.517 1.00 63.81 522 GLN A CA 1
ATOM 4007 C C . GLN A 1 522 ? -39.346 15.781 12.631 1.00 63.81 522 GLN A C 1
ATOM 4009 O O . GLN A 1 522 ? -39.918 15.654 13.713 1.00 63.81 522 GLN A O 1
ATOM 4014 N N . GLY A 1 523 ? -38.556 16.828 12.367 1.00 63.94 523 GLY A N 1
ATOM 4015 C CA . GLY A 1 523 ? -38.295 17.934 13.295 1.00 63.94 523 GLY A CA 1
ATOM 4016 C C . GLY A 1 523 ? -37.066 17.762 14.188 1.00 63.94 523 GLY A C 1
ATOM 4017 O O . GLY A 1 523 ? -36.929 18.521 15.142 1.00 63.94 523 GLY A O 1
ATOM 4018 N N . ILE A 1 524 ? -36.195 16.790 13.900 1.00 71.19 524 ILE A N 1
ATOM 4019 C CA . ILE A 1 524 ? -34.863 16.709 14.517 1.00 71.19 524 ILE A CA 1
ATOM 4020 C C . ILE A 1 524 ? -34.021 17.874 13.996 1.00 71.19 524 ILE A C 1
ATOM 4022 O O . ILE A 1 524 ? -34.036 18.158 12.796 1.00 71.19 524 ILE A O 1
ATOM 4026 N N . VAL A 1 525 ? -33.313 18.550 14.902 1.00 68.38 525 VAL A N 1
ATOM 4027 C CA . VAL A 1 525 ? -32.612 19.799 14.587 1.00 68.38 525 VAL A CA 1
ATOM 4028 C C . VAL A 1 525 ? -31.315 19.521 13.833 1.00 68.38 525 VAL A C 1
ATOM 4030 O O . VAL A 1 525 ? -31.020 20.214 12.862 1.00 68.38 525 VAL A O 1
ATOM 4033 N N . ASP A 1 526 ? -30.561 18.499 14.251 1.00 78.00 526 ASP A N 1
ATOM 4034 C CA . ASP A 1 526 ? -29.337 18.070 13.566 1.00 78.00 526 ASP A CA 1
ATOM 4035 C C . ASP A 1 526 ? -28.846 16.683 14.022 1.00 78.00 526 ASP A C 1
ATOM 4037 O O . ASP A 1 526 ? -29.465 16.038 14.873 1.00 78.00 526 ASP A O 1
ATOM 4041 N N . TRP A 1 527 ? -27.714 16.225 13.483 1.00 81.25 527 TRP A N 1
ATOM 4042 C CA . TRP A 1 527 ? -26.972 15.073 14.001 1.00 81.25 527 TRP A CA 1
ATOM 4043 C C . TRP A 1 527 ? -25.459 15.318 14.009 1.00 81.25 527 TRP A C 1
ATOM 4045 O O . TRP A 1 527 ? -24.934 16.127 13.247 1.00 81.25 527 TRP A O 1
ATOM 4055 N N . ILE A 1 528 ? -24.744 14.575 14.852 1.00 71.94 528 ILE A N 1
ATOM 4056 C CA . ILE A 1 528 ? -23.283 14.589 14.954 1.00 71.94 528 ILE A CA 1
ATOM 4057 C C . ILE A 1 528 ? -22.764 13.163 14.781 1.00 71.94 528 ILE A C 1
ATOM 4059 O O . ILE A 1 528 ? -23.305 12.207 15.340 1.00 71.94 528 ILE A O 1
ATOM 4063 N N . GLN A 1 529 ? -21.716 13.007 13.978 1.00 63.03 529 GLN A N 1
ATOM 4064 C CA . GLN A 1 529 ? -21.072 11.714 13.805 1.00 63.03 529 GLN A CA 1
ATOM 4065 C C . GLN A 1 529 ? -20.169 11.415 15.009 1.00 63.03 529 GLN A C 1
ATOM 4067 O O . GLN A 1 529 ? -19.409 12.275 15.441 1.00 63.03 529 GLN A O 1
ATOM 4072 N N . LYS A 1 530 ? -20.259 10.197 15.548 1.00 59.91 530 LYS A N 1
ATOM 4073 C CA . LYS A 1 530 ? -19.308 9.661 16.525 1.00 59.91 530 LYS A CA 1
ATOM 4074 C C . LYS A 1 530 ? -18.083 9.094 15.780 1.00 59.91 530 LYS A C 1
ATOM 4076 O O . LYS A 1 530 ? -18.285 8.427 14.761 1.00 59.91 530 LYS A O 1
ATOM 4081 N N . PRO A 1 531 ? -16.848 9.280 16.284 1.00 50.00 531 PRO A N 1
ATOM 4082 C CA . PRO A 1 531 ? -16.484 9.965 17.531 1.00 50.00 531 PRO A CA 1
ATOM 4083 C C . PRO A 1 531 ? -16.702 11.487 17.463 1.00 50.00 531 PRO A C 1
ATOM 4085 O O . PRO A 1 531 ? -16.545 12.088 16.406 1.00 50.00 531 PRO A O 1
ATOM 4088 N N . LEU A 1 532 ? -17.095 12.100 18.588 1.00 56.03 532 LEU A N 1
ATOM 4089 C CA . LEU A 1 532 ? -17.386 13.537 18.641 1.00 56.03 532 LEU A CA 1
ATOM 4090 C C . LEU A 1 532 ? -16.099 14.353 18.473 1.00 56.03 532 LEU A C 1
ATOM 4092 O O . LEU A 1 532 ? -15.248 14.370 19.362 1.00 56.03 532 LEU A O 1
ATOM 4096 N N . ASP A 1 533 ? -15.993 15.069 17.358 1.00 68.38 533 ASP A N 1
ATOM 4097 C CA . ASP A 1 533 ? -14.976 16.100 17.167 1.00 68.38 533 ASP A CA 1
ATOM 4098 C C . ASP A 1 533 ? -15.350 17.376 17.947 1.00 68.38 533 ASP A C 1
ATOM 4100 O O . ASP A 1 533 ? -16.492 17.841 17.894 1.00 68.38 533 ASP A O 1
ATOM 4104 N N . LEU A 1 534 ? -14.387 17.951 18.679 1.00 66.50 534 LEU A N 1
ATOM 4105 C CA . LEU A 1 534 ? -14.599 19.114 19.550 1.00 66.50 534 LEU A CA 1
ATOM 4106 C C . LEU A 1 534 ? -15.077 20.351 18.774 1.00 66.50 534 LEU A C 1
ATOM 4108 O O . LEU A 1 534 ? -15.951 21.074 19.256 1.00 66.50 534 LEU A O 1
ATOM 4112 N N . ALA A 1 535 ? -14.534 20.594 17.578 1.00 65.38 535 ALA A N 1
ATOM 4113 C CA . ALA A 1 535 ? -14.903 21.747 16.764 1.00 65.38 535 ALA A CA 1
ATOM 4114 C C . ALA A 1 535 ? -16.295 21.562 16.150 1.00 65.38 535 ALA A C 1
ATOM 4116 O O . ALA A 1 535 ? -17.115 22.482 16.194 1.00 65.38 535 ALA A O 1
ATOM 4117 N N . VAL A 1 536 ? -16.601 20.359 15.652 1.00 69.81 536 VAL A N 1
ATOM 4118 C CA . VAL A 1 536 ? -17.940 20.016 15.143 1.00 69.81 536 VAL A CA 1
ATOM 4119 C C . VAL A 1 536 ? -18.988 20.129 16.250 1.00 69.81 536 VAL A C 1
ATOM 4121 O O . VAL A 1 536 ? -20.063 20.688 16.019 1.00 69.81 536 VAL A O 1
ATOM 4124 N N . LEU A 1 537 ? -18.678 19.653 17.458 1.00 76.25 537 LEU A N 1
ATOM 4125 C CA . LEU A 1 537 ? -19.554 19.752 18.623 1.00 76.25 537 LEU A CA 1
ATOM 4126 C C . LEU A 1 537 ? -19.800 21.214 19.017 1.00 76.25 537 LEU A C 1
ATOM 4128 O O . LEU A 1 537 ? -20.955 21.621 19.137 1.00 76.25 537 LEU A O 1
ATOM 4132 N N . ALA A 1 538 ? -18.740 22.019 19.141 1.00 78.00 538 ALA A N 1
ATOM 4133 C CA . ALA A 1 538 ? -18.839 23.439 19.480 1.00 78.00 538 ALA A CA 1
ATOM 4134 C C . ALA A 1 538 ? -19.698 24.213 18.471 1.00 78.00 538 ALA A C 1
ATOM 4136 O O . ALA A 1 538 ? -20.639 24.908 18.852 1.00 78.00 538 ALA A O 1
ATOM 4137 N N . GLN A 1 539 ? -19.424 24.047 17.174 1.00 80.25 539 GLN A N 1
ATOM 4138 C CA . GLN A 1 539 ? -20.158 24.733 16.111 1.00 80.25 539 GLN A CA 1
ATOM 4139 C C . GLN A 1 539 ? -21.621 24.281 16.026 1.00 80.25 539 GLN A C 1
ATOM 4141 O O . GLN A 1 539 ? -22.510 25.108 15.820 1.00 80.25 539 GLN A O 1
ATOM 4146 N N . THR A 1 540 ? -21.888 22.982 16.187 1.00 79.94 540 THR A N 1
ATOM 4147 C CA . THR A 1 540 ? -23.248 22.431 16.093 1.00 79.94 540 THR A CA 1
ATOM 4148 C C . THR A 1 540 ? -24.105 22.881 17.265 1.00 79.94 540 THR A C 1
ATOM 4150 O O . THR A 1 540 ? -25.200 23.395 17.048 1.00 79.94 540 THR A O 1
ATOM 4153 N N . VAL A 1 541 ? -23.604 22.760 18.496 1.00 85.06 541 VAL A N 1
ATOM 4154 C CA . VAL A 1 541 ? -24.347 23.179 19.691 1.00 85.06 541 VAL A CA 1
ATOM 4155 C C . VAL A 1 541 ? -24.574 24.692 19.679 1.00 85.06 541 VAL A C 1
ATOM 4157 O O . VAL A 1 541 ? -25.705 25.134 19.877 1.00 85.06 541 VAL A O 1
ATOM 4160 N N . HIS A 1 542 ? -23.552 25.488 19.343 1.00 82.88 542 HIS A N 1
ATOM 4161 C CA . HIS A 1 542 ? -23.686 26.944 19.296 1.00 82.88 542 HIS A CA 1
ATOM 4162 C C . HIS A 1 542 ? -24.702 27.416 18.249 1.00 82.88 542 HIS A C 1
ATOM 4164 O O . HIS A 1 542 ? -25.552 28.243 18.564 1.00 82.88 542 HIS A O 1
ATOM 4170 N N . ARG A 1 543 ? -24.666 26.857 17.030 1.00 83.25 543 ARG A N 1
ATOM 4171 C CA . ARG A 1 543 ? -25.625 27.180 15.959 1.00 83.25 543 ARG A CA 1
ATOM 4172 C C . ARG A 1 543 ? -27.067 26.842 16.335 1.00 83.25 543 ARG A C 1
ATOM 4174 O O . ARG A 1 543 ? -27.989 27.494 15.863 1.00 83.25 543 ARG A O 1
ATOM 4181 N N . ILE A 1 544 ? -27.272 25.793 17.126 1.00 84.25 544 ILE A N 1
ATOM 4182 C CA . ILE A 1 544 ? -28.613 25.347 17.514 1.00 84.25 544 ILE A CA 1
ATOM 4183 C C . ILE A 1 544 ? -29.169 26.192 18.657 1.00 84.25 544 ILE A C 1
ATOM 4185 O O . ILE A 1 544 ? -30.348 26.536 18.644 1.00 84.25 544 ILE A O 1
ATOM 4189 N N . LEU A 1 545 ? -28.324 26.539 19.628 1.00 82.75 545 LEU A N 1
ATOM 4190 C CA . LEU A 1 545 ? -28.714 27.363 20.771 1.00 82.75 545 LEU A CA 1
ATOM 4191 C C . LEU A 1 545 ? -28.763 28.864 20.439 1.00 82.75 545 LEU A C 1
ATOM 4193 O O . LEU A 1 545 ? -29.478 29.612 21.102 1.00 82.75 545 LEU A O 1
ATOM 4197 N N . THR A 1 546 ? -28.048 29.296 19.395 1.00 73.06 546 THR A N 1
ATOM 4198 C CA . THR A 1 546 ? -27.973 30.689 18.927 1.00 73.06 546 THR A CA 1
ATOM 4199 C C . THR A 1 546 ? -28.397 30.760 17.449 1.00 73.06 546 THR A C 1
ATOM 4201 O O . THR A 1 546 ? -27.534 30.689 16.572 1.00 73.06 546 THR A O 1
ATOM 4204 N N . PRO A 1 547 ? -29.710 30.819 17.153 1.00 52.50 547 PRO A N 1
ATOM 4205 C CA . PRO A 1 547 ? -30.231 30.775 15.783 1.00 52.50 547 PRO A CA 1
ATOM 4206 C C . PRO A 1 547 ? -29.944 32.022 14.936 1.00 52.50 547 PRO A C 1
ATOM 4208 O O . PRO A 1 547 ? -29.866 33.142 15.497 1.00 52.50 547 PRO A O 1
#

pLDDT: mean 75.37, std 13.85, range [31.92, 95.5]